Protein AF-A0A9W8CUY6-F1 (afdb_monomer_lite)

Radius of gyration: 30.73 Å; chains: 1; bounding box: 82×55×87 Å

Secondary structure (DSSP, 8-state):
-----GGGSSPPHHHHHHHHHHHHHHHHHHTT-HHHHHHHHHHHHHHHHHHHHHHHHHHHHHTT-GGGG-TT-SSPPHHHHHHHHHHHHHHHHHHHHHHHHTSSGGGGSS---GGGGGSGGGGGG-------------------PPPPPP-------SHHHHHHHHHHHHHHHHHHHHHHHHHHHHHHHHHHHHHHHHHHHHHHHHHHTTTSTTS-SS-TT--TTHHHHHHHHHHIIIIIITT--S--HHHHHHHHHHHHHHHHHHHHT-----HHHHHHHHHHHHHHHHHHHHHHHHSS-TTS------GGGGTHHHHHHHHHHHHHHS-HHHHHHHHHHHHT---------SSSSGGGGS-HHHHHHHHHHHHHHHHTHHHH-HHHHGGGSHHHHHT--HHHHHHHHHHTTT-----S-HHHHTTSHHHHHHHHTT--HHHHHHHHHHHHHHHHHHHHTTT--HHHHHHHHHHHHHHHHTT-

InterPro domains:
  IPR019465 Conserved oligomeric Golgi complex subunit 5 [PTHR13228] (8-336)

pLDDT: mean 78.07, std 17.09, range [31.61, 95.56]

Sequence (484 aa):
MERMTAVNIVPNRKLVSGVVRSVSTELEMAKSDSRLCGAVAVAAAKAVASFVDITRSKIASITVNPSVLDPLGWPAHPLTKSYVGLVNAVDALRRGIAEVGGGEDAAGDGQTPWATKRRMSVMARRRPRQSSARSSWAGSFAAVAPPASGSPGTPGFADDAGSRAASAQQAIGSCLLDLAAFVDEHVDVLLGTADRAITGAIVDGASTGATSRAASAEDEASTPGRADVEQAMQWLQTQVLELLETDCLLQVGTMVDGYMRLYVRAVCLTFPLTEAEKLRLTAEVTQFEFASSQLVGSAGSPARRREKLTLDGLGSSFQSLRLMRPLLFTRSAELANILDSSSAGSVAEAGGIDAGGNWRQIPLLDMLDHTVCRLATEACAPDEGFDRALQYLPNGILGCTRRQWMACVSACDGLDIAWESTVDICKNPAMRDVWRGGVDMRASCRAVLRESLSRLSGRIQRGADEGIGMLAKAAEHALAADSG

Structure (mmCIF, N/CA/C/O backbone):
data_AF-A0A9W8CUY6-F1
#
_entry.id   AF-A0A9W8CUY6-F1
#
loop_
_atom_site.group_PDB
_atom_site.id
_atom_site.type_symbol
_atom_site.label_atom_id
_atom_site.label_alt_id
_atom_site.label_comp_id
_atom_site.label_asym_id
_atom_site.label_entity_id
_atom_site.label_seq_id
_atom_site.pdbx_PDB_ins_code
_atom_site.Cartn_x
_atom_site.Cartn_y
_atom_site.Cartn_z
_atom_site.occupancy
_atom_site.B_iso_or_equiv
_atom_site.auth_seq_id
_atom_site.auth_comp_id
_atom_site.auth_asym_id
_atom_site.auth_atom_id
_atom_site.pdbx_PDB_model_num
ATOM 1 N N . MET A 1 1 ? -29.714 22.626 -3.615 1.00 44.69 1 MET A N 1
ATOM 2 C CA . MET A 1 1 ? -29.546 21.615 -2.552 1.00 44.69 1 MET A CA 1
ATOM 3 C C . MET A 1 1 ? -28.667 22.221 -1.486 1.00 44.69 1 MET A C 1
ATOM 5 O O . MET A 1 1 ? -27.484 22.440 -1.712 1.00 44.69 1 MET A O 1
ATOM 9 N N . GLU A 1 2 ? -29.307 22.648 -0.407 1.00 41.00 2 GLU A N 1
ATOM 10 C CA . GLU A 1 2 ? -28.697 23.375 0.699 1.00 41.00 2 GLU A CA 1
ATOM 11 C C . GLU A 1 2 ? -27.642 22.523 1.403 1.00 41.00 2 GLU A C 1
ATOM 13 O O . GLU A 1 2 ? -27.814 21.319 1.589 1.00 41.00 2 GLU A O 1
ATOM 18 N N . ARG A 1 3 ? -26.551 23.178 1.808 1.00 47.34 3 ARG A N 1
ATOM 19 C CA . ARG A 1 3 ? -25.532 22.633 2.703 1.00 47.34 3 ARG A CA 1
ATOM 20 C C . ARG A 1 3 ? -26.205 22.279 4.032 1.00 47.34 3 ARG A C 1
ATOM 22 O O . ARG A 1 3 ? -26.238 23.110 4.937 1.00 47.34 3 ARG A O 1
ATOM 29 N N . MET A 1 4 ? -26.752 21.069 4.158 1.00 44.28 4 MET A N 1
ATOM 30 C CA . MET A 1 4 ? -27.034 20.490 5.469 1.00 44.28 4 MET A CA 1
ATOM 31 C C . MET A 1 4 ? -25.736 20.592 6.264 1.00 44.28 4 MET A C 1
ATOM 33 O O . MET A 1 4 ? -24.703 20.051 5.869 1.00 44.28 4 MET A O 1
ATOM 37 N N . THR A 1 5 ? -25.759 21.385 7.330 1.00 53.09 5 THR A N 1
ATOM 38 C CA . THR A 1 5 ? -24.595 21.601 8.177 1.00 53.09 5 THR A CA 1
ATOM 39 C C . THR A 1 5 ? -24.147 20.238 8.693 1.00 53.09 5 THR A C 1
ATOM 41 O O . THR A 1 5 ? -24.888 19.547 9.389 1.00 53.09 5 THR A O 1
ATOM 44 N N . ALA A 1 6 ? -22.925 19.833 8.337 1.00 53.69 6 ALA A N 1
ATOM 45 C CA . ALA A 1 6 ? -22.329 18.524 8.630 1.00 53.69 6 ALA A CA 1
ATOM 46 C C . ALA A 1 6 ? -22.190 18.191 10.138 1.00 53.69 6 ALA A C 1
ATOM 48 O O . ALA A 1 6 ? -21.564 17.207 10.524 1.00 53.69 6 ALA A O 1
ATOM 49 N N . VAL A 1 7 ? -22.781 19.011 11.007 1.00 55.47 7 VAL A N 1
ATOM 50 C CA . VAL A 1 7 ? -22.664 19.005 12.466 1.00 55.47 7 VAL A CA 1
ATOM 51 C C . VAL A 1 7 ? -23.373 17.803 13.110 1.00 55.47 7 VAL A C 1
ATOM 53 O O . VAL A 1 7 ? -23.050 17.457 14.240 1.00 55.47 7 VAL A O 1
ATOM 56 N N . ASN A 1 8 ? -24.274 17.111 12.402 1.00 57.38 8 ASN A N 1
ATOM 57 C CA . ASN A 1 8 ? -25.023 15.965 12.947 1.00 57.38 8 ASN A CA 1
ATOM 58 C C . ASN A 1 8 ? -24.604 14.588 12.413 1.00 57.38 8 ASN A C 1
ATOM 60 O O . ASN A 1 8 ? -25.260 13.591 12.716 1.00 57.38 8 ASN A O 1
ATOM 64 N N . ILE A 1 9 ? -23.536 14.524 11.621 1.00 63.38 9 ILE A N 1
ATOM 65 C CA . ILE A 1 9 ? -23.225 13.337 10.824 1.00 63.38 9 ILE A CA 1
ATOM 66 C C . ILE A 1 9 ? -22.516 12.258 11.668 1.00 63.38 9 ILE A C 1
ATOM 68 O O . ILE A 1 9 ? -22.894 11.091 11.623 1.00 63.38 9 ILE A O 1
ATOM 72 N N . VAL A 1 10 ? -21.563 12.641 12.523 1.00 66.06 10 VAL A N 1
ATOM 73 C CA . VAL A 1 10 ? -20.863 11.716 13.437 1.00 66.06 10 VAL A CA 1
ATOM 74 C C . VAL A 1 10 ? -21.508 11.792 14.827 1.00 66.06 10 VAL A C 1
ATOM 76 O O . VAL A 1 10 ? -21.737 12.905 15.315 1.00 66.06 10 VAL A O 1
ATOM 79 N N . PRO A 1 11 ? -21.805 10.659 15.502 1.00 69.00 11 PRO A N 1
ATOM 80 C CA . PRO A 1 11 ? -22.282 10.676 16.880 1.00 69.00 11 PRO A CA 1
ATOM 81 C C . PRO A 1 11 ? -21.390 11.568 17.741 1.00 69.00 11 PRO A C 1
ATOM 83 O O . PRO A 1 11 ? -20.169 11.415 17.765 1.00 69.00 11 PRO A O 1
ATOM 86 N N . ASN A 1 12 ? -21.998 12.533 18.432 1.00 76.19 12 ASN A N 1
ATOM 87 C CA . ASN A 1 12 ? -21.247 13.487 19.234 1.00 76.19 12 ASN A CA 1
ATOM 88 C C . ASN A 1 12 ? -20.386 12.714 20.240 1.00 76.19 12 ASN A C 1
ATOM 90 O O . ASN A 1 12 ? -20.923 12.007 21.091 1.00 76.19 12 ASN A O 1
ATOM 94 N N . ARG A 1 13 ? -19.061 12.876 20.175 1.00 72.62 13 ARG A N 1
ATOM 95 C CA . ARG A 1 13 ? -18.102 12.246 21.097 1.00 72.62 13 ARG A CA 1
ATOM 96 C C . ARG A 1 13 ? -18.522 12.384 22.566 1.00 72.62 13 ARG A C 1
ATOM 98 O O . ARG A 1 13 ? -18.279 11.485 23.366 1.00 72.62 13 ARG A O 1
ATOM 105 N N . LYS A 1 14 ? -19.180 13.494 22.926 1.00 80.25 14 LYS A N 1
ATOM 106 C CA . LYS A 1 14 ? -19.722 13.725 24.274 1.00 80.25 14 LYS A CA 1
ATOM 107 C C . LYS A 1 14 ? -20.871 12.781 24.628 1.00 80.25 14 LYS A C 1
ATOM 109 O O . LYS A 1 14 ? -20.941 12.363 25.775 1.00 80.25 14 LYS A O 1
ATOM 114 N N . LEU A 1 15 ? -21.747 12.453 23.677 1.00 80.25 15 LEU A N 1
ATOM 115 C CA . LEU A 1 15 ? -22.826 11.482 23.880 1.00 80.25 15 LEU A CA 1
ATOM 116 C C . LEU A 1 15 ? -22.246 10.096 24.127 1.00 80.25 15 LEU A C 1
ATOM 118 O O . LEU A 1 15 ? -22.598 9.478 25.122 1.00 80.25 15 LEU A O 1
ATOM 122 N N . VAL A 1 16 ? -21.298 9.664 23.289 1.00 75.31 16 VAL A N 1
ATOM 123 C CA . VAL A 1 16 ? -20.616 8.372 23.456 1.00 75.31 16 VAL A CA 1
ATOM 124 C C . VAL A 1 16 ? -19.952 8.319 24.821 1.00 75.31 16 VAL A C 1
ATOM 126 O O . VAL A 1 16 ? -20.306 7.488 25.643 1.00 75.31 16 VAL A O 1
ATOM 129 N N . SER A 1 17 ? -19.087 9.289 25.129 1.00 74.50 17 SER A N 1
ATOM 130 C CA . SER A 1 17 ? -18.434 9.384 26.437 1.00 74.50 17 SER A CA 1
ATOM 131 C C . SER A 1 17 ? -19.428 9.448 27.606 1.00 74.50 17 SER A C 1
ATOM 133 O O . SER A 1 17 ? -19.113 8.949 28.686 1.00 74.50 17 SER A O 1
ATOM 135 N N . GLY A 1 18 ? -20.607 10.042 27.408 1.00 84.38 18 GLY A N 1
ATOM 136 C CA . GLY A 1 18 ? -21.693 10.079 28.384 1.00 84.38 18 GLY A CA 1
ATOM 137 C C . GLY A 1 18 ? -22.303 8.702 28.633 1.00 84.38 18 GLY A C 1
ATOM 138 O O . GLY A 1 18 ? -22.390 8.294 29.788 1.00 84.38 18 GLY A O 1
ATOM 139 N N . VAL A 1 19 ? -22.643 7.966 27.569 1.00 81.44 19 VAL A N 1
ATOM 140 C CA . VAL A 1 19 ? -23.129 6.577 27.646 1.00 81.44 19 VAL A CA 1
ATOM 141 C C . VAL A 1 19 ? -22.083 5.698 28.325 1.00 81.44 19 VAL A C 1
ATOM 143 O O . VAL A 1 19 ? -22.408 4.999 29.280 1.00 81.44 19 VAL A O 1
ATOM 146 N N . VAL A 1 20 ? -20.814 5.818 27.918 1.00 74.56 20 VAL A N 1
ATOM 147 C CA . VAL A 1 20 ? -19.694 5.077 28.515 1.00 74.56 20 VAL A CA 1
ATOM 148 C C . VAL A 1 20 ? -19.609 5.305 30.014 1.00 74.56 20 VAL A C 1
ATOM 150 O O . VAL A 1 20 ? -19.534 4.363 30.801 1.00 74.56 20 VAL A O 1
ATOM 153 N N . ARG A 1 21 ? -19.636 6.575 30.420 1.00 81.81 21 ARG A N 1
ATOM 154 C CA . ARG A 1 21 ? -19.542 6.949 31.825 1.00 81.81 21 ARG A CA 1
ATOM 155 C C . ARG A 1 21 ? -20.763 6.484 32.613 1.00 81.81 21 ARG A C 1
ATOM 157 O O . ARG A 1 21 ? -20.580 6.051 33.745 1.00 81.81 21 ARG A O 1
ATOM 164 N N . SER A 1 22 ? -21.966 6.563 32.042 1.00 87.75 22 SER A N 1
ATOM 165 C CA . SER A 1 22 ? -23.199 6.090 32.685 1.00 87.75 22 SER A CA 1
ATOM 166 C C . SER A 1 22 ? -23.133 4.587 32.932 1.00 87.75 22 SER A C 1
ATOM 168 O O . SER A 1 22 ? -23.212 4.167 34.081 1.00 87.75 22 SER A O 1
ATOM 170 N N . VAL A 1 23 ? -22.856 3.800 31.885 1.00 84.12 23 VAL A N 1
ATOM 171 C CA . VAL A 1 23 ? -22.745 2.335 31.961 1.00 84.12 23 VAL A CA 1
ATOM 172 C C . VAL A 1 23 ? -21.669 1.918 32.962 1.00 84.12 23 VAL A C 1
ATOM 174 O O . VAL A 1 23 ? -21.923 1.100 33.840 1.00 84.12 23 VAL A O 1
ATOM 177 N N . SER A 1 24 ? -20.481 2.523 32.888 1.00 81.75 24 SER A N 1
ATOM 178 C CA . SER A 1 24 ? -19.387 2.225 33.819 1.00 81.75 24 SER A CA 1
ATOM 179 C C . SER A 1 24 ? -19.738 2.580 35.270 1.00 81.75 24 SER A C 1
ATOM 181 O O . SER A 1 24 ? -19.426 1.811 36.176 1.00 81.75 24 SER A O 1
ATOM 183 N N . THR A 1 25 ? -20.414 3.711 35.504 1.00 87.44 25 THR A N 1
ATOM 184 C CA . THR A 1 25 ? -20.815 4.125 36.859 1.00 87.44 25 THR A CA 1
ATOM 185 C C . THR A 1 25 ? -21.883 3.193 37.423 1.00 87.44 25 THR A C 1
ATOM 187 O O . THR A 1 25 ? -21.786 2.797 38.579 1.00 87.44 25 THR A O 1
ATOM 190 N N . GLU A 1 26 ? -22.883 2.819 36.624 1.00 88.94 26 GLU A N 1
ATOM 191 C CA . GLU A 1 26 ? -23.938 1.892 37.047 1.00 88.94 26 GLU A CA 1
ATOM 192 C C . GLU A 1 26 ? -23.380 0.505 37.365 1.00 88.94 26 GLU A C 1
ATOM 194 O O . GLU A 1 26 ? -23.720 -0.056 38.404 1.00 88.94 26 GLU A O 1
ATOM 199 N N . LEU A 1 27 ? -22.471 -0.014 36.535 1.00 83.75 27 LEU A N 1
ATOM 200 C CA . LEU A 1 27 ? -21.811 -1.295 36.788 1.00 83.75 27 LEU A CA 1
ATOM 201 C C . LEU A 1 27 ? -20.954 -1.263 38.064 1.00 83.75 27 LEU A C 1
ATOM 203 O O . LEU A 1 27 ? -21.020 -2.192 38.867 1.00 83.75 27 LEU A O 1
ATOM 207 N N . GLU A 1 28 ? -20.196 -0.187 38.304 1.00 84.75 28 GLU A N 1
ATOM 208 C CA . GLU A 1 28 ? -19.393 -0.055 39.530 1.00 84.75 28 GLU A CA 1
ATOM 209 C C . GLU A 1 28 ? -20.280 0.077 40.780 1.00 84.75 28 GLU A C 1
ATOM 211 O O . GLU A 1 28 ? -19.968 -0.507 41.817 1.00 84.75 28 GLU A O 1
ATOM 216 N N . MET A 1 29 ? -21.410 0.792 40.694 1.00 88.12 29 MET A N 1
ATOM 217 C CA . MET A 1 29 ? -22.387 0.878 41.790 1.00 88.12 29 MET A CA 1
ATOM 218 C C . MET A 1 29 ? -23.081 -0.461 42.058 1.00 88.12 29 MET A C 1
ATOM 220 O O . MET A 1 29 ? -23.396 -0.770 43.205 1.00 88.12 29 MET A O 1
ATOM 224 N N . ALA A 1 30 ? -23.311 -1.260 41.017 1.00 86.88 30 ALA A N 1
ATOM 225 C CA . ALA A 1 30 ? -23.965 -2.556 41.123 1.00 86.88 30 ALA A CA 1
ATOM 226 C C . ALA A 1 30 ? -23.032 -3.674 41.610 1.00 86.88 30 ALA A C 1
ATOM 228 O O . ALA A 1 30 ? -23.504 -4.742 41.989 1.00 86.88 30 ALA A O 1
ATOM 229 N N . LYS A 1 31 ? -21.716 -3.432 41.657 1.00 84.31 31 LYS A N 1
ATOM 230 C CA . LYS A 1 31 ? -20.701 -4.441 41.987 1.00 84.31 31 LYS A CA 1
ATOM 231 C C . LYS A 1 31 ? -20.878 -5.095 43.363 1.00 84.31 31 LYS A C 1
ATOM 233 O O . LYS A 1 31 ? -20.420 -6.214 43.559 1.00 84.31 31 LYS A O 1
ATOM 238 N N . SER A 1 32 ? -21.523 -4.427 44.320 1.00 86.38 32 SER A N 1
ATOM 239 C CA . SER A 1 32 ? -21.768 -4.986 45.659 1.00 86.38 32 SER A CA 1
ATOM 240 C C . SER A 1 32 ? -23.015 -5.874 45.764 1.00 86.38 32 SER A C 1
ATOM 242 O O . SER A 1 32 ? -23.203 -6.503 46.802 1.00 86.38 32 SER A O 1
ATOM 244 N N . ASP A 1 33 ? -23.871 -5.923 44.740 1.00 88.00 33 ASP A N 1
ATOM 245 C CA . ASP A 1 33 ? -25.108 -6.714 44.735 1.00 88.00 33 ASP A CA 1
ATOM 246 C C . ASP A 1 33 ? -25.215 -7.509 43.428 1.00 88.00 33 ASP A C 1
ATOM 248 O O . ASP A 1 33 ? -25.427 -6.949 42.354 1.00 88.00 33 ASP A O 1
ATOM 252 N N . SER A 1 34 ? -25.107 -8.836 43.515 1.00 78.12 34 SER A N 1
ATOM 253 C CA . SER A 1 34 ? -25.119 -9.726 42.348 1.00 78.12 34 SER A CA 1
ATOM 254 C C . SER A 1 34 ? -26.418 -9.661 41.536 1.00 78.12 34 SER A C 1
ATOM 256 O O . SER A 1 34 ? -26.390 -9.824 40.314 1.00 78.12 34 SER A O 1
ATOM 258 N N . ARG A 1 35 ? -27.563 -9.374 42.173 1.00 82.50 35 ARG A N 1
ATOM 259 C CA . ARG A 1 35 ? -28.854 -9.244 41.478 1.00 82.50 35 ARG A CA 1
ATOM 260 C C . ARG A 1 35 ? -28.930 -7.928 40.720 1.00 82.50 35 ARG A C 1
ATOM 262 O O . ARG A 1 35 ? -29.360 -7.917 39.566 1.00 82.50 35 ARG A O 1
ATOM 269 N N . LEU A 1 36 ? -28.501 -6.839 41.357 1.00 85.94 36 LEU A N 1
ATOM 270 C CA . LEU A 1 36 ? -28.429 -5.532 40.711 1.00 85.94 36 LEU A CA 1
ATOM 271 C C . LEU A 1 36 ? -27.408 -5.554 39.570 1.00 85.94 36 LEU A C 1
ATOM 273 O O . LEU A 1 36 ? -27.706 -5.063 38.486 1.00 85.94 36 LEU A O 1
ATOM 277 N N . CYS A 1 37 ? -26.256 -6.194 39.780 1.00 82.00 37 CYS A N 1
ATOM 278 C CA . CYS A 1 37 ? -25.214 -6.365 38.773 1.00 82.00 37 CYS A CA 1
ATOM 279 C C . CYS A 1 37 ? -25.760 -7.061 37.525 1.00 82.00 37 CYS A C 1
ATOM 281 O O . CYS A 1 37 ? -25.589 -6.549 36.423 1.00 82.00 37 CYS A O 1
ATOM 283 N N . GLY A 1 38 ? -26.511 -8.157 37.687 1.00 80.50 38 GLY A N 1
ATOM 284 C CA . GLY A 1 38 ? -27.117 -8.846 36.550 1.00 80.50 38 GLY A CA 1
ATOM 285 C C . GLY A 1 38 ? -28.141 -8.006 35.786 1.00 80.50 38 GLY A C 1
ATOM 286 O O . GLY A 1 38 ? -28.113 -7.965 34.556 1.00 80.50 38 GLY A O 1
ATOM 287 N N . ALA A 1 39 ? -29.010 -7.279 36.491 1.00 85.81 39 ALA A N 1
ATOM 288 C CA . ALA A 1 39 ? -29.983 -6.398 35.848 1.00 85.81 39 ALA A CA 1
ATOM 289 C C . ALA A 1 39 ? -29.309 -5.232 35.101 1.00 85.81 39 ALA A C 1
ATOM 291 O O . ALA A 1 39 ? -29.669 -4.940 33.958 1.00 85.81 39 ALA A O 1
ATOM 292 N N . VAL A 1 40 ? -28.306 -4.601 35.722 1.00 86.69 40 VAL A N 1
ATOM 293 C CA . VAL A 1 40 ? -27.529 -3.504 35.129 1.00 86.69 40 VAL A CA 1
ATOM 294 C C . VAL A 1 40 ? -26.716 -3.997 33.936 1.00 86.69 40 VAL A C 1
ATOM 296 O O . VAL A 1 40 ? -26.706 -3.336 32.906 1.00 86.69 40 VAL A O 1
ATOM 299 N N . ALA A 1 41 ? -26.104 -5.179 34.018 1.00 82.75 41 ALA A N 1
ATOM 300 C CA . ALA A 1 41 ? -25.379 -5.799 32.913 1.00 82.75 41 ALA A CA 1
ATOM 301 C C . ALA A 1 41 ? -26.273 -6.023 31.684 1.00 82.75 41 ALA A C 1
ATOM 303 O O . ALA A 1 41 ? -25.900 -5.656 30.571 1.00 82.75 41 ALA A O 1
ATOM 304 N N . VAL A 1 42 ? -27.481 -6.562 31.878 1.00 85.38 42 VAL A N 1
ATOM 305 C CA . VAL A 1 42 ? -28.447 -6.774 30.787 1.00 85.38 42 VAL A CA 1
ATOM 306 C C . VAL A 1 42 ? -28.930 -5.445 30.199 1.00 85.38 42 VAL A C 1
ATOM 308 O O . VAL A 1 42 ? -29.057 -5.318 28.979 1.00 85.38 42 VAL A O 1
ATOM 311 N N . ALA A 1 43 ? -29.199 -4.442 31.039 1.00 87.50 43 ALA A N 1
ATOM 312 C CA . ALA A 1 43 ? -29.600 -3.113 30.581 1.00 87.50 43 ALA A CA 1
ATOM 313 C C . ALA A 1 43 ? -28.473 -2.413 29.803 1.00 87.50 43 ALA A C 1
ATOM 315 O O . ALA A 1 43 ? -28.716 -1.873 28.723 1.00 87.50 43 ALA A O 1
ATOM 316 N N . ALA A 1 44 ? -27.240 -2.489 30.308 1.00 84.12 44 ALA A N 1
ATOM 317 C CA . ALA A 1 44 ? -26.045 -1.970 29.659 1.00 84.12 44 ALA A CA 1
ATOM 318 C C . ALA A 1 44 ? -25.812 -2.639 28.302 1.00 84.12 44 ALA A C 1
ATOM 320 O O . ALA A 1 44 ? -25.626 -1.935 27.315 1.00 84.12 44 ALA A O 1
ATOM 321 N N . ALA A 1 45 ? -25.905 -3.969 28.224 1.00 84.50 45 ALA A N 1
ATOM 322 C CA . ALA A 1 45 ? -25.764 -4.704 26.970 1.00 84.50 45 ALA A CA 1
ATOM 323 C C . ALA A 1 45 ? -26.796 -4.246 25.924 1.00 84.50 45 ALA A C 1
ATOM 325 O O . ALA A 1 45 ? -26.434 -3.950 24.788 1.00 84.50 45 ALA A O 1
ATOM 326 N N . LYS A 1 46 ? -28.071 -4.085 26.312 1.00 88.00 46 LYS A N 1
ATOM 327 C CA . LYS A 1 46 ? -29.119 -3.558 25.416 1.00 88.00 46 LYS A CA 1
ATOM 328 C C . LYS A 1 46 ? -28.848 -2.121 24.969 1.00 88.00 46 LYS A C 1
ATOM 330 O O . LYS A 1 46 ? -29.056 -1.792 23.803 1.00 88.00 46 LYS A O 1
ATOM 335 N N . ALA A 1 47 ? -28.394 -1.264 25.883 1.00 86.44 47 ALA A N 1
ATOM 336 C CA . ALA A 1 47 ? -28.055 0.121 25.570 1.00 86.44 47 ALA A CA 1
ATOM 337 C C . ALA A 1 47 ? -26.865 0.207 24.603 1.00 86.44 47 ALA A C 1
ATOM 339 O O . ALA A 1 47 ? -26.893 1.002 23.664 1.00 86.44 47 ALA A O 1
ATOM 340 N N . VAL A 1 48 ? -25.848 -0.636 24.801 1.00 84.56 48 VAL A N 1
ATOM 341 C CA . VAL A 1 48 ? -24.683 -0.725 23.920 1.00 84.56 48 VAL A CA 1
ATOM 342 C C . VAL A 1 48 ? -25.064 -1.263 22.546 1.00 84.56 48 VAL A C 1
ATOM 344 O O . VAL A 1 48 ? -24.688 -0.644 21.557 1.00 84.56 48 VAL A O 1
ATOM 347 N N . ALA A 1 49 ? -25.854 -2.336 22.468 1.00 86.31 49 ALA A N 1
ATOM 348 C CA . ALA A 1 49 ? -26.335 -2.872 21.195 1.00 86.31 49 ALA A CA 1
ATOM 349 C C . ALA A 1 49 ? -27.100 -1.804 20.398 1.00 86.31 49 ALA A C 1
ATOM 351 O O . ALA A 1 49 ? -26.760 -1.508 19.256 1.00 86.31 49 ALA A O 1
ATOM 352 N N . SER A 1 50 ? -28.047 -1.111 21.044 1.00 87.69 50 SER A N 1
ATOM 353 C CA . SER A 1 50 ? -28.780 -0.011 20.410 1.00 87.69 50 SER A CA 1
ATOM 354 C C . SER A 1 50 ? -27.857 1.131 19.968 1.00 87.69 50 SER A C 1
ATOM 356 O O . SER A 1 50 ? -28.038 1.699 18.890 1.00 87.69 50 SER A O 1
ATOM 358 N N . PHE A 1 51 ? -26.846 1.466 20.772 1.00 85.94 51 PHE A N 1
ATOM 359 C CA . PHE A 1 51 ? -25.850 2.470 20.411 1.00 85.94 51 PHE A CA 1
ATOM 360 C C . PHE A 1 51 ? -25.021 2.057 19.184 1.00 85.94 51 PHE A C 1
ATOM 362 O O . PHE A 1 51 ? -24.821 2.886 18.291 1.00 85.94 51 PHE A O 1
ATOM 369 N N . VAL A 1 52 ? -24.559 0.804 19.128 1.00 86.00 52 VAL A N 1
ATOM 370 C CA . VAL A 1 52 ? -23.809 0.240 17.997 1.00 86.00 52 VAL A CA 1
ATOM 371 C C . VAL A 1 52 ? -24.666 0.268 16.735 1.00 86.00 52 VAL A C 1
ATOM 373 O O . VAL A 1 52 ? -24.211 0.796 15.723 1.00 86.00 52 VAL A O 1
ATOM 376 N N . ASP A 1 53 ? -25.923 -0.171 16.806 1.00 87.06 53 ASP A N 1
ATOM 377 C CA . ASP A 1 53 ? -26.849 -0.179 15.666 1.00 87.06 53 ASP A CA 1
ATOM 378 C C . ASP A 1 53 ? -27.109 1.230 15.117 1.00 87.06 53 ASP A C 1
ATOM 380 O O . ASP A 1 53 ? -26.996 1.479 13.913 1.00 87.06 53 ASP A O 1
ATOM 384 N N . ILE A 1 54 ? -27.400 2.192 16.001 1.00 85.62 54 ILE A N 1
ATOM 385 C CA . ILE A 1 54 ? -27.604 3.596 15.614 1.00 85.62 54 ILE A CA 1
ATOM 386 C C . ILE A 1 54 ? -26.330 4.165 14.986 1.00 85.62 54 ILE A C 1
ATOM 388 O O . ILE A 1 54 ? -26.393 4.920 14.012 1.00 85.62 54 ILE A O 1
ATOM 392 N N . THR A 1 55 ? -25.169 3.834 15.547 1.00 83.25 55 THR A N 1
ATOM 393 C CA . THR A 1 55 ? -23.885 4.347 15.073 1.00 83.25 55 THR A CA 1
ATOM 394 C C . THR A 1 55 ? -23.515 3.757 13.719 1.00 83.25 55 THR A C 1
ATOM 396 O O . THR A 1 55 ? -23.172 4.524 12.822 1.00 83.25 55 THR A O 1
ATOM 399 N N . ARG A 1 56 ? -23.675 2.443 13.528 1.00 85.25 56 ARG A N 1
ATOM 400 C CA . ARG A 1 56 ? -23.502 1.767 12.236 1.00 85.25 56 ARG A CA 1
ATOM 401 C C . ARG A 1 56 ? -24.421 2.353 11.175 1.00 85.25 56 ARG A C 1
ATOM 403 O O . ARG A 1 56 ? -23.946 2.740 10.115 1.00 85.25 56 ARG A O 1
ATOM 410 N N . SER A 1 57 ? -25.709 2.515 11.481 1.00 84.31 57 SER A N 1
ATOM 411 C CA . SER A 1 57 ? -26.678 3.120 10.558 1.00 84.31 57 SER A CA 1
ATOM 412 C C . SER A 1 57 ? -26.273 4.541 10.147 1.00 84.31 57 SER A C 1
ATOM 414 O O . SER A 1 57 ? -26.314 4.890 8.965 1.00 84.31 57 SER A O 1
ATOM 416 N N . LYS A 1 58 ? -25.802 5.356 11.101 1.00 80.69 58 LYS A N 1
ATOM 417 C CA . LYS A 1 58 ? -25.294 6.698 10.799 1.00 80.69 58 LYS A CA 1
ATOM 418 C C . LYS A 1 58 ? -24.031 6.646 9.956 1.00 80.69 58 LYS A C 1
ATOM 420 O O . LYS A 1 58 ? -23.999 7.321 8.937 1.00 80.69 58 LYS A O 1
ATOM 425 N N . ILE A 1 59 ? -23.030 5.845 10.318 1.00 77.19 59 ILE A N 1
ATOM 426 C CA . ILE A 1 59 ? -21.767 5.729 9.572 1.00 77.19 59 ILE A CA 1
ATOM 427 C C . ILE A 1 59 ? -22.002 5.212 8.150 1.00 77.19 59 ILE A C 1
ATOM 429 O O . ILE A 1 59 ? -21.431 5.758 7.206 1.00 77.19 59 ILE A O 1
ATOM 433 N N . ALA A 1 60 ? -22.899 4.243 7.971 1.00 77.50 60 ALA A N 1
ATOM 434 C CA . ALA A 1 60 ? -23.323 3.762 6.659 1.00 77.50 60 ALA A CA 1
ATOM 435 C C . ALA A 1 60 ? -23.888 4.895 5.781 1.00 77.50 60 ALA A C 1
ATOM 437 O O . ALA A 1 60 ? -23.689 4.894 4.575 1.00 77.50 60 ALA A O 1
ATOM 438 N N . SER A 1 61 ? -24.528 5.911 6.372 1.00 71.94 61 SER A N 1
ATOM 439 C CA . SER A 1 61 ? -24.965 7.102 5.627 1.00 71.94 61 SER A CA 1
ATOM 440 C C . SER A 1 61 ? -23.830 8.092 5.304 1.00 71.94 61 SER A C 1
ATOM 442 O O . SER A 1 61 ? -23.923 8.813 4.315 1.00 71.94 61 SER A O 1
ATOM 444 N N . ILE A 1 62 ? -22.745 8.119 6.097 1.00 65.62 62 ILE A N 1
ATOM 445 C CA . ILE A 1 62 ? -21.554 8.970 5.865 1.00 65.62 62 ILE A CA 1
ATOM 446 C C . ILE A 1 62 ? -20.666 8.382 4.778 1.00 65.62 62 ILE A C 1
ATOM 448 O O . ILE A 1 62 ? -20.158 9.117 3.939 1.00 65.62 62 ILE A O 1
ATOM 452 N N . THR A 1 63 ? -20.469 7.064 4.811 1.00 57.47 63 THR A N 1
ATOM 453 C CA . THR A 1 63 ? -19.609 6.322 3.874 1.00 57.47 63 THR A CA 1
ATOM 454 C C . THR A 1 63 ? -20.058 6.469 2.418 1.00 57.47 63 THR A C 1
ATOM 456 O O . THR A 1 63 ? -19.252 6.275 1.517 1.00 57.47 63 THR A O 1
ATOM 459 N N . VAL A 1 64 ? -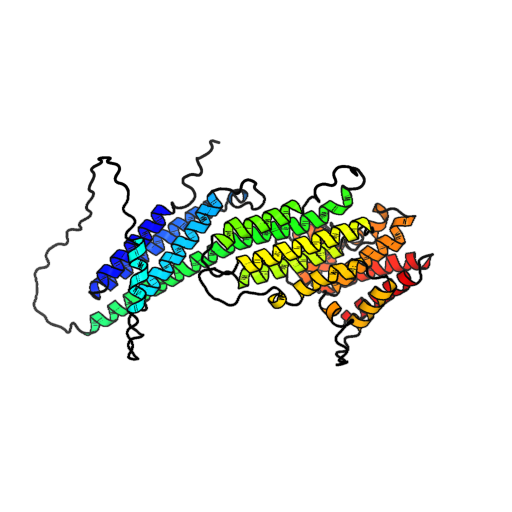21.292 6.930 2.179 1.00 53.38 64 VAL A N 1
ATOM 460 C CA . VAL A 1 64 ? -21.789 7.336 0.853 1.00 53.38 64 VAL A CA 1
ATOM 461 C C . VAL A 1 64 ? -21.043 8.558 0.292 1.00 53.38 64 VAL A C 1
ATOM 463 O O . VAL A 1 64 ? -21.058 8.768 -0.918 1.00 53.38 64 VAL A O 1
ATOM 466 N N . ASN A 1 65 ? -20.361 9.355 1.126 1.00 66.75 65 ASN A N 1
ATOM 467 C CA . ASN A 1 65 ? -19.533 10.465 0.665 1.00 66.75 65 ASN A CA 1
ATOM 468 C C . ASN A 1 65 ? -18.034 10.228 0.946 1.00 66.75 65 ASN A C 1
ATOM 470 O O . ASN A 1 65 ? -17.520 10.686 1.974 1.00 66.75 65 ASN A O 1
ATOM 474 N N . PRO A 1 66 ? -17.311 9.546 0.035 1.00 67.56 66 PRO A N 1
ATOM 475 C CA . PRO A 1 66 ? -15.878 9.273 0.181 1.00 67.56 66 PRO A CA 1
ATOM 476 C C . PRO A 1 66 ? -15.034 10.547 0.337 1.00 67.56 66 PRO A C 1
ATOM 478 O O . PRO A 1 66 ? -13.958 10.491 0.924 1.00 67.56 66 PRO A O 1
ATOM 481 N N . SER A 1 67 ? -15.550 11.715 -0.067 1.00 72.94 67 SER A N 1
ATOM 482 C CA . SER A 1 67 ? -14.859 12.999 0.095 1.00 72.94 67 SER A CA 1
ATOM 483 C C . SER A 1 67 ? -14.635 13.405 1.559 1.00 72.94 67 SER A C 1
ATOM 485 O O . SER A 1 67 ? -13.874 14.327 1.838 1.00 72.94 67 SER A O 1
ATOM 487 N N . VAL A 1 68 ? -15.349 12.795 2.514 1.00 76.38 68 VAL A N 1
ATOM 488 C CA . VAL A 1 68 ? -15.243 13.134 3.943 1.00 76.38 68 VAL A CA 1
ATOM 489 C C . VAL A 1 68 ? -13.986 12.541 4.579 1.00 76.38 68 VAL A C 1
ATOM 491 O O . VAL A 1 68 ? -13.439 13.135 5.507 1.00 76.38 68 VAL A O 1
ATOM 494 N N . LEU A 1 69 ? -13.542 11.382 4.097 1.00 81.19 69 LEU A N 1
ATOM 495 C CA . LEU A 1 69 ? -12.337 10.694 4.560 1.00 81.19 69 LEU A CA 1
ATOM 496 C C . LEU A 1 69 ? -11.256 10.713 3.479 1.00 81.19 69 LEU A C 1
ATOM 498 O O . LEU A 1 69 ? -10.474 9.779 3.395 1.00 81.19 69 LEU A O 1
ATOM 502 N N . ASP A 1 70 ? -11.229 11.759 2.658 1.00 85.75 70 ASP A N 1
ATOM 503 C CA . ASP A 1 70 ? -10.257 11.900 1.582 1.00 85.75 70 ASP A CA 1
ATOM 504 C C . ASP A 1 70 ? -8.867 12.253 2.149 1.00 85.75 70 ASP A C 1
ATOM 506 O O . ASP A 1 70 ? -8.700 13.349 2.703 1.00 85.75 70 ASP A O 1
ATOM 510 N N . PRO A 1 71 ? -7.860 11.363 2.033 1.00 86.00 71 PRO A N 1
ATOM 511 C CA . PRO A 1 71 ? -6.503 11.639 2.501 1.00 86.00 71 PRO A CA 1
ATOM 512 C C . PRO A 1 71 ? -5.794 12.716 1.671 1.00 86.00 71 PRO A C 1
ATOM 514 O O . PRO A 1 71 ? -4.862 13.354 2.163 1.00 86.00 71 PRO A O 1
ATOM 517 N N . LEU A 1 72 ? -6.257 12.953 0.440 1.00 88.44 72 LEU A N 1
ATOM 518 C CA . LEU A 1 72 ? -5.729 13.968 -0.474 1.00 88.44 72 LEU A CA 1
ATOM 519 C C . LEU A 1 72 ? -6.435 15.324 -0.306 1.00 88.44 72 LEU A C 1
ATOM 521 O O . LEU A 1 72 ? -5.959 16.354 -0.788 1.00 88.44 72 LEU A O 1
ATOM 525 N N . GLY A 1 73 ? -7.534 15.366 0.450 1.00 86.12 73 GLY A N 1
ATOM 526 C CA . GLY A 1 73 ? -8.236 16.600 0.777 1.00 86.12 73 GLY A CA 1
ATOM 527 C C . GLY A 1 73 ? -7.419 17.485 1.721 1.00 86.12 73 GLY A C 1
ATOM 528 O O . GLY A 1 73 ? -7.208 17.137 2.887 1.00 86.12 73 GLY A O 1
ATOM 529 N N . TRP A 1 74 ? -6.995 18.664 1.251 1.00 79.88 74 TRP A N 1
ATOM 530 C CA . TRP A 1 74 ? -6.366 19.682 2.096 1.00 79.88 74 TRP A CA 1
ATOM 531 C C . TRP A 1 74 ? -7.260 20.921 2.281 1.00 79.88 74 TRP A C 1
ATOM 533 O O . TRP A 1 74 ? -7.704 21.508 1.292 1.00 79.88 74 TRP A O 1
ATOM 543 N N . PRO A 1 75 ? -7.493 21.386 3.527 1.00 85.81 75 PRO A N 1
ATOM 544 C CA . PRO A 1 75 ? -7.083 20.770 4.793 1.00 85.81 75 PRO A CA 1
ATOM 545 C C . PRO A 1 75 ? -7.875 19.489 5.103 1.00 85.81 75 PRO A C 1
ATOM 547 O O . PRO A 1 75 ? -9.020 19.345 4.675 1.00 85.81 75 PRO A O 1
ATOM 550 N N . ALA A 1 76 ? -7.291 18.600 5.916 1.00 84.94 76 ALA A N 1
ATOM 551 C CA . ALA A 1 76 ? -7.956 17.371 6.347 1.00 84.94 76 ALA A CA 1
ATOM 552 C C . ALA A 1 76 ? -9.327 17.664 6.980 1.00 84.94 76 ALA A C 1
ATOM 554 O O . ALA A 1 76 ? -9.471 18.554 7.830 1.00 84.94 76 ALA A O 1
ATOM 555 N N . HIS A 1 77 ? -10.341 16.893 6.586 1.00 85.88 77 HIS A N 1
ATOM 556 C CA . HIS A 1 77 ? -11.709 17.137 7.020 1.00 85.88 77 HIS A CA 1
ATOM 557 C C . HIS A 1 77 ? -11.858 16.932 8.546 1.00 85.88 77 HIS A C 1
ATOM 559 O O . HIS A 1 77 ? -11.412 15.919 9.094 1.00 85.88 77 HIS A O 1
ATOM 565 N N . PRO A 1 78 ? -12.540 17.833 9.282 1.00 84.38 78 PRO A N 1
ATOM 566 C CA . PRO A 1 78 ? -12.674 17.730 10.743 1.00 84.38 78 PRO A CA 1
ATOM 567 C C . PRO A 1 78 ? -13.443 16.481 11.215 1.00 84.38 78 PRO A C 1
ATOM 569 O O . PRO A 1 78 ? -13.361 16.096 12.388 1.00 84.38 78 PRO A O 1
ATOM 572 N N . LEU A 1 79 ? -14.190 15.829 10.317 1.00 84.19 79 LEU A N 1
ATOM 573 C CA . LEU A 1 79 ? -14.898 14.587 10.632 1.00 84.19 79 LEU A CA 1
ATOM 574 C C . LEU A 1 79 ? -13.952 13.396 10.806 1.00 84.19 79 LEU A C 1
ATOM 576 O O . LEU A 1 79 ? -14.278 12.544 11.624 1.00 84.19 79 LEU A O 1
ATOM 580 N N . THR A 1 80 ? -12.772 13.370 10.175 1.00 85.50 80 THR A N 1
ATOM 581 C CA . THR A 1 80 ? -11.782 12.296 10.380 1.00 85.50 80 THR A CA 1
ATOM 582 C C . THR A 1 80 ? -11.388 12.200 11.853 1.00 85.50 80 THR A C 1
ATOM 584 O O . THR A 1 80 ? -11.549 11.156 12.480 1.00 85.50 80 THR A O 1
ATOM 587 N N . LYS A 1 81 ? -11.009 13.327 12.472 1.00 86.94 81 LYS A N 1
ATOM 588 C CA . LYS A 1 81 ? -10.690 13.382 13.913 1.00 86.94 81 LYS A CA 1
ATOM 589 C C . LYS A 1 81 ? -11.874 12.993 14.796 1.00 86.94 81 LYS A C 1
ATOM 591 O O . LYS A 1 81 ? -11.699 12.373 15.844 1.00 86.94 81 LYS A O 1
ATOM 596 N N . SER A 1 82 ? -13.083 13.387 14.395 1.00 85.69 82 SER A N 1
ATOM 597 C CA . SER A 1 82 ? -14.313 13.046 15.123 1.00 85.69 82 SER A CA 1
ATOM 598 C C . SER A 1 82 ? -14.585 11.542 15.078 1.00 85.69 82 SER A C 1
ATOM 600 O O . SER A 1 82 ? -14.979 10.966 16.089 1.00 85.69 82 SER A O 1
ATOM 602 N N . TYR A 1 83 ? -14.324 10.919 13.931 1.00 85.56 83 TYR A N 1
ATOM 603 C CA . TYR A 1 83 ? -14.488 9.494 13.690 1.00 85.56 83 TYR A CA 1
ATOM 604 C C . TYR A 1 83 ? -13.445 8.660 14.446 1.00 85.56 83 TYR A C 1
ATOM 606 O O . TYR A 1 83 ? -13.814 7.745 15.174 1.00 85.56 83 TYR A O 1
ATOM 614 N N . VAL A 1 84 ? -12.162 9.033 14.408 1.00 87.12 84 VAL A N 1
ATOM 615 C CA . VAL A 1 84 ? -11.133 8.366 15.233 1.00 87.12 84 VAL A CA 1
ATOM 616 C C . VAL A 1 84 ? -11.430 8.530 16.727 1.00 87.12 84 VAL A C 1
ATOM 618 O O . VAL A 1 84 ? -11.343 7.583 17.506 1.00 87.12 84 VAL A O 1
ATOM 621 N N . GLY A 1 85 ? -11.887 9.717 17.138 1.00 87.12 85 GLY A N 1
ATOM 622 C CA . GLY A 1 85 ? -12.318 9.962 18.513 1.00 87.12 85 GLY A CA 1
ATOM 623 C C . GLY A 1 85 ? -13.516 9.112 18.958 1.00 87.12 85 GLY A C 1
ATOM 624 O O . GLY A 1 85 ? -13.630 8.826 20.151 1.00 87.12 85 GLY A O 1
ATOM 625 N N . LEU A 1 86 ? -14.394 8.715 18.031 1.00 85.56 86 LEU A N 1
ATOM 626 C CA . LEU A 1 86 ? -15.482 7.766 18.273 1.00 85.56 86 LEU A CA 1
ATOM 627 C C . LEU A 1 86 ? -14.926 6.354 18.488 1.00 85.56 86 LEU A C 1
ATOM 629 O O . LEU A 1 86 ? -15.255 5.751 19.506 1.00 85.56 86 LEU A O 1
ATOM 633 N N . VAL A 1 87 ? -14.047 5.870 17.604 1.00 88.31 87 VAL A N 1
ATOM 634 C CA . VAL A 1 87 ? -13.409 4.544 17.729 1.00 88.31 87 VAL A CA 1
ATOM 635 C C . VAL A 1 87 ? -12.696 4.407 19.078 1.00 88.31 87 VAL A C 1
ATOM 637 O O . VAL A 1 87 ? -12.958 3.464 19.821 1.00 88.31 87 VAL A O 1
ATOM 640 N N . ASN A 1 88 ? -11.903 5.407 19.478 1.00 88.19 88 ASN A N 1
ATOM 641 C CA . ASN A 1 88 ? -11.237 5.405 20.786 1.00 88.19 88 ASN A CA 1
ATOM 642 C C . ASN A 1 88 ? -12.214 5.407 21.963 1.00 88.19 88 ASN A C 1
ATOM 644 O O . ASN A 1 88 ? -11.958 4.771 22.982 1.00 88.19 88 ASN A O 1
ATOM 648 N N . ALA A 1 89 ? -13.325 6.144 21.860 1.00 85.00 89 ALA A N 1
ATOM 649 C CA . ALA A 1 89 ? -14.324 6.179 22.923 1.00 85.00 89 ALA A CA 1
ATOM 650 C C . ALA A 1 89 ? -15.005 4.813 23.096 1.00 85.00 89 ALA A C 1
ATOM 652 O O . ALA A 1 89 ? -15.287 4.413 24.226 1.00 85.00 89 ALA A O 1
ATOM 653 N N . VAL A 1 90 ? -15.233 4.098 21.993 1.00 86.06 90 VAL A N 1
ATOM 654 C CA . VAL A 1 90 ? -15.806 2.750 22.000 1.00 86.06 90 VAL A CA 1
ATOM 655 C C . VAL A 1 90 ? -14.799 1.716 22.511 1.00 86.06 90 VAL A C 1
ATOM 657 O O . VAL A 1 90 ? -15.152 0.903 23.364 1.00 86.06 90 VAL A O 1
ATOM 660 N N . ASP A 1 91 ? -13.528 1.784 22.111 1.00 87.75 91 ASP A N 1
ATOM 661 C CA . ASP A 1 91 ? -12.503 0.897 22.678 1.00 87.75 91 ASP A CA 1
ATOM 662 C C . ASP A 1 91 ? -12.269 1.170 24.177 1.00 87.75 91 ASP A C 1
ATOM 664 O O . ASP A 1 91 ? -12.118 0.240 24.972 1.00 87.75 91 ASP A O 1
ATOM 668 N N . ALA A 1 92 ? -12.318 2.434 24.607 1.00 84.94 92 ALA A N 1
ATOM 669 C CA . ALA A 1 92 ? -12.254 2.787 26.024 1.00 84.94 92 ALA A CA 1
ATOM 670 C C . ALA A 1 92 ? -13.450 2.228 26.817 1.00 84.94 92 ALA A C 1
ATOM 672 O O . ALA A 1 92 ? -13.262 1.760 27.941 1.00 84.94 92 ALA A O 1
ATOM 673 N N . LEU A 1 93 ? -14.661 2.227 26.237 1.00 82.94 93 LEU A N 1
ATOM 674 C CA . LEU A 1 93 ? -15.831 1.562 26.825 1.00 82.94 93 LEU A CA 1
ATOM 675 C C . LEU A 1 93 ? -15.588 0.069 26.995 1.00 82.94 93 LEU A C 1
ATOM 677 O O . LEU A 1 93 ? -15.787 -0.466 28.082 1.00 82.94 93 LEU A O 1
ATOM 681 N N . ARG A 1 94 ? -15.146 -0.588 25.921 1.00 88.56 94 ARG A N 1
ATOM 682 C CA . ARG A 1 94 ? -14.871 -2.023 25.896 1.00 88.56 94 ARG A CA 1
ATOM 683 C C . ARG A 1 94 ? -13.866 -2.403 26.980 1.00 88.56 94 ARG A C 1
ATOM 685 O O . ARG A 1 94 ? -14.123 -3.317 27.757 1.00 88.56 94 ARG A O 1
ATOM 692 N N . ARG A 1 95 ? -12.759 -1.660 27.089 1.00 85.38 95 ARG A N 1
ATOM 693 C CA . ARG A 1 95 ? -11.762 -1.843 28.156 1.00 85.38 95 ARG A CA 1
ATOM 694 C C . ARG A 1 95 ? -12.367 -1.645 29.547 1.00 85.38 95 ARG A C 1
ATOM 696 O O . ARG A 1 95 ? -12.158 -2.486 30.413 1.00 85.38 95 ARG A O 1
ATOM 703 N N . GLY A 1 96 ? -13.160 -0.591 29.744 1.00 81.50 96 GLY A N 1
ATOM 704 C CA . GLY A 1 96 ? -13.824 -0.323 31.022 1.00 81.50 96 GLY A CA 1
ATOM 705 C C . GLY A 1 96 ? -14.806 -1.422 31.444 1.00 81.50 96 GLY A C 1
ATOM 706 O O . GLY A 1 96 ? -14.799 -1.832 32.599 1.00 81.50 96 GLY A O 1
ATOM 707 N N . ILE A 1 97 ? -15.618 -1.944 30.517 1.00 82.31 97 ILE A N 1
ATOM 708 C CA . ILE A 1 97 ? -16.540 -3.060 30.790 1.00 82.31 97 ILE A CA 1
ATOM 709 C C . ILE A 1 97 ? -15.755 -4.341 31.108 1.00 82.31 97 ILE A C 1
ATOM 711 O O . ILE A 1 97 ? -16.097 -5.045 32.057 1.00 82.31 97 ILE A O 1
ATOM 715 N N . ALA A 1 98 ? -14.683 -4.627 30.362 1.00 85.75 98 ALA A N 1
ATOM 716 C CA . ALA A 1 98 ? -13.847 -5.805 30.588 1.00 85.75 98 ALA A CA 1
ATOM 717 C C . ALA A 1 98 ? -13.170 -5.784 31.971 1.00 85.75 98 ALA A C 1
ATOM 719 O O . ALA A 1 98 ? -13.131 -6.808 32.649 1.00 85.75 98 ALA A O 1
ATOM 720 N N . GLU A 1 99 ? -12.695 -4.619 32.424 1.00 83.88 99 GLU A N 1
ATOM 721 C CA . GLU A 1 99 ? -12.124 -4.442 33.768 1.00 83.88 99 GLU A CA 1
ATOM 722 C C . GLU A 1 99 ? -13.145 -4.707 34.886 1.00 83.88 99 GLU A C 1
ATOM 724 O O . GLU A 1 99 ? -12.782 -5.228 35.943 1.00 83.88 99 GLU A O 1
ATOM 729 N N . VAL A 1 100 ? -14.422 -4.374 34.668 1.00 78.56 100 VAL A N 1
ATOM 730 C CA . VAL A 1 100 ? -15.485 -4.664 35.640 1.00 78.56 100 VAL A CA 1
ATOM 731 C C . VAL A 1 100 ? -15.874 -6.146 35.617 1.00 78.56 100 VAL A C 1
ATOM 733 O O . VAL A 1 100 ? -16.091 -6.721 36.682 1.00 78.56 100 VAL A O 1
ATOM 736 N N . GLY A 1 101 ? -15.918 -6.765 34.432 1.00 76.50 101 GLY A N 1
ATOM 737 C CA . GLY A 1 101 ? -16.314 -8.165 34.249 1.00 76.50 101 GLY A CA 1
ATOM 738 C C . GLY A 1 101 ? -15.264 -9.203 34.668 1.00 76.50 101 GLY A C 1
ATOM 739 O O . GLY A 1 101 ? -15.634 -10.267 35.146 1.00 76.50 101 GLY A O 1
ATOM 740 N N . GLY A 1 102 ? -13.964 -8.910 34.540 1.00 74.38 102 GLY A N 1
ATOM 741 C CA . GLY A 1 102 ? -12.873 -9.867 34.806 1.00 74.38 102 GLY A CA 1
ATOM 742 C C . GLY A 1 102 ? -12.437 -10.007 36.273 1.00 74.38 102 GLY A C 1
ATOM 743 O O . GLY A 1 102 ? -11.355 -10.521 36.543 1.00 74.38 102 GLY A O 1
ATOM 744 N N . GLY A 1 103 ? -13.218 -9.494 37.226 1.00 63.28 103 GLY A N 1
ATOM 745 C CA . GLY A 1 103 ? -12.782 -9.299 38.612 1.00 63.28 103 GLY A CA 1
ATOM 746 C C . GLY A 1 103 ? -12.810 -10.516 39.546 1.00 63.28 103 GLY A C 1
ATOM 747 O O . GLY A 1 103 ? -12.280 -10.387 40.648 1.00 63.28 103 GLY A O 1
ATOM 748 N N . GLU A 1 104 ? -13.408 -11.651 39.171 1.00 54.41 104 GLU A N 1
ATOM 749 C CA . GLU A 1 104 ? -13.677 -12.745 40.131 1.00 54.41 104 GLU A CA 1
ATOM 750 C C . GLU A 1 104 ? -12.816 -14.010 39.959 1.00 54.41 104 GLU A C 1
ATOM 752 O O . GLU A 1 104 ? -12.492 -14.639 40.965 1.00 54.41 104 GLU A O 1
ATOM 757 N N . ASP A 1 105 ? -12.315 -14.331 38.763 1.00 52.75 105 ASP A N 1
ATOM 758 C CA . ASP A 1 105 ? -11.623 -15.620 38.543 1.00 52.75 105 ASP A CA 1
ATOM 759 C C . ASP A 1 105 ? -10.121 -15.617 38.897 1.00 52.75 105 ASP A C 1
ATOM 761 O O . ASP A 1 105 ? -9.479 -16.664 38.939 1.00 52.75 105 ASP A O 1
ATOM 765 N N . ALA A 1 106 ? -9.540 -14.456 39.219 1.00 49.72 106 ALA A N 1
ATOM 766 C CA . ALA A 1 106 ? -8.138 -14.352 39.648 1.00 49.72 106 ALA A CA 1
ATOM 767 C C . ALA A 1 106 ? -7.930 -14.571 41.165 1.00 49.72 106 ALA A C 1
ATOM 769 O O . ALA A 1 106 ? -6.810 -14.446 41.659 1.00 49.72 106 ALA A O 1
ATOM 770 N N . ALA A 1 107 ? -8.981 -14.901 41.926 1.00 46.19 107 ALA A N 1
ATOM 771 C CA . ALA A 1 107 ? -8.901 -15.120 43.376 1.00 46.19 107 ALA A CA 1
ATOM 772 C C . ALA A 1 107 ? -8.306 -16.489 43.788 1.00 46.19 107 ALA A C 1
ATOM 774 O O . ALA A 1 107 ? -8.278 -16.808 44.976 1.00 46.19 107 ALA A O 1
ATOM 775 N N . GLY A 1 108 ? -7.809 -17.283 42.832 1.00 46.88 108 GLY A N 1
ATOM 776 C CA . GLY A 1 108 ? -7.187 -18.588 43.077 1.00 46.88 108 GLY A CA 1
ATOM 777 C C . GLY A 1 108 ? -5.758 -18.557 43.634 1.00 46.88 108 GLY A C 1
ATOM 778 O O . GLY A 1 108 ? -5.295 -19.593 44.094 1.00 46.88 108 GLY A O 1
ATOM 779 N N . ASP A 1 109 ? -5.070 -17.408 43.646 1.00 44.19 109 ASP A N 1
ATOM 780 C CA . ASP A 1 109 ? -3.690 -17.326 44.148 1.00 44.19 109 ASP A CA 1
ATOM 781 C C . ASP A 1 109 ? -3.409 -15.977 44.844 1.00 44.19 109 ASP A C 1
ATOM 783 O O . ASP A 1 109 ? -2.975 -14.999 44.246 1.00 44.19 109 ASP A O 1
ATOM 787 N N . GLY A 1 110 ? -3.733 -15.906 46.139 1.00 45.00 110 GLY A N 1
ATOM 788 C CA . GLY A 1 110 ? -2.966 -15.228 47.199 1.00 45.00 110 GLY A CA 1
ATOM 789 C C . GLY A 1 110 ? -2.496 -13.760 47.113 1.00 45.00 110 GLY A C 1
ATOM 790 O O . GLY A 1 110 ? -1.911 -13.304 48.095 1.00 45.00 110 GLY A O 1
ATOM 791 N N . GLN A 1 111 ? -2.716 -12.983 46.048 1.00 38.81 111 GLN A N 1
ATOM 792 C CA . GLN A 1 111 ? -2.281 -11.578 45.965 1.00 38.81 111 GLN A CA 1
ATOM 793 C C . GLN A 1 111 ? -3.329 -10.685 45.291 1.00 38.81 111 GLN A C 1
ATOM 795 O O . GLN A 1 111 ? -3.567 -10.729 44.089 1.00 38.81 111 GLN A O 1
ATOM 800 N N . THR A 1 112 ? -3.960 -9.822 46.088 1.00 39.56 112 THR A N 1
ATOM 801 C CA . THR A 1 112 ? -5.010 -8.899 45.646 1.00 39.56 112 THR A CA 1
ATOM 802 C C . THR A 1 112 ? -4.448 -7.766 44.762 1.00 39.56 112 THR A C 1
ATOM 804 O O . THR A 1 112 ? -3.625 -6.970 45.223 1.00 39.56 112 THR A O 1
ATOM 807 N N . PRO A 1 113 ? -4.929 -7.578 43.515 1.00 44.97 113 PRO A N 1
ATOM 808 C CA . PRO A 1 113 ? -4.427 -6.559 42.587 1.00 44.97 113 PRO A CA 1
ATOM 809 C C . PRO A 1 113 ? -5.111 -5.192 42.793 1.00 44.97 113 PRO A C 1
ATOM 811 O O . PRO A 1 113 ? -5.487 -4.501 41.849 1.00 44.97 113 PRO A O 1
ATOM 814 N N . TRP A 1 114 ? -5.290 -4.756 44.045 1.00 45.56 114 TRP A N 1
ATOM 815 C CA . TRP A 1 114 ? -5.953 -3.477 44.360 1.00 45.56 114 TRP A CA 1
ATOM 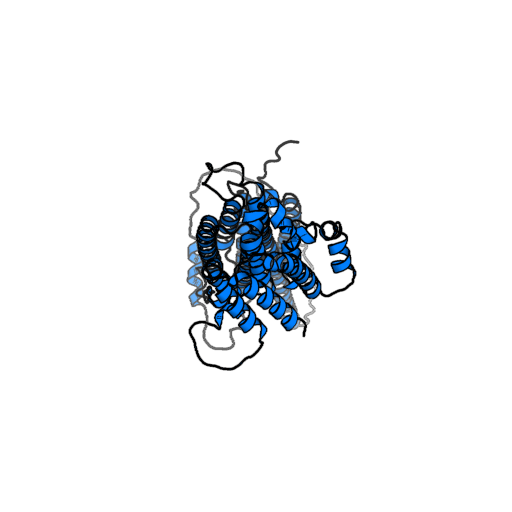816 C C . TRP A 1 114 ? -5.048 -2.241 44.178 1.00 45.56 114 TRP A C 1
ATOM 818 O O . TRP A 1 114 ? -5.520 -1.104 44.268 1.00 45.56 114 TRP A O 1
ATOM 828 N N . ALA A 1 115 ? -3.763 -2.426 43.855 1.00 42.31 115 ALA A N 1
ATOM 829 C CA . ALA A 1 115 ? -2.804 -1.332 43.667 1.00 42.31 115 ALA A CA 1
ATOM 830 C C . ALA A 1 115 ? -3.061 -0.476 42.404 1.00 42.31 115 ALA A C 1
ATOM 832 O O . ALA A 1 115 ? -2.639 0.681 42.346 1.00 42.31 115 ALA A O 1
ATOM 833 N N . THR A 1 116 ? -3.822 -0.970 41.422 1.00 46.72 116 THR A N 1
ATOM 834 C CA . THR A 1 116 ? -4.107 -0.241 40.166 1.00 46.72 116 THR A CA 1
ATOM 835 C C . THR A 1 116 ? -5.223 0.811 40.317 1.00 46.72 116 THR A C 1
ATOM 837 O O . THR A 1 116 ? -5.372 1.705 39.480 1.00 46.72 116 THR A O 1
ATOM 840 N N . LYS A 1 117 ? -5.961 0.807 41.441 1.00 47.72 117 LYS A N 1
ATOM 841 C CA . LYS A 1 117 ? -7.146 1.659 41.680 1.00 47.72 117 LYS A CA 1
ATOM 842 C C . LYS A 1 117 ? -6.850 3.165 41.843 1.00 47.72 117 LYS A C 1
ATOM 844 O O . LYS A 1 117 ? -7.773 3.977 41.867 1.00 47.72 117 LYS A O 1
ATOM 849 N N . ARG A 1 118 ? -5.579 3.595 41.905 1.00 44.12 118 ARG A N 1
ATOM 850 C CA . ARG A 1 118 ? -5.214 5.027 42.031 1.00 44.12 118 ARG A CA 1
ATOM 851 C C . ARG A 1 118 ? -5.168 5.821 40.720 1.00 44.12 118 ARG A C 1
ATOM 853 O O . ARG A 1 118 ? -5.104 7.046 40.795 1.00 44.12 118 ARG A O 1
ATOM 860 N N . ARG A 1 119 ? -5.243 5.200 39.534 1.00 45.03 119 ARG A N 1
ATOM 861 C CA . ARG A 1 119 ? -5.141 5.953 38.262 1.00 45.03 119 ARG A CA 1
ATOM 862 C C . ARG A 1 119 ? -6.459 6.542 37.743 1.00 45.03 119 ARG A C 1
ATOM 864 O O . ARG A 1 119 ? -6.428 7.636 37.186 1.00 45.03 119 ARG A O 1
ATOM 871 N N . MET A 1 120 ? -7.618 5.928 37.996 1.00 40.25 120 MET A N 1
ATOM 872 C CA . MET A 1 120 ? -8.899 6.470 37.498 1.00 40.25 120 MET A CA 1
ATOM 873 C C . MET A 1 120 ? -9.491 7.601 38.358 1.00 40.25 120 MET A C 1
ATOM 875 O O . MET A 1 120 ? -10.239 8.439 37.856 1.00 40.25 120 MET A O 1
ATOM 879 N N . SER A 1 121 ? -9.075 7.733 39.624 1.00 42.41 121 SER A N 1
ATOM 880 C CA . SER A 1 121 ? -9.529 8.831 40.498 1.00 42.41 121 SER A CA 1
ATOM 881 C C . SER A 1 121 ? -8.993 10.215 40.074 1.00 42.41 121 SER A C 1
ATOM 883 O O . SER A 1 121 ? -9.533 11.249 40.471 1.00 42.41 121 SER A O 1
ATOM 885 N N . VAL A 1 122 ? -7.965 10.260 39.216 1.00 41.50 122 VAL A N 1
ATOM 886 C CA . VAL A 1 122 ? -7.380 11.512 38.705 1.00 41.50 122 VAL A CA 1
ATOM 887 C C . VAL A 1 122 ? -8.209 12.109 37.557 1.00 41.50 122 VAL A C 1
ATOM 889 O O . VAL A 1 122 ? -8.299 13.333 37.452 1.00 41.50 122 VAL A O 1
ATOM 892 N N . MET A 1 123 ? -8.912 11.297 36.756 1.00 41.66 123 MET A N 1
ATOM 893 C CA . MET A 1 123 ? -9.798 11.823 35.701 1.00 41.66 123 MET A CA 1
ATOM 894 C C . MET A 1 123 ? -11.117 12.396 36.245 1.00 41.66 123 MET A C 1
ATOM 896 O O . MET A 1 123 ? -11.715 13.273 35.623 1.00 41.66 123 MET A O 1
ATOM 900 N N . ALA A 1 124 ? -11.548 11.980 37.439 1.00 40.62 124 ALA A N 1
ATOM 901 C CA . ALA A 1 124 ? -12.785 12.461 38.056 1.00 40.62 124 ALA A CA 1
ATOM 902 C C . ALA A 1 124 ? -12.660 13.842 38.743 1.00 40.62 124 ALA A C 1
ATOM 904 O O . ALA A 1 124 ? -13.676 14.414 39.134 1.00 40.62 124 ALA A O 1
ATOM 905 N N . ARG A 1 125 ? -11.449 14.413 38.880 1.00 39.75 125 ARG A N 1
ATOM 906 C CA . ARG A 1 125 ? -11.207 15.677 39.614 1.00 39.75 125 ARG A CA 1
ATOM 907 C C . ARG A 1 125 ? -10.919 16.912 38.752 1.00 39.75 125 ARG A C 1
ATOM 909 O O . ARG A 1 125 ? -10.436 17.914 39.277 1.00 39.75 125 ARG A O 1
ATOM 916 N N . ARG A 1 126 ? -11.265 16.927 37.461 1.00 38.59 126 ARG A N 1
ATOM 917 C CA . ARG A 1 126 ? -11.369 18.206 36.730 1.00 38.59 126 ARG A CA 1
ATOM 918 C C . ARG A 1 126 ? -12.745 18.824 36.981 1.00 38.59 126 ARG A C 1
ATOM 920 O O . ARG A 1 126 ? -13.724 18.472 36.332 1.00 38.59 126 ARG A O 1
ATOM 927 N N . ARG A 1 127 ? -12.809 19.733 37.962 1.00 37.34 127 ARG A N 1
ATOM 928 C CA . ARG A 1 127 ? -13.988 20.568 38.240 1.00 37.34 127 ARG A CA 1
ATOM 929 C C . ARG A 1 127 ? -14.389 21.336 36.970 1.00 37.34 127 ARG A C 1
ATOM 931 O O . ARG A 1 127 ? -13.538 22.037 36.420 1.00 37.34 127 ARG A O 1
ATOM 938 N N . PRO A 1 128 ? -15.652 21.277 36.519 1.00 38.22 128 PRO A N 1
ATOM 939 C CA . PRO A 1 128 ? -16.138 22.221 35.529 1.00 38.22 128 PRO A CA 1
ATOM 940 C C . PRO A 1 128 ? -16.239 23.604 36.182 1.00 38.22 128 PRO A C 1
ATOM 942 O O . PRO A 1 128 ? -16.788 23.762 37.274 1.00 38.22 128 PRO A O 1
ATOM 945 N N . ARG A 1 129 ? -15.674 24.611 35.513 1.00 40.47 129 ARG A N 1
ATOM 946 C CA . ARG A 1 129 ? -15.851 26.026 35.846 1.00 40.47 129 ARG A CA 1
ATOM 947 C C . ARG A 1 129 ? -17.340 26.333 35.644 1.00 40.47 129 ARG A C 1
ATOM 949 O O . ARG A 1 129 ? -17.819 26.327 34.513 1.00 40.47 129 ARG A O 1
ATOM 956 N N . GLN A 1 130 ? -18.073 26.481 36.747 1.00 35.03 130 GLN A N 1
ATOM 957 C CA . GLN A 1 130 ? -19.502 26.789 36.756 1.00 35.03 130 GLN A CA 1
ATOM 958 C C . GLN A 1 130 ? -19.748 28.084 35.974 1.00 35.03 130 GLN A C 1
ATOM 960 O O . GLN A 1 130 ? -19.299 29.152 36.379 1.00 35.03 130 GLN A O 1
ATOM 965 N N . SER A 1 131 ? -20.460 27.978 34.857 1.00 37.09 131 SER A N 1
ATOM 966 C CA . SER A 1 131 ? -21.222 29.084 34.284 1.00 37.09 131 SER A CA 1
ATOM 967 C C . SER A 1 131 ? -22.687 28.799 34.591 1.00 37.09 131 SER A C 1
ATOM 969 O O . SER A 1 131 ? -23.190 27.700 34.354 1.00 37.09 131 SER A O 1
ATOM 971 N N . SER A 1 132 ? -23.336 29.759 35.238 1.00 42.47 132 SER A N 1
ATOM 972 C CA . SER A 1 132 ? -24.735 29.691 35.626 1.00 42.47 132 SER A CA 1
ATOM 973 C C . SER A 1 132 ? -25.623 29.870 34.398 1.00 42.47 132 SER A C 1
ATOM 975 O O . SER A 1 132 ? -25.659 30.934 33.788 1.00 42.47 132 SER A O 1
ATOM 977 N N . ALA A 1 133 ? -26.401 28.844 34.069 1.00 35.44 133 ALA A N 1
ATOM 978 C CA . ALA A 1 133 ? -27.596 28.999 33.254 1.00 35.44 133 ALA A CA 1
ATOM 979 C C . ALA A 1 133 ? -28.681 28.068 33.800 1.00 35.44 133 ALA A C 1
ATOM 981 O O . ALA A 1 133 ? -28.551 26.845 33.798 1.00 35.44 133 ALA A O 1
ATOM 982 N N . ARG A 1 134 ? -29.740 28.690 34.323 1.00 44.88 134 ARG A N 1
ATOM 983 C CA . ARG A 1 134 ? -31.006 28.056 34.687 1.00 44.88 134 ARG A CA 1
ATOM 984 C C . ARG A 1 134 ? -31.610 27.393 33.448 1.00 44.88 134 ARG A C 1
ATOM 986 O O . ARG A 1 134 ? -31.883 28.082 32.474 1.00 44.88 134 ARG A O 1
ATOM 993 N N . SER A 1 135 ? -31.934 26.111 33.532 1.00 36.72 135 SER A N 1
ATOM 994 C CA . SER A 1 135 ? -33.179 25.603 32.953 1.00 36.72 135 SER A CA 1
ATOM 995 C C . SER A 1 135 ? -33.604 24.340 33.693 1.00 36.72 135 SER A C 1
ATOM 997 O O . SER A 1 135 ? -32.876 23.359 33.809 1.00 36.72 135 SER A O 1
ATOM 999 N N . SER A 1 136 ? -34.785 24.443 34.285 1.00 42.50 136 SER A N 1
ATOM 1000 C CA . SER A 1 136 ? -35.599 23.349 34.781 1.00 42.50 136 SER A CA 1
ATOM 1001 C C . SER A 1 136 ? -36.104 22.519 33.604 1.00 42.50 136 SER A C 1
ATOM 1003 O O . SER A 1 136 ? -36.606 23.115 32.655 1.00 42.50 136 SER A O 1
ATOM 1005 N N . TRP A 1 137 ? -36.053 21.193 33.713 1.00 38.91 137 TRP A N 1
ATOM 1006 C CA . TRP A 1 137 ? -37.165 20.276 33.426 1.00 38.91 137 TRP A CA 1
ATOM 1007 C C . TRP A 1 137 ? -36.735 18.862 33.830 1.00 38.91 137 TRP A C 1
ATOM 1009 O O . TRP A 1 137 ? -35.792 18.295 33.285 1.00 38.91 137 TRP A O 1
ATOM 1019 N N . ALA A 1 138 ? -37.402 18.333 34.854 1.00 34.91 138 ALA A N 1
ATOM 1020 C CA . ALA A 1 138 ? -37.227 16.984 35.362 1.00 34.91 138 ALA A CA 1
ATOM 1021 C C . ALA A 1 138 ? -38.289 16.084 34.720 1.00 34.91 138 ALA A C 1
ATOM 1023 O O . ALA A 1 138 ? -39.480 16.288 34.939 1.00 34.91 138 ALA A O 1
ATOM 1024 N N . GLY A 1 139 ? -37.854 15.098 33.938 1.00 31.61 139 GLY A N 1
ATOM 1025 C CA . GLY A 1 139 ? -38.666 13.956 33.524 1.00 31.61 139 GLY A CA 1
ATOM 1026 C C . GLY A 1 139 ? -38.150 12.716 34.241 1.00 31.61 139 GLY A C 1
ATOM 1027 O O . GLY A 1 139 ? -37.194 12.096 33.787 1.00 31.61 139 GLY A O 1
ATOM 1028 N N . SER A 1 140 ? -38.737 12.404 35.396 1.00 35.97 140 SER A N 1
ATOM 1029 C CA . SER A 1 140 ? -38.459 11.185 36.156 1.00 35.97 140 SER A CA 1
ATOM 1030 C C . SER A 1 140 ? -39.348 10.064 35.620 1.00 35.97 140 SER A C 1
ATOM 1032 O O . SER A 1 140 ? -40.564 10.107 35.800 1.00 35.97 140 SER A O 1
ATOM 1034 N N . PHE A 1 141 ? -38.764 9.074 34.945 1.00 35.66 141 PHE A N 1
ATOM 1035 C CA . PHE A 1 141 ? -39.453 7.822 34.634 1.00 35.66 141 PHE A CA 1
ATOM 1036 C C . PHE A 1 141 ? -39.267 6.863 35.811 1.00 35.66 141 PHE A C 1
ATOM 1038 O O . PHE A 1 141 ? -38.305 6.102 35.863 1.00 35.66 141 PHE A O 1
ATOM 1045 N N . ALA A 1 142 ? -40.188 6.919 36.772 1.00 32.69 142 ALA A N 1
ATOM 1046 C CA . ALA A 1 142 ? -40.347 5.884 37.785 1.00 32.69 142 ALA A CA 1
ATOM 1047 C C . ALA A 1 142 ? -41.531 4.996 37.382 1.00 32.69 142 ALA A C 1
ATOM 1049 O O . ALA A 1 142 ? -42.675 5.447 37.342 1.00 32.69 142 ALA A O 1
ATOM 1050 N N . ALA A 1 143 ? -41.247 3.738 37.048 1.00 35.66 143 ALA A N 1
ATOM 1051 C CA . ALA A 1 143 ? -42.266 2.729 36.798 1.00 35.66 143 ALA A CA 1
ATOM 1052 C C . ALA A 1 143 ? -42.906 2.304 38.131 1.00 35.66 143 ALA A C 1
ATOM 1054 O O . ALA A 1 143 ? -42.224 1.822 39.035 1.00 35.66 143 ALA A O 1
ATOM 1055 N N . VAL A 1 144 ? -44.220 2.495 38.246 1.00 35.00 144 VAL A N 1
ATOM 1056 C CA . VAL A 1 144 ? -45.046 2.011 39.358 1.00 35.00 144 VAL A CA 1
ATOM 1057 C C . VAL A 1 144 ? -45.358 0.535 39.111 1.00 35.00 144 VAL A C 1
ATOM 1059 O O . VAL A 1 144 ? -46.057 0.203 38.156 1.00 35.00 144 VAL A O 1
ATOM 1062 N N . ALA A 1 145 ? -44.839 -0.351 39.960 1.00 36.53 145 ALA A N 1
ATOM 1063 C CA . ALA A 1 145 ? -45.235 -1.757 40.004 1.00 36.53 145 ALA A CA 1
ATOM 1064 C C . ALA A 1 145 ? -46.383 -1.952 41.021 1.00 36.53 145 ALA A C 1
ATOM 1066 O O . ALA A 1 145 ? -46.361 -1.316 42.079 1.00 36.53 145 ALA A O 1
ATOM 1067 N N . PRO A 1 146 ? -47.385 -2.805 40.734 1.00 45.03 146 PRO A N 1
ATOM 1068 C CA . PRO A 1 146 ? -48.508 -3.043 41.638 1.00 45.03 146 PRO A CA 1
ATOM 1069 C C . PRO A 1 146 ? -48.122 -3.979 42.801 1.00 45.03 146 PRO A C 1
ATOM 1071 O O . PRO A 1 146 ? -47.193 -4.781 42.665 1.00 45.03 146 PRO A O 1
ATOM 1074 N N . PRO A 1 147 ? -48.834 -3.919 43.944 1.00 49.03 147 PRO A N 1
ATOM 1075 C CA . PRO A 1 147 ? -48.559 -4.779 45.088 1.00 49.03 147 PRO A CA 1
ATOM 1076 C C . PRO A 1 147 ? -49.119 -6.189 44.853 1.00 49.03 147 PRO A C 1
ATOM 1078 O O . PRO A 1 147 ? -50.308 -6.363 44.592 1.00 49.03 147 PRO A O 1
ATOM 1081 N N . ALA A 1 148 ? -48.264 -7.205 44.978 1.00 43.91 148 ALA A N 1
ATOM 1082 C CA . ALA A 1 148 ? -48.673 -8.605 44.982 1.00 43.91 148 ALA A CA 1
ATOM 1083 C C . ALA A 1 148 ? -48.992 -9.057 46.418 1.00 43.91 148 ALA A C 1
ATOM 1085 O O . ALA A 1 148 ? -48.132 -9.038 47.299 1.00 43.91 148 ALA A O 1
ATOM 1086 N N . SER A 1 149 ? -50.242 -9.462 46.641 1.00 53.94 149 SER A N 1
ATOM 1087 C CA . SER A 1 149 ? -50.714 -10.165 47.837 1.00 53.94 149 SER A CA 1
ATOM 1088 C C . SER A 1 149 ? -50.199 -11.608 47.849 1.00 53.94 149 SER A C 1
ATOM 1090 O O . SER A 1 149 ? -50.278 -12.303 46.837 1.00 53.94 149 SER A O 1
ATOM 1092 N N . GLY A 1 150 ? -49.657 -12.039 48.989 1.00 54.62 150 GLY A N 1
ATOM 1093 C CA . GLY A 1 150 ? -48.858 -13.256 49.118 1.00 54.62 150 GLY A CA 1
ATOM 1094 C C . GLY A 1 150 ? -49.606 -14.588 49.231 1.00 54.62 150 GLY A C 1
ATOM 1095 O O . GLY A 1 150 ? -50.802 -14.657 49.503 1.00 54.62 150 GLY A O 1
ATOM 1096 N N . SER A 1 151 ? -48.812 -15.652 49.100 1.00 49.62 151 SER A N 1
ATOM 1097 C CA . SER A 1 151 ? -49.053 -16.986 49.656 1.00 49.62 151 SER A CA 1
ATOM 1098 C C . SER A 1 151 ? -47.706 -17.556 50.144 1.00 49.62 151 SER A C 1
ATOM 1100 O O . SER A 1 151 ? -46.712 -17.414 49.424 1.00 49.62 151 SER A O 1
ATOM 1102 N N . PRO A 1 152 ? -47.616 -18.151 51.350 1.00 58.78 152 PRO A N 1
ATOM 1103 C CA . PRO A 1 152 ? -46.372 -18.673 51.899 1.00 58.78 152 PRO A CA 1
ATOM 1104 C C . PRO A 1 152 ? -46.179 -20.129 51.462 1.00 58.78 152 PRO A C 1
ATOM 1106 O O . PRO A 1 152 ? -46.633 -21.065 52.115 1.00 58.78 152 PRO A O 1
ATOM 1109 N N . GLY A 1 153 ? -45.491 -20.317 50.343 1.00 51.28 153 GLY A N 1
ATOM 1110 C CA . GLY A 1 153 ? -44.880 -21.588 49.975 1.00 51.28 153 GLY A CA 1
ATOM 1111 C C . GLY A 1 153 ? -43.400 -21.335 49.751 1.00 51.28 153 GLY A C 1
ATOM 1112 O O . GLY A 1 153 ? -43.043 -20.609 48.830 1.00 51.28 153 GLY A O 1
ATOM 1113 N N . THR A 1 154 ? -42.548 -21.871 50.616 1.00 63.91 154 THR A N 1
ATOM 1114 C CA . THR A 1 154 ? -41.088 -21.796 50.515 1.00 63.91 154 THR A CA 1
ATOM 1115 C C . THR A 1 154 ? -40.577 -22.976 49.682 1.00 63.91 154 THR A C 1
ATOM 1117 O O . THR A 1 154 ? -40.529 -24.091 50.201 1.00 63.91 154 THR A O 1
ATOM 1120 N N . PRO A 1 155 ? -40.160 -22.773 48.419 1.00 52.78 155 PRO A N 1
ATOM 1121 C CA . PRO A 1 155 ? -39.192 -23.650 47.775 1.00 52.78 155 PRO A CA 1
ATOM 1122 C C . PRO A 1 155 ? -37.830 -22.947 47.640 1.00 52.78 155 PRO A C 1
ATOM 1124 O O . PRO A 1 155 ? -37.728 -21.721 47.671 1.00 52.78 155 PRO A O 1
ATOM 1127 N N . GLY A 1 156 ? -36.771 -23.753 47.560 1.00 55.84 156 GLY A N 1
ATOM 1128 C CA . GLY A 1 156 ? -35.367 -23.349 47.656 1.00 55.84 156 GLY A CA 1
ATOM 1129 C C . GLY A 1 156 ? -34.944 -22.209 46.722 1.00 55.84 156 GLY A C 1
ATOM 1130 O O . GLY A 1 156 ? -35.049 -22.307 45.507 1.00 55.84 156 GLY A O 1
ATOM 1131 N N . PHE A 1 157 ? -34.387 -21.149 47.313 1.00 56.53 157 PHE A N 1
ATOM 1132 C CA . PHE A 1 157 ? -33.868 -19.953 46.631 1.00 56.53 157 PHE A CA 1
ATOM 1133 C C . PHE A 1 157 ? -32.394 -20.064 46.186 1.00 56.53 157 PHE A C 1
ATOM 1135 O O . PHE A 1 157 ? -31.829 -19.079 45.710 1.00 56.53 157 PHE A O 1
ATOM 1142 N N . ALA A 1 158 ? -31.751 -21.221 46.369 1.00 60.16 158 ALA A N 1
ATOM 1143 C CA . ALA A 1 158 ? -30.307 -21.358 46.168 1.00 60.16 158 ALA A CA 1
ATOM 1144 C C . ALA A 1 158 ? -29.895 -21.546 44.692 1.00 60.16 158 ALA A C 1
ATOM 1146 O O . ALA A 1 158 ? -28.891 -20.966 44.285 1.00 60.16 158 ALA A O 1
ATOM 1147 N N . ASP A 1 159 ? -30.681 -22.253 43.869 1.00 65.88 159 ASP A N 1
ATOM 1148 C CA . ASP A 1 159 ? -30.295 -22.554 42.472 1.00 65.88 159 ASP A CA 1
ATOM 1149 C C . ASP A 1 159 ? -30.475 -21.373 41.498 1.00 65.88 159 ASP A C 1
ATOM 1151 O O . ASP A 1 159 ? -29.843 -21.308 40.444 1.00 65.88 159 ASP A O 1
ATOM 1155 N N . ASP A 1 160 ? -31.282 -20.378 41.864 1.00 70.06 160 ASP A N 1
ATOM 1156 C CA . ASP A 1 160 ? -31.670 -19.287 40.961 1.00 70.06 160 ASP A CA 1
ATOM 1157 C C . ASP A 1 160 ? -30.611 -18.165 40.870 1.00 70.06 160 ASP A C 1
ATOM 1159 O O . ASP A 1 160 ? -30.591 -17.371 39.927 1.00 70.06 160 ASP A O 1
ATOM 1163 N N . ALA A 1 161 ? -29.703 -18.084 41.851 1.00 70.00 161 ALA A N 1
ATOM 1164 C CA . ALA A 1 161 ? -28.647 -17.069 41.889 1.00 70.00 161 ALA A CA 1
ATOM 1165 C C . ALA A 1 161 ? -27.513 -17.366 40.891 1.00 70.00 161 ALA A C 1
ATOM 1167 O O . ALA A 1 161 ? -27.028 -16.446 40.229 1.00 70.00 161 ALA A O 1
ATOM 1168 N N . GLY A 1 162 ? -27.139 -18.642 40.737 1.00 76.69 162 GLY A N 1
ATOM 1169 C CA . GLY A 1 162 ? -26.091 -19.068 39.804 1.00 76.69 162 GLY A CA 1
ATOM 1170 C C . GLY A 1 162 ? -26.482 -18.844 38.341 1.00 76.69 162 GLY A C 1
ATOM 1171 O O . GLY A 1 162 ? -25.698 -18.306 37.562 1.00 76.69 162 GLY A O 1
ATOM 1172 N N . SER A 1 163 ? -27.733 -19.155 37.985 1.00 80.62 163 SER A N 1
ATOM 1173 C CA . SER A 1 163 ? -28.256 -18.945 36.626 1.00 80.62 163 SER A CA 1
ATOM 1174 C C . SER A 1 163 ? -28.233 -17.466 36.203 1.00 80.62 163 SER A C 1
ATOM 1176 O O . SER A 1 163 ? -27.881 -17.137 35.068 1.00 80.62 163 SER A O 1
ATOM 1178 N N . ARG A 1 164 ? -28.533 -16.541 37.125 1.00 76.69 164 ARG A N 1
ATOM 1179 C CA . ARG A 1 164 ? -28.558 -15.096 36.837 1.00 76.69 164 ARG A CA 1
ATOM 1180 C C . ARG A 1 164 ? -27.165 -14.490 36.698 1.00 76.69 164 ARG A C 1
ATOM 1182 O O . ARG A 1 164 ? -26.967 -13.655 35.820 1.00 76.69 164 ARG A O 1
ATOM 1189 N N . ALA A 1 165 ? -26.211 -14.913 37.528 1.00 77.56 165 ALA A N 1
ATOM 1190 C CA . ALA A 1 165 ? -24.817 -14.491 37.399 1.00 77.56 165 ALA A CA 1
ATOM 1191 C C . ALA A 1 165 ? -24.223 -14.947 36.054 1.00 77.56 165 ALA A C 1
ATOM 1193 O O . ALA A 1 165 ? -23.618 -14.143 35.346 1.00 77.56 165 ALA A O 1
ATOM 1194 N N . ALA A 1 166 ? -24.505 -16.190 35.645 1.00 83.31 166 ALA A N 1
ATOM 1195 C CA . ALA A 1 166 ? -24.113 -16.707 34.335 1.00 83.31 166 ALA A CA 1
ATOM 1196 C C . ALA A 1 166 ? -24.746 -15.908 33.180 1.00 83.31 166 ALA A C 1
ATOM 1198 O O . ALA A 1 166 ? -24.062 -15.541 32.226 1.00 83.31 166 ALA A O 1
ATOM 1199 N N . SER A 1 167 ? -26.034 -15.558 33.285 1.00 83.75 167 SER A N 1
ATOM 1200 C CA . SER A 1 167 ? -26.714 -14.718 32.289 1.00 83.75 167 SER A CA 1
ATOM 1201 C C . SER A 1 167 ? -26.116 -13.305 32.195 1.00 83.75 167 SER A C 1
ATOM 1203 O O . SER A 1 167 ? -25.986 -12.765 31.095 1.00 83.75 167 SER A O 1
ATOM 1205 N N . ALA A 1 168 ? -25.701 -12.716 33.320 1.00 80.50 168 ALA A N 1
ATOM 1206 C CA . ALA A 1 168 ? -25.048 -11.409 33.359 1.00 80.50 168 ALA A CA 1
ATOM 1207 C C . ALA A 1 168 ? -23.672 -11.427 32.681 1.00 80.50 168 ALA A C 1
ATOM 1209 O O . ALA A 1 168 ? -23.378 -10.568 31.850 1.00 80.50 168 ALA A O 1
ATOM 1210 N N . GLN A 1 169 ? -22.851 -12.431 32.998 1.00 85.62 169 GLN A N 1
ATOM 1211 C CA . GLN A 1 169 ? -21.548 -12.637 32.364 1.00 85.62 169 GLN A CA 1
ATOM 1212 C C . GLN A 1 169 ? -21.694 -12.890 30.862 1.00 85.62 169 GLN A C 1
ATOM 1214 O O . GLN A 1 169 ? -20.953 -12.308 30.074 1.00 85.62 169 GLN A O 1
ATOM 1219 N N . GLN A 1 170 ? -22.690 -13.680 30.448 1.00 88.81 170 GLN A N 1
ATOM 1220 C CA . GLN A 1 170 ? -22.996 -13.900 29.035 1.00 88.81 170 GLN A CA 1
ATOM 1221 C C . GLN A 1 170 ? -23.393 -12.595 28.327 1.00 88.81 170 GLN A C 1
ATOM 1223 O O . GLN A 1 170 ? -22.910 -12.324 27.227 1.00 88.81 170 GLN A O 1
ATOM 1228 N N . ALA A 1 171 ? -24.229 -11.760 28.955 1.00 85.19 171 ALA A N 1
ATOM 1229 C CA . ALA A 1 171 ? -24.636 -10.470 28.397 1.00 85.19 171 ALA A CA 1
ATOM 1230 C C . ALA A 1 171 ? -23.450 -9.497 28.259 1.00 85.19 171 ALA A C 1
ATOM 1232 O O . ALA A 1 171 ? -23.305 -8.846 27.224 1.00 85.19 171 ALA A O 1
ATOM 1233 N N . ILE A 1 172 ? -22.573 -9.435 29.268 1.00 85.19 172 ILE A N 1
ATOM 1234 C CA . ILE A 1 172 ? -21.335 -8.642 29.222 1.00 85.19 172 ILE A CA 1
ATOM 1235 C C . ILE A 1 172 ? -20.395 -9.177 28.137 1.00 85.19 172 ILE A C 1
ATOM 1237 O O . ILE A 1 172 ? -19.863 -8.392 27.357 1.00 85.19 172 ILE A O 1
ATOM 1241 N N . GLY A 1 173 ? -20.222 -10.497 28.051 1.00 89.00 173 GLY A N 1
ATOM 1242 C CA . GLY A 1 173 ? -19.398 -11.147 27.035 1.00 89.00 173 GLY A CA 1
ATOM 1243 C C . GLY A 1 173 ? -19.863 -10.818 25.616 1.00 89.00 173 GLY A C 1
ATOM 1244 O O . GLY A 1 173 ? -19.060 -10.365 24.806 1.00 89.00 173 GLY A O 1
ATOM 1245 N N . SER A 1 174 ? -21.166 -10.948 25.340 1.00 88.12 174 SER A N 1
ATOM 1246 C CA . SER A 1 174 ? -21.757 -10.555 24.051 1.00 88.12 174 SER A CA 1
ATOM 1247 C C . SER A 1 174 ? -21.508 -9.077 23.747 1.00 88.12 174 SER A C 1
ATOM 1249 O O . SER A 1 174 ? -21.040 -8.738 22.667 1.00 88.12 174 SER A O 1
ATOM 1251 N N . CYS A 1 175 ? -21.731 -8.197 24.728 1.00 86.81 175 CYS A N 1
ATOM 1252 C CA . CYS A 1 175 ? -21.498 -6.762 24.582 1.00 86.81 175 CYS A CA 1
ATOM 1253 C C . CYS A 1 175 ? -20.029 -6.429 24.264 1.00 86.81 175 CYS A C 1
ATOM 1255 O O . CYS A 1 175 ? -19.755 -5.528 23.473 1.00 86.81 175 CYS A O 1
ATOM 1257 N N . LEU A 1 176 ? -19.073 -7.127 24.885 1.00 89.12 176 LEU A N 1
ATOM 1258 C CA . LEU A 1 176 ? -17.645 -6.936 24.625 1.00 89.12 176 LEU A CA 1
ATOM 1259 C C . LEU A 1 176 ? -17.251 -7.391 23.219 1.00 89.12 176 LEU A C 1
ATOM 1261 O O . LEU A 1 176 ? -16.429 -6.722 22.592 1.00 89.12 176 LEU A O 1
ATOM 1265 N N . LEU A 1 177 ? -17.839 -8.488 22.734 1.00 90.31 177 LEU A N 1
ATOM 1266 C CA . LEU A 1 177 ? -17.641 -8.973 21.368 1.00 90.31 177 LEU A CA 1
ATOM 1267 C C . LEU A 1 177 ? -18.207 -7.986 20.342 1.00 90.31 177 LEU A C 1
ATOM 1269 O O . LEU A 1 177 ? -17.502 -7.641 19.399 1.00 90.31 177 LEU A O 1
ATOM 1273 N N . ASP A 1 178 ? -19.413 -7.460 20.564 1.00 87.62 178 ASP A N 1
ATOM 1274 C CA . ASP A 1 178 ? -20.031 -6.478 19.663 1.00 87.62 178 ASP A CA 1
ATOM 1275 C C . ASP A 1 178 ? -19.221 -5.175 19.590 1.00 87.62 178 ASP A C 1
ATOM 1277 O O . ASP A 1 178 ? -19.020 -4.614 18.511 1.00 87.62 178 ASP A O 1
ATOM 1281 N N . LEU A 1 179 ? -18.704 -4.702 20.731 1.00 87.62 179 LEU A N 1
ATOM 1282 C CA . LEU A 1 179 ? -17.838 -3.522 20.785 1.00 87.62 179 LEU A CA 1
ATOM 1283 C C . LEU A 1 179 ? -16.476 -3.767 20.127 1.00 87.62 179 LEU A C 1
ATOM 1285 O O . LEU A 1 179 ? -15.954 -2.857 19.489 1.00 87.62 179 LEU A O 1
ATOM 1289 N N . ALA A 1 180 ? -15.892 -4.958 20.293 1.00 90.00 180 ALA A N 1
ATOM 1290 C CA . ALA A 1 180 ? -14.648 -5.331 19.621 1.00 90.00 180 ALA A CA 1
ATOM 1291 C C . ALA A 1 180 ? -14.845 -5.352 18.102 1.00 90.00 180 ALA A C 1
ATOM 1293 O O . ALA A 1 180 ? -14.145 -4.636 17.397 1.00 90.00 180 ALA A O 1
ATOM 1294 N N . ALA A 1 181 ? -15.874 -6.062 17.629 1.00 90.38 181 ALA A N 1
ATOM 1295 C CA . ALA A 1 181 ? -16.214 -6.140 16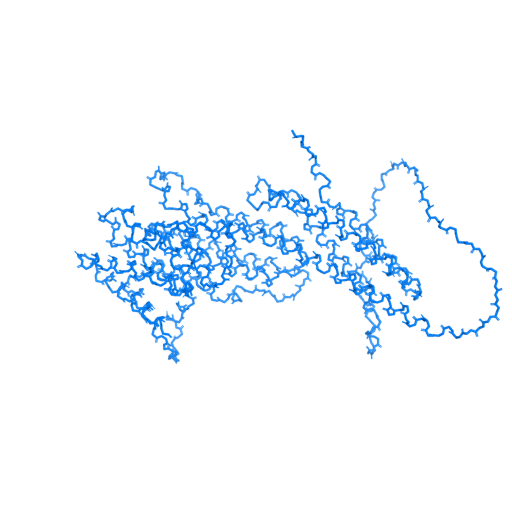.213 1.00 90.38 181 ALA A CA 1
ATOM 1296 C C . ALA A 1 181 ? -16.469 -4.753 15.606 1.00 90.38 181 ALA A C 1
ATOM 1298 O O . ALA A 1 181 ? -16.018 -4.478 14.502 1.00 90.38 181 ALA A O 1
ATOM 1299 N N . PHE A 1 182 ? -17.144 -3.857 16.334 1.00 89.31 182 PHE A N 1
ATOM 1300 C CA . PHE A 1 182 ? -17.336 -2.470 15.907 1.00 89.31 182 PHE A CA 1
ATOM 1301 C C . PHE A 1 182 ? -16.009 -1.706 15.772 1.00 89.31 182 PHE A C 1
ATOM 1303 O O . PHE A 1 182 ? -15.814 -0.971 14.805 1.00 89.31 182 PHE A O 1
ATOM 1310 N N . VAL A 1 183 ? -15.107 -1.830 16.752 1.00 90.12 183 VAL A N 1
ATOM 1311 C CA . VAL A 1 183 ? -13.799 -1.158 16.707 1.00 90.12 183 VAL A CA 1
ATOM 1312 C C . VAL A 1 183 ? -12.986 -1.677 15.528 1.00 90.12 183 VAL A C 1
ATOM 1314 O O . VAL A 1 183 ? -12.493 -0.856 14.760 1.00 90.12 183 VAL A O 1
ATOM 1317 N N . ASP A 1 184 ? -12.904 -2.996 15.359 1.00 90.94 184 ASP A N 1
ATOM 1318 C CA . ASP A 1 184 ? -12.144 -3.636 14.283 1.00 90.94 184 ASP A CA 1
ATOM 1319 C C . ASP A 1 184 ? -12.696 -3.225 12.906 1.00 90.94 184 ASP A C 1
ATOM 1321 O O . ASP A 1 184 ? -11.956 -2.689 12.086 1.00 90.94 184 ASP A O 1
ATOM 1325 N N . GLU A 1 185 ? -14.017 -3.318 12.703 1.00 90.88 185 GLU A N 1
ATOM 1326 C CA . GLU A 1 185 ? -14.707 -2.891 11.474 1.00 90.88 185 GLU A CA 1
ATOM 1327 C C . GLU A 1 185 ? -14.369 -1.438 11.097 1.00 90.88 185 GLU A C 1
ATOM 1329 O O . GLU A 1 185 ? -14.074 -1.122 9.943 1.00 90.88 185 GLU A O 1
ATOM 1334 N N . HIS A 1 186 ? -14.391 -0.520 12.065 1.00 88.75 186 HIS A N 1
ATOM 1335 C CA . HIS A 1 186 ? -14.152 0.893 11.783 1.00 88.75 186 HIS A CA 1
ATOM 1336 C C . HIS A 1 186 ? -12.670 1.269 11.684 1.00 88.75 186 HIS A C 1
ATOM 1338 O O . HIS A 1 186 ? -12.356 2.242 10.988 1.00 88.75 186 HIS A O 1
ATOM 1344 N N . VAL A 1 187 ? -11.769 0.523 12.331 1.00 91.12 187 VAL A N 1
ATOM 1345 C CA . VAL A 1 187 ? -10.322 0.614 12.087 1.00 91.12 187 VAL A CA 1
ATOM 1346 C C . VAL A 1 187 ? -10.016 0.159 10.664 1.00 91.12 187 VAL A C 1
ATOM 1348 O O . VAL A 1 187 ? -9.351 0.898 9.939 1.00 91.12 187 VAL A O 1
ATOM 1351 N N . ASP A 1 188 ? -10.588 -0.960 10.222 1.00 90.94 188 ASP A N 1
ATOM 1352 C CA . ASP A 1 188 ? -10.419 -1.474 8.861 1.00 90.94 188 ASP A CA 1
ATOM 1353 C C . ASP A 1 188 ? -10.928 -0.477 7.810 1.00 90.94 188 ASP A C 1
ATOM 1355 O O . ASP A 1 188 ? -10.274 -0.258 6.793 1.00 90.94 188 ASP A O 1
ATOM 1359 N N . VAL A 1 189 ? -12.044 0.218 8.064 1.00 89.38 189 VAL A N 1
ATOM 1360 C CA . VAL A 1 189 ? -12.527 1.293 7.174 1.00 89.38 189 VAL A CA 1
ATOM 1361 C C . VAL A 1 189 ? -11.527 2.453 7.077 1.00 89.38 189 VAL A C 1
ATOM 1363 O O . VAL A 1 189 ? -11.295 2.971 5.980 1.00 89.38 189 VAL A O 1
ATOM 1366 N N . LEU A 1 190 ? -10.938 2.887 8.196 1.00 90.56 190 LEU A N 1
ATOM 1367 C CA . LEU A 1 190 ? -9.957 3.981 8.208 1.00 90.56 190 LEU A CA 1
ATOM 1368 C C . LEU A 1 190 ? -8.670 3.585 7.489 1.00 90.56 190 LEU A C 1
ATOM 1370 O O . LEU A 1 190 ? -8.205 4.319 6.615 1.00 90.56 190 LEU A O 1
ATOM 1374 N N . LEU A 1 191 ? -8.124 2.423 7.844 1.00 93.25 191 LEU A N 1
ATOM 1375 C CA . LEU A 1 191 ? -6.902 1.896 7.256 1.00 93.25 191 LEU A CA 1
ATOM 1376 C C . LEU A 1 191 ? -7.101 1.579 5.776 1.00 93.25 191 LEU A C 1
ATOM 1378 O O . LEU A 1 191 ? -6.295 2.018 4.971 1.00 93.25 191 LEU A O 1
ATOM 1382 N N . GLY A 1 192 ? -8.210 0.949 5.390 1.00 91.31 192 GLY A N 1
ATOM 1383 C CA . GLY A 1 192 ? -8.539 0.675 3.990 1.00 91.31 192 GLY A CA 1
ATOM 1384 C C . GLY A 1 192 ? -8.785 1.939 3.157 1.00 91.31 192 GLY A C 1
ATOM 1385 O O . GLY A 1 192 ? -8.564 1.953 1.947 1.00 91.31 192 GLY A O 1
ATOM 1386 N N . THR A 1 193 ? -9.221 3.039 3.776 1.00 90.38 193 THR A N 1
ATOM 1387 C CA . THR A 1 193 ? -9.308 4.337 3.086 1.00 90.38 193 THR A CA 1
ATOM 1388 C C . THR A 1 193 ? -7.923 4.937 2.856 1.00 90.38 193 THR A C 1
ATOM 1390 O O . THR A 1 193 ? -7.643 5.397 1.750 1.00 90.38 193 THR A O 1
ATOM 1393 N N . ALA A 1 194 ? -7.043 4.872 3.859 1.00 92.19 194 ALA A N 1
ATOM 1394 C CA . ALA A 1 194 ? -5.644 5.263 3.709 1.00 92.19 194 ALA A CA 1
ATOM 1395 C C . ALA A 1 194 ? -4.933 4.422 2.641 1.00 92.19 194 ALA A C 1
ATOM 1397 O O . ALA A 1 194 ? -4.257 4.968 1.776 1.00 92.19 194 ALA A O 1
ATOM 1398 N N . ASP A 1 195 ? -5.137 3.106 2.697 1.00 93.56 195 ASP A N 1
ATOM 1399 C CA . ASP A 1 195 ? -4.554 2.112 1.803 1.00 93.56 195 ASP A CA 1
ATOM 1400 C C . ASP A 1 195 ? -4.878 2.407 0.349 1.00 93.56 195 ASP A C 1
ATOM 1402 O O . ASP A 1 195 ? -3.975 2.588 -0.466 1.00 93.56 195 ASP A O 1
ATOM 1406 N N . ARG A 1 196 ? -6.165 2.586 0.035 1.00 90.88 196 ARG A N 1
ATOM 1407 C CA . ARG A 1 196 ? -6.601 2.937 -1.319 1.00 90.88 196 ARG A CA 1
ATOM 1408 C C . ARG A 1 196 ? -6.022 4.262 -1.801 1.00 90.88 196 ARG A C 1
ATOM 1410 O O . ARG A 1 196 ? -5.661 4.357 -2.970 1.00 90.88 196 ARG A O 1
ATOM 1417 N N . ALA A 1 197 ? -5.917 5.267 -0.932 1.00 91.50 197 ALA A N 1
ATOM 1418 C CA . ALA A 1 197 ? -5.357 6.561 -1.311 1.00 91.50 197 ALA A CA 1
ATOM 1419 C C . ALA A 1 197 ? -3.847 6.488 -1.575 1.00 91.50 197 ALA A C 1
ATOM 1421 O O . ALA A 1 197 ? -3.389 6.997 -2.594 1.00 91.50 197 ALA A O 1
ATOM 1422 N N . ILE A 1 198 ? -3.081 5.823 -0.703 1.00 94.25 198 ILE A N 1
ATOM 1423 C CA . ILE A 1 198 ? -1.627 5.661 -0.859 1.00 94.25 198 ILE A CA 1
ATOM 1424 C C . ILE A 1 198 ? -1.328 4.791 -2.083 1.00 94.25 198 ILE A C 1
ATOM 1426 O O . ILE A 1 198 ? -0.560 5.194 -2.954 1.00 94.25 198 ILE A O 1
ATOM 1430 N N . THR A 1 199 ? -1.981 3.633 -2.197 1.00 92.88 199 THR A N 1
ATOM 1431 C CA . THR A 1 199 ? -1.868 2.731 -3.351 1.00 92.88 199 THR A CA 1
ATOM 1432 C C . THR A 1 199 ? -2.245 3.444 -4.648 1.00 92.88 199 THR A C 1
ATOM 1434 O O . THR A 1 199 ? -1.500 3.375 -5.626 1.00 92.88 199 THR A O 1
ATOM 1437 N N . GLY A 1 200 ? -3.359 4.183 -4.655 1.00 91.00 200 GLY A N 1
ATOM 1438 C CA . GLY A 1 200 ? -3.788 4.995 -5.793 1.00 91.00 200 GLY A CA 1
ATOM 1439 C C . GLY A 1 200 ? -2.743 6.036 -6.190 1.00 91.00 200 GLY A C 1
ATOM 1440 O O . GLY A 1 200 ? -2.346 6.083 -7.352 1.00 91.00 200 GLY A O 1
ATOM 1441 N N . ALA A 1 201 ? -2.218 6.792 -5.224 1.00 92.44 201 ALA A N 1
ATOM 1442 C CA . ALA A 1 201 ? -1.203 7.814 -5.463 1.00 92.44 201 ALA A CA 1
ATOM 1443 C C . ALA A 1 201 ? 0.115 7.233 -6.013 1.00 92.44 201 ALA A C 1
ATOM 1445 O O . ALA A 1 201 ? 0.698 7.806 -6.935 1.00 92.44 201 ALA A O 1
ATOM 1446 N N . ILE A 1 202 ? 0.564 6.065 -5.527 1.00 93.06 202 ILE A N 1
ATOM 1447 C CA . ILE A 1 202 ? 1.752 5.376 -6.069 1.00 93.06 202 ILE A CA 1
ATOM 1448 C C . ILE A 1 202 ? 1.520 4.992 -7.539 1.00 93.06 202 ILE A C 1
ATOM 1450 O O . ILE A 1 202 ? 2.374 5.219 -8.401 1.00 93.06 202 ILE A O 1
ATOM 1454 N N . VAL A 1 203 ? 0.350 4.427 -7.841 1.00 90.31 203 VAL A N 1
ATOM 1455 C CA . VAL A 1 203 ? -0.025 3.971 -9.187 1.00 90.31 203 VAL A CA 1
ATOM 1456 C C . VAL A 1 203 ? -0.183 5.141 -10.169 1.00 90.31 203 VAL A C 1
ATOM 1458 O O . VAL A 1 203 ? 0.260 5.063 -11.323 1.00 90.31 203 VAL A O 1
ATOM 1461 N N . ASP A 1 204 ? -0.788 6.238 -9.725 1.00 88.75 204 ASP A N 1
ATOM 1462 C CA . ASP A 1 204 ? -1.021 7.425 -10.548 1.00 88.75 204 ASP A CA 1
ATOM 1463 C C . ASP A 1 204 ? 0.266 8.231 -10.762 1.00 88.75 204 ASP A C 1
ATOM 1465 O O . ASP A 1 204 ? 0.549 8.664 -11.888 1.00 88.75 204 ASP A O 1
ATOM 1469 N N . GLY A 1 205 ? 1.127 8.323 -9.744 1.00 88.62 205 GLY A N 1
ATOM 1470 C CA . GLY A 1 205 ? 2.469 8.896 -9.870 1.00 88.62 205 GLY A CA 1
ATOM 1471 C C . GLY A 1 205 ? 3.334 8.151 -10.890 1.00 88.62 205 GLY A C 1
ATOM 1472 O O . GLY A 1 205 ? 4.005 8.773 -11.719 1.00 88.62 205 GLY A O 1
ATOM 1473 N N . ALA A 1 206 ? 3.245 6.817 -10.926 1.00 84.81 206 ALA A N 1
ATOM 1474 C CA . ALA A 1 206 ? 3.926 6.009 -11.936 1.00 84.81 206 ALA A CA 1
ATOM 1475 C C . ALA A 1 206 ? 3.425 6.304 -13.364 1.00 84.81 206 ALA A C 1
ATOM 1477 O O . ALA A 1 206 ? 4.196 6.275 -14.324 1.00 84.81 206 ALA A O 1
ATOM 1478 N N . SER A 1 207 ? 2.139 6.612 -13.528 1.00 80.88 207 SER A N 1
ATOM 1479 C CA . SER A 1 207 ? 1.526 6.812 -14.848 1.00 80.88 207 SER A CA 1
ATOM 1480 C C . SER A 1 207 ? 1.819 8.191 -15.449 1.00 80.88 207 SER A C 1
ATOM 1482 O O . SER A 1 207 ? 1.967 8.314 -16.664 1.00 80.88 207 SER A O 1
ATOM 1484 N N . THR A 1 208 ? 1.948 9.219 -14.610 1.00 75.94 208 THR A N 1
ATOM 1485 C CA . THR A 1 208 ? 2.038 10.625 -15.051 1.00 75.94 208 THR A CA 1
ATOM 1486 C C . THR A 1 208 ? 3.448 11.024 -15.514 1.00 75.94 208 THR A C 1
ATOM 1488 O O . THR A 1 208 ? 3.623 11.953 -16.303 1.00 75.94 208 THR A O 1
ATOM 1491 N N . GLY A 1 209 ? 4.481 10.298 -15.071 1.00 64.88 209 GLY A N 1
ATOM 1492 C CA . GLY A 1 209 ? 5.880 10.660 -15.314 1.00 64.88 209 GLY A CA 1
ATOM 1493 C C . GLY A 1 209 ? 6.368 10.572 -16.769 1.00 64.88 209 GLY A C 1
ATOM 1494 O O . GLY A 1 209 ? 7.375 11.208 -17.077 1.00 64.88 209 GLY A O 1
ATOM 1495 N N . ALA A 1 210 ? 5.693 9.818 -17.645 1.00 59.09 210 ALA A N 1
ATOM 1496 C CA . ALA A 1 210 ? 6.186 9.515 -18.996 1.00 59.09 210 ALA A CA 1
ATOM 1497 C C . ALA A 1 210 ? 5.706 10.498 -20.082 1.00 59.09 210 ALA A C 1
ATOM 1499 O O . ALA A 1 210 ? 6.446 10.788 -21.015 1.00 59.09 210 ALA A O 1
ATOM 1500 N N . THR A 1 211 ? 4.487 11.033 -19.975 1.00 59.03 211 THR A N 1
ATOM 1501 C CA . THR A 1 211 ? 3.845 11.803 -21.061 1.00 59.03 211 THR A CA 1
ATOM 1502 C C . THR A 1 211 ? 3.944 13.320 -20.905 1.00 59.03 211 THR A C 1
ATOM 1504 O O . THR A 1 211 ? 3.907 14.035 -21.900 1.00 59.03 211 THR A O 1
ATOM 1507 N N . SER A 1 212 ? 4.093 13.840 -19.683 1.00 55.72 212 SER A N 1
ATOM 1508 C CA . SER A 1 212 ? 4.007 15.290 -19.428 1.00 55.72 212 SER A CA 1
ATOM 1509 C C . SER A 1 212 ? 5.337 16.053 -19.548 1.00 55.72 212 SER A C 1
ATOM 1511 O O . SER A 1 212 ? 5.335 17.281 -19.512 1.00 55.72 212 SER A O 1
ATOM 1513 N N . ARG A 1 213 ? 6.489 15.377 -19.651 1.00 54.78 213 ARG A N 1
ATOM 1514 C CA . ARG A 1 213 ? 7.797 16.006 -19.364 1.00 54.78 213 ARG A CA 1
ATOM 1515 C C . ARG A 1 213 ? 8.555 16.594 -20.549 1.00 54.78 213 ARG A C 1
ATOM 1517 O O . ARG A 1 213 ? 9.509 17.330 -20.331 1.00 54.78 213 ARG A O 1
ATOM 1524 N N . ALA A 1 214 ? 8.121 16.344 -21.781 1.00 54.91 214 ALA A N 1
ATOM 1525 C CA . ALA A 1 214 ? 8.750 16.948 -22.958 1.00 54.91 214 ALA A CA 1
ATOM 1526 C C . ALA A 1 214 ? 8.443 18.455 -23.114 1.00 54.91 214 ALA A C 1
ATOM 1528 O O . ALA A 1 214 ? 9.059 19.111 -23.949 1.00 54.91 214 ALA A O 1
ATOM 1529 N N . ALA A 1 215 ? 7.506 19.013 -22.331 1.00 56.81 215 ALA A N 1
ATOM 1530 C CA . ALA A 1 215 ? 6.972 20.359 -22.556 1.00 56.81 215 ALA A CA 1
ATOM 1531 C C . ALA A 1 215 ? 7.300 21.412 -21.475 1.00 56.81 215 ALA A C 1
ATOM 1533 O O . ALA A 1 215 ? 7.073 22.592 -21.728 1.00 56.81 215 ALA A O 1
ATOM 1534 N N . SER A 1 216 ? 7.837 21.056 -20.300 1.00 56.25 216 SER A N 1
ATOM 1535 C CA . SER A 1 216 ? 8.069 22.036 -19.220 1.00 56.25 216 SER A CA 1
ATOM 1536 C C . SER A 1 216 ? 9.333 21.739 -18.405 1.00 56.25 216 SER A C 1
ATOM 1538 O O . SER A 1 216 ? 9.282 21.089 -17.364 1.00 56.25 216 SER A O 1
ATOM 1540 N N . ALA A 1 217 ? 10.481 22.228 -18.877 1.00 59.69 217 ALA A N 1
ATOM 1541 C CA . ALA A 1 217 ? 11.760 22.121 -18.167 1.00 59.69 217 ALA A CA 1
ATOM 1542 C C . ALA A 1 217 ? 11.890 23.083 -16.964 1.00 59.69 217 ALA A C 1
ATOM 1544 O O . ALA A 1 217 ? 12.846 22.966 -16.210 1.00 59.69 217 ALA A O 1
ATOM 1545 N N . GLU A 1 218 ? 10.955 24.024 -16.774 1.00 67.44 218 GLU A N 1
ATOM 1546 C CA . GLU A 1 218 ? 11.087 25.086 -15.760 1.00 67.44 218 GLU A CA 1
ATOM 1547 C C . GLU A 1 218 ? 10.265 24.872 -14.478 1.00 67.44 218 GLU A C 1
ATOM 1549 O O . GLU A 1 218 ? 10.485 25.589 -13.506 1.00 67.44 218 GLU A O 1
ATOM 1554 N N . ASP A 1 219 ? 9.368 23.880 -14.420 1.00 62.06 219 ASP A N 1
ATOM 1555 C CA . ASP A 1 219 ? 8.563 23.608 -13.215 1.00 62.06 219 ASP A CA 1
ATOM 1556 C C . ASP A 1 219 ? 9.103 22.378 -12.462 1.00 62.06 219 ASP A C 1
ATOM 1558 O O . ASP A 1 219 ? 8.512 21.299 -12.415 1.00 62.06 219 ASP A O 1
ATOM 1562 N N . GLU A 1 220 ? 10.318 22.531 -11.932 1.00 59.97 220 GLU A N 1
ATOM 1563 C CA . GLU A 1 220 ? 11.111 21.488 -11.260 1.00 59.97 220 GLU A CA 1
ATOM 1564 C C . GLU A 1 220 ? 10.570 21.070 -9.875 1.00 59.97 220 GLU A C 1
ATOM 1566 O O . GLU A 1 220 ? 11.116 20.166 -9.241 1.00 59.97 220 GLU A O 1
ATOM 1571 N N . ALA A 1 221 ? 9.518 21.716 -9.363 1.00 56.75 221 ALA A N 1
ATOM 1572 C CA . ALA A 1 221 ? 9.253 21.701 -7.925 1.00 56.75 221 ALA A CA 1
ATOM 1573 C C . ALA A 1 221 ? 8.476 20.481 -7.399 1.00 56.75 221 ALA A C 1
ATOM 1575 O O . ALA A 1 221 ? 8.571 20.190 -6.207 1.00 56.75 221 ALA A O 1
ATOM 1576 N N . SER A 1 222 ? 7.732 19.730 -8.221 1.00 59.19 222 SER A N 1
ATOM 1577 C CA . SER A 1 222 ? 7.077 18.514 -7.714 1.00 59.19 222 SER A CA 1
ATOM 1578 C C . SER A 1 222 ? 6.704 17.518 -8.802 1.00 59.19 222 SER A C 1
ATOM 1580 O O . SER A 1 222 ? 6.039 17.841 -9.783 1.00 59.19 222 SER A O 1
ATOM 1582 N N . THR A 1 223 ? 7.118 16.269 -8.611 1.00 64.75 223 THR A N 1
ATOM 1583 C CA . THR A 1 223 ? 6.664 15.134 -9.406 1.00 64.75 223 THR A CA 1
ATOM 1584 C C . THR A 1 223 ? 5.165 14.926 -9.144 1.00 64.75 223 THR A C 1
ATOM 1586 O O . THR A 1 223 ? 4.808 14.624 -8.000 1.00 64.75 223 THR A O 1
ATOM 1589 N N . PRO A 1 224 ? 4.272 15.077 -10.142 1.00 62.28 224 PRO A N 1
ATOM 1590 C CA . PRO A 1 224 ? 2.845 14.834 -9.939 1.00 62.28 224 PRO A CA 1
ATOM 1591 C C . PRO A 1 224 ? 2.635 13.392 -9.451 1.00 62.28 224 PRO A C 1
ATOM 1593 O O . PRO A 1 224 ? 3.238 12.461 -9.989 1.00 62.28 224 PRO A O 1
ATOM 1596 N N . GLY A 1 225 ? 1.856 13.224 -8.381 1.00 79.44 225 GLY A N 1
ATOM 1597 C CA . GLY A 1 225 ? 1.648 11.956 -7.670 1.00 79.44 225 GLY A CA 1
ATOM 1598 C C . GLY A 1 225 ? 2.540 11.747 -6.443 1.00 79.44 225 GLY A C 1
ATOM 1599 O O . GLY A 1 225 ? 2.124 11.102 -5.488 1.00 79.44 225 GLY A O 1
ATOM 1600 N N . ARG A 1 226 ? 3.742 12.336 -6.390 1.00 83.50 226 ARG A N 1
ATOM 1601 C CA . ARG A 1 226 ? 4.609 12.199 -5.206 1.00 83.50 226 ARG A CA 1
ATOM 1602 C C . ARG A 1 226 ? 4.060 12.961 -4.006 1.00 83.50 226 ARG A C 1
ATOM 1604 O O . ARG A 1 226 ? 4.010 12.414 -2.906 1.00 83.50 226 ARG A O 1
ATOM 1611 N N . ALA A 1 227 ? 3.660 14.210 -4.234 1.00 89.25 227 ALA A N 1
ATOM 1612 C CA . ALA A 1 227 ? 3.025 15.025 -3.207 1.00 89.25 227 ALA A CA 1
ATOM 1613 C C . ALA A 1 227 ? 1.787 14.312 -2.642 1.00 89.25 227 ALA A C 1
ATOM 1615 O O . ALA A 1 227 ? 1.583 14.323 -1.434 1.00 89.25 227 ALA A O 1
ATOM 1616 N N . ASP A 1 228 ? 1.043 13.607 -3.497 1.00 92.00 228 ASP A N 1
ATOM 1617 C CA . ASP A 1 228 ? -0.145 12.848 -3.108 1.00 92.00 228 ASP A CA 1
ATOM 1618 C C . ASP A 1 228 ? 0.208 11.639 -2.226 1.00 92.00 228 ASP A C 1
ATOM 1620 O O . ASP A 1 228 ? -0.448 11.416 -1.209 1.00 92.00 228 ASP A O 1
ATOM 1624 N N . VAL A 1 229 ? 1.275 10.891 -2.549 1.00 93.56 229 VAL A N 1
ATOM 1625 C CA . VAL A 1 229 ? 1.764 9.783 -1.702 1.00 93.56 229 VAL A CA 1
ATOM 1626 C C . VAL A 1 229 ? 2.198 10.305 -0.334 1.00 93.56 229 VAL A C 1
ATOM 1628 O O . VAL A 1 229 ? 1.746 9.795 0.691 1.00 93.56 229 VAL A O 1
ATOM 1631 N N . GLU A 1 230 ? 3.046 11.336 -0.300 1.00 92.19 230 GLU A N 1
ATOM 1632 C CA . GLU A 1 230 ? 3.527 11.935 0.951 1.00 92.19 230 GLU A CA 1
ATOM 1633 C C . GLU A 1 230 ? 2.366 12.487 1.783 1.00 92.19 230 GLU A C 1
ATOM 1635 O O . GLU A 1 230 ? 2.289 12.235 2.986 1.00 92.19 230 GLU A O 1
ATOM 1640 N N . GLN A 1 231 ? 1.422 13.178 1.145 1.00 92.50 231 GLN A N 1
ATOM 1641 C CA . GLN A 1 231 ? 0.237 13.720 1.796 1.00 92.50 231 GLN A CA 1
ATOM 1642 C C . GLN A 1 231 ? -0.656 12.613 2.368 1.00 92.50 231 GLN A C 1
ATOM 1644 O O . GLN A 1 231 ? -1.083 12.716 3.520 1.00 92.50 231 GLN A O 1
ATOM 1649 N N . ALA A 1 232 ? -0.911 11.541 1.614 1.00 92.88 232 ALA A N 1
ATOM 1650 C CA . ALA A 1 232 ? -1.723 10.420 2.076 1.00 92.88 232 ALA A CA 1
ATOM 1651 C C . ALA A 1 232 ? -1.049 9.659 3.235 1.00 92.88 232 ALA A C 1
ATOM 1653 O O . ALA A 1 232 ? -1.711 9.320 4.221 1.00 92.88 232 ALA A O 1
ATOM 1654 N N . MET A 1 233 ? 0.272 9.453 3.178 1.00 94.62 233 MET A N 1
ATOM 1655 C CA . MET A 1 233 ? 1.047 8.868 4.281 1.00 94.62 233 MET A CA 1
ATOM 1656 C C . MET A 1 233 ? 1.032 9.777 5.519 1.00 94.62 233 MET A C 1
ATOM 1658 O O . MET A 1 233 ? 0.775 9.307 6.628 1.00 94.62 233 MET A O 1
ATOM 1662 N N . GLN A 1 234 ? 1.219 11.088 5.347 1.00 93.56 234 GLN A N 1
ATOM 1663 C CA . GLN A 1 234 ? 1.152 12.063 6.439 1.00 93.56 234 GLN A CA 1
ATOM 1664 C C . GLN A 1 234 ? -0.245 12.116 7.071 1.00 93.56 234 GLN A C 1
ATOM 1666 O O . GLN A 1 234 ? -0.388 12.280 8.289 1.00 93.56 234 GLN A O 1
ATOM 1671 N N . TRP A 1 235 ? -1.293 11.977 6.258 1.00 93.50 235 TRP A N 1
ATOM 1672 C CA . TRP A 1 235 ? -2.669 11.879 6.728 1.00 93.50 235 TRP A CA 1
ATOM 1673 C C . TRP A 1 235 ? -2.876 10.618 7.570 1.00 93.50 235 TRP A C 1
ATOM 1675 O O . TRP A 1 235 ? -3.368 10.726 8.693 1.00 93.50 235 TRP A O 1
ATOM 1685 N N . LEU A 1 236 ? -2.435 9.449 7.089 1.00 93.00 236 LEU A N 1
ATOM 1686 C CA . LEU A 1 236 ? -2.497 8.193 7.845 1.00 93.00 236 LEU A CA 1
ATOM 1687 C C . LEU A 1 236 ? -1.769 8.340 9.185 1.00 93.00 236 LEU A C 1
ATOM 1689 O O . LEU A 1 236 ? -2.330 8.025 10.232 1.00 93.00 236 LEU A O 1
ATOM 1693 N N . GLN A 1 237 ? -0.561 8.902 9.170 1.00 93.19 237 GLN A N 1
ATOM 1694 C CA . GLN A 1 237 ? 0.226 9.133 10.374 1.00 93.19 237 GLN A CA 1
ATOM 1695 C C . GLN A 1 237 ? -0.505 10.037 11.377 1.00 93.19 237 GLN A C 1
ATOM 1697 O O . GLN A 1 237 ? -0.765 9.630 12.506 1.00 93.19 237 GLN A O 1
ATOM 1702 N N . THR A 1 238 ? -0.857 11.259 10.972 1.00 91.75 238 THR A N 1
ATOM 1703 C CA . THR A 1 238 ? -1.297 12.315 11.905 1.00 91.75 238 THR A CA 1
ATOM 1704 C C . THR A 1 238 ? -2.788 12.308 12.207 1.00 91.75 238 THR A C 1
ATOM 1706 O O . THR A 1 238 ? -3.213 12.758 13.271 1.00 91.75 238 THR A O 1
ATOM 1709 N N . GLN A 1 239 ? -3.615 11.858 11.261 1.00 90.31 239 GLN A N 1
ATOM 1710 C CA . GLN A 1 239 ? -5.069 11.863 11.415 1.00 90.31 239 GLN A CA 1
ATOM 1711 C C . GLN A 1 239 ? -5.605 10.525 11.906 1.00 90.31 239 GLN A C 1
ATOM 1713 O O . GLN A 1 239 ? -6.690 10.517 12.484 1.00 90.31 239 GLN A O 1
ATOM 1718 N N . VAL A 1 240 ? -4.872 9.426 11.705 1.00 88.94 240 VAL A N 1
ATOM 1719 C CA . VAL A 1 240 ? -5.303 8.088 12.120 1.00 88.94 240 VAL A CA 1
ATOM 1720 C C . VAL A 1 240 ? -4.377 7.538 13.197 1.00 88.94 240 VAL A C 1
ATOM 1722 O O . VAL A 1 240 ? -4.810 7.453 14.339 1.00 88.94 240 VAL A O 1
ATOM 1725 N N . LEU A 1 241 ? -3.116 7.225 12.892 1.00 90.00 241 LEU A N 1
ATOM 1726 C CA . LEU A 1 241 ? -2.240 6.460 13.793 1.00 90.00 241 LEU A CA 1
ATOM 1727 C C . LEU A 1 241 ? -1.891 7.198 15.091 1.00 90.00 241 LEU A C 1
ATOM 1729 O O . LEU A 1 241 ? -1.985 6.618 16.166 1.00 90.00 241 LEU A O 1
ATOM 1733 N N . GLU A 1 242 ? -1.562 8.490 15.024 1.00 89.12 242 GLU A N 1
ATOM 1734 C CA . GLU A 1 242 ? -1.281 9.298 16.222 1.00 89.12 242 GLU A CA 1
ATOM 1735 C C . GLU A 1 242 ? -2.503 9.468 17.132 1.00 89.12 242 GLU A C 1
ATOM 1737 O O . GLU A 1 242 ? -2.369 9.712 18.334 1.00 89.12 242 GLU A O 1
ATOM 1742 N N . LEU A 1 243 ? -3.702 9.383 16.553 1.00 86.12 243 LEU A N 1
ATOM 1743 C CA . LEU A 1 243 ? -4.948 9.565 17.279 1.00 86.12 243 LEU A CA 1
ATOM 1744 C C . LEU A 1 243 ? -5.527 8.238 17.759 1.00 86.12 243 LEU A C 1
ATOM 1746 O O . LEU A 1 243 ? -6.185 8.245 18.792 1.00 86.12 243 LEU A O 1
ATOM 1750 N N .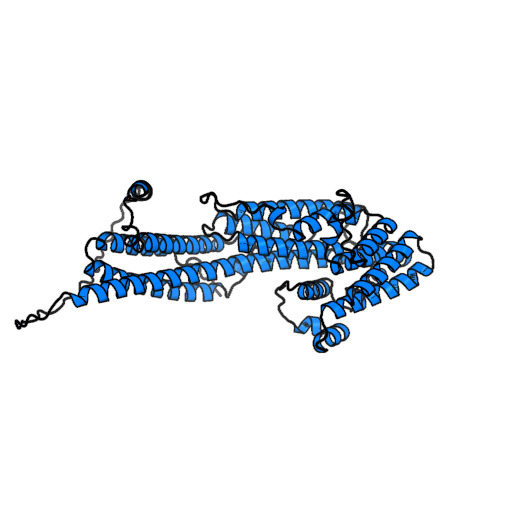 LEU A 1 244 ? -5.315 7.134 17.049 1.00 86.62 244 LEU A N 1
ATOM 1751 C CA . LEU A 1 244 ? -5.901 5.832 17.339 1.00 86.62 244 LEU A CA 1
ATOM 1752 C C . LEU A 1 244 ? -5.195 5.172 18.534 1.00 86.62 244 LEU A C 1
ATOM 1754 O O . LEU A 1 244 ? -3.981 5.009 18.561 1.00 86.62 244 LEU A O 1
ATOM 1758 N N . GLU A 1 245 ? -5.962 4.773 19.548 1.00 85.44 245 GLU A N 1
ATOM 1759 C CA . GLU A 1 245 ? -5.413 4.086 20.731 1.00 85.44 245 GLU A CA 1
ATOM 1760 C C . GLU A 1 245 ? -5.291 2.563 20.542 1.00 85.44 245 GLU A C 1
ATOM 1762 O O . GLU A 1 245 ? -4.644 1.882 21.348 1.00 85.44 245 GLU A O 1
ATOM 1767 N N . THR A 1 246 ? -5.933 2.034 19.499 1.00 81.88 246 THR A N 1
ATOM 1768 C CA . THR A 1 246 ? -5.947 0.614 19.146 1.00 81.88 246 THR A CA 1
ATOM 1769 C C . THR A 1 246 ? -4.622 0.199 18.510 1.00 81.88 246 THR A C 1
ATOM 1771 O O . THR A 1 246 ? -4.017 0.933 17.733 1.00 81.88 246 THR A O 1
ATOM 1774 N N . ASP A 1 247 ? -4.173 -1.004 18.855 1.00 85.12 247 ASP A N 1
ATOM 1775 C CA . ASP A 1 247 ? -2.949 -1.598 18.323 1.00 85.12 247 ASP A CA 1
ATOM 1776 C C . ASP A 1 247 ? -3.215 -2.114 16.902 1.00 85.12 247 ASP A C 1
ATOM 1778 O O . ASP A 1 247 ? -3.826 -3.164 16.729 1.00 85.12 247 ASP A O 1
ATOM 1782 N N . CYS A 1 248 ? -2.804 -1.343 15.898 1.00 89.62 248 CYS A N 1
ATOM 1783 C CA . CYS A 1 248 ? -2.933 -1.677 14.475 1.00 89.62 248 CYS A CA 1
ATOM 1784 C C . CYS A 1 248 ? -1.570 -1.964 13.826 1.00 89.62 248 CYS A C 1
ATOM 1786 O O . CYS A 1 248 ? -1.447 -1.984 12.603 1.00 89.62 248 CYS A O 1
ATOM 1788 N N . LEU A 1 249 ? -0.533 -2.200 14.638 1.00 89.56 249 LEU A N 1
ATOM 1789 C CA . LEU A 1 249 ? 0.856 -2.320 14.194 1.00 89.56 249 LEU A CA 1
ATOM 1790 C C . LEU A 1 249 ? 1.051 -3.384 13.108 1.00 89.56 249 LEU A C 1
ATOM 1792 O O . LEU A 1 249 ? 1.750 -3.135 12.131 1.00 89.56 249 LEU A O 1
ATOM 1796 N N . LEU A 1 250 ? 0.415 -4.551 13.264 1.00 90.69 250 LEU A N 1
ATOM 1797 C CA . LEU A 1 250 ? 0.508 -5.636 12.286 1.00 90.69 250 LEU A CA 1
ATOM 1798 C C . LEU A 1 250 ? -0.152 -5.250 10.956 1.00 90.69 250 LEU A C 1
ATOM 1800 O O . LEU A 1 250 ? 0.462 -5.433 9.911 1.00 90.69 250 LEU A O 1
ATOM 1804 N N . GLN A 1 251 ? -1.357 -4.670 11.000 1.00 92.56 251 GLN A N 1
ATOM 1805 C CA . GLN A 1 251 ? -2.086 -4.225 9.807 1.00 92.56 251 GLN A CA 1
ATOM 1806 C C . GLN A 1 251 ? -1.305 -3.134 9.062 1.00 92.56 251 GLN A C 1
ATOM 1808 O O . GLN A 1 251 ? -1.076 -3.241 7.859 1.00 92.56 251 GLN A O 1
ATOM 1813 N N . VAL A 1 252 ? -0.806 -2.125 9.783 1.00 93.31 252 VAL A N 1
ATOM 1814 C CA . VAL A 1 252 ? 0.025 -1.066 9.195 1.00 93.31 252 VAL A CA 1
ATOM 1815 C C . VAL A 1 252 ? 1.329 -1.637 8.641 1.00 93.31 252 VAL A C 1
ATOM 1817 O O . VAL A 1 252 ? 1.743 -1.242 7.557 1.00 93.31 252 VAL A O 1
ATOM 1820 N N . GLY A 1 253 ? 1.956 -2.592 9.333 1.00 93.50 253 GLY A N 1
ATOM 1821 C CA . GLY A 1 253 ? 3.135 -3.301 8.835 1.00 93.50 253 GLY A CA 1
ATOM 1822 C C . GLY A 1 253 ? 2.866 -4.001 7.502 1.00 93.50 253 GLY A C 1
ATOM 1823 O O . GLY A 1 253 ? 3.624 -3.811 6.557 1.00 93.50 253 GLY A O 1
ATOM 1824 N N . THR A 1 254 ? 1.751 -4.731 7.390 1.00 93.00 254 THR A N 1
ATOM 1825 C CA . THR A 1 254 ? 1.347 -5.382 6.132 1.00 93.00 254 THR A CA 1
ATOM 1826 C C . THR A 1 254 ? 1.016 -4.385 5.021 1.00 93.00 254 THR A C 1
ATOM 1828 O O . THR A 1 254 ? 1.379 -4.618 3.871 1.00 93.00 254 THR A O 1
ATOM 1831 N N . MET A 1 255 ? 0.393 -3.249 5.352 1.00 94.69 255 MET A N 1
ATOM 1832 C CA . MET A 1 255 ? 0.112 -2.177 4.390 1.00 94.69 255 MET A CA 1
ATOM 1833 C C . MET A 1 255 ? 1.410 -1.559 3.866 1.00 94.69 255 MET A C 1
ATOM 1835 O O . MET A 1 255 ? 1.611 -1.465 2.662 1.00 94.69 255 MET A O 1
ATOM 1839 N N . VAL A 1 256 ? 2.330 -1.191 4.764 1.00 95.25 256 VAL A N 1
ATOM 1840 C CA . VAL A 1 256 ? 3.625 -0.600 4.399 1.00 95.25 256 VAL A CA 1
ATOM 1841 C C . VAL A 1 256 ? 4.470 -1.572 3.578 1.00 95.25 256 VAL A C 1
ATOM 1843 O O . VAL A 1 256 ? 5.078 -1.152 2.596 1.00 95.25 256 VAL A O 1
ATOM 1846 N N . ASP A 1 257 ? 4.473 -2.861 3.923 1.00 94.50 257 ASP A N 1
ATOM 1847 C CA . ASP A 1 257 ? 5.101 -3.908 3.110 1.00 94.50 257 ASP A CA 1
ATOM 1848 C C . ASP A 1 257 ? 4.537 -3.923 1.677 1.00 94.50 257 ASP A C 1
ATOM 1850 O O . ASP A 1 257 ? 5.296 -3.871 0.704 1.00 94.50 257 ASP A O 1
ATOM 1854 N N . GLY A 1 258 ? 3.206 -3.889 1.542 1.00 93.81 258 GLY A N 1
ATOM 1855 C CA . GLY A 1 258 ? 2.516 -3.775 0.257 1.00 93.81 258 GLY A CA 1
ATOM 1856 C C . GLY A 1 258 ? 2.885 -2.504 -0.513 1.00 93.81 258 GLY A C 1
ATOM 1857 O O . GLY A 1 258 ? 3.212 -2.580 -1.701 1.00 93.81 258 GLY A O 1
ATOM 1858 N N . TYR A 1 259 ? 2.921 -1.347 0.158 1.00 95.31 259 TYR A N 1
ATOM 1859 C CA . TYR A 1 259 ? 3.320 -0.078 -0.456 1.00 95.31 259 TYR A CA 1
ATOM 1860 C C . TYR A 1 259 ? 4.756 -0.124 -0.967 1.00 95.31 259 TYR A C 1
ATOM 1862 O O . TYR A 1 259 ? 5.021 0.366 -2.059 1.00 95.31 259 TYR A O 1
ATOM 1870 N N . MET A 1 260 ? 5.685 -0.723 -0.213 1.00 95.56 260 MET A N 1
ATOM 1871 C CA . MET A 1 260 ? 7.080 -0.860 -0.632 1.00 95.56 260 MET A CA 1
ATOM 1872 C C . MET A 1 260 ? 7.211 -1.705 -1.894 1.00 95.56 260 MET A C 1
ATOM 1874 O O . MET A 1 260 ? 7.889 -1.277 -2.826 1.00 95.56 260 MET A O 1
ATOM 1878 N N . ARG A 1 261 ? 6.534 -2.857 -1.967 1.00 93.88 261 ARG A N 1
ATOM 1879 C CA . ARG A 1 261 ? 6.537 -3.693 -3.181 1.00 93.88 261 ARG A CA 1
ATOM 1880 C C . ARG A 1 261 ? 5.960 -2.942 -4.374 1.00 93.88 261 ARG A C 1
ATOM 1882 O O . ARG A 1 261 ? 6.563 -2.910 -5.445 1.00 93.88 261 ARG A O 1
ATOM 1889 N N . LEU A 1 262 ? 4.821 -2.285 -4.173 1.00 94.19 262 LEU A N 1
ATOM 1890 C CA . LEU A 1 262 ? 4.163 -1.516 -5.221 1.00 94.19 262 LEU A CA 1
ATOM 1891 C C . LEU A 1 262 ? 5.018 -0.337 -5.701 1.00 94.19 262 LEU A C 1
ATOM 1893 O O . LEU A 1 262 ? 5.094 -0.074 -6.900 1.00 94.19 262 LEU A O 1
ATOM 1897 N N . TYR A 1 263 ? 5.682 0.353 -4.777 1.00 95.25 263 TYR A N 1
ATOM 1898 C CA . TYR A 1 263 ? 6.567 1.466 -5.082 1.00 95.25 263 TYR A CA 1
ATOM 1899 C C . TYR A 1 263 ? 7.831 1.000 -5.812 1.00 95.25 263 TYR A C 1
ATOM 1901 O O . TYR A 1 263 ? 8.214 1.607 -6.808 1.00 95.25 263 TYR A O 1
ATOM 1909 N N . VAL A 1 264 ? 8.448 -0.109 -5.388 1.00 94.56 264 VAL A N 1
ATOM 1910 C CA . VAL A 1 264 ? 9.577 -0.737 -6.101 1.00 94.56 264 VAL A CA 1
ATOM 1911 C C . VAL A 1 264 ? 9.187 -1.058 -7.540 1.00 94.56 264 VAL A C 1
ATOM 1913 O O . VAL A 1 264 ? 9.876 -0.636 -8.466 1.00 94.56 264 VAL A O 1
ATOM 1916 N N . ARG A 1 265 ? 8.035 -1.702 -7.743 1.00 93.62 265 ARG A N 1
ATOM 1917 C CA . ARG A 1 265 ? 7.489 -1.989 -9.074 1.00 93.62 265 ARG A CA 1
ATOM 1918 C C . ARG A 1 265 ? 7.261 -0.730 -9.901 1.00 93.62 265 ARG A C 1
ATOM 1920 O O . ARG A 1 265 ? 7.630 -0.678 -11.075 1.00 93.62 265 ARG A O 1
ATOM 1927 N N . ALA A 1 266 ? 6.685 0.305 -9.289 1.00 92.81 266 ALA A N 1
ATOM 1928 C CA . ALA A 1 266 ? 6.542 1.602 -9.929 1.00 92.81 266 ALA A CA 1
ATOM 1929 C C . ALA A 1 266 ? 7.913 2.131 -10.371 1.00 92.81 266 ALA A C 1
ATOM 1931 O O . ALA A 1 266 ? 8.061 2.482 -11.534 1.00 92.81 266 ALA A O 1
ATOM 1932 N N . VAL A 1 267 ? 8.941 2.110 -9.522 1.00 93.00 267 VAL A N 1
ATOM 1933 C CA . VAL A 1 267 ? 10.295 2.554 -9.891 1.00 93.00 267 VAL A CA 1
ATOM 1934 C C . VAL A 1 267 ? 10.879 1.713 -11.033 1.00 93.00 267 VAL A C 1
ATOM 1936 O O . VAL A 1 267 ? 11.378 2.305 -11.992 1.00 93.00 267 VAL A O 1
ATOM 1939 N N . CYS A 1 268 ? 10.762 0.380 -10.992 1.00 92.00 268 CYS A N 1
ATOM 1940 C CA . CYS A 1 268 ? 11.270 -0.530 -12.029 1.00 92.00 268 CYS A CA 1
ATOM 1941 C C . CYS A 1 268 ? 10.709 -0.224 -13.421 1.00 92.00 268 CYS A C 1
ATOM 1943 O O . CYS A 1 268 ? 11.436 -0.297 -14.405 1.00 92.00 268 CYS A O 1
ATOM 1945 N N . LEU A 1 269 ? 9.446 0.191 -13.497 1.00 91.00 269 LEU A N 1
ATOM 1946 C CA . LEU A 1 269 ? 8.778 0.531 -14.754 1.00 91.00 269 LEU A CA 1
ATOM 1947 C C . LEU A 1 269 ? 9.075 1.949 -15.258 1.00 91.00 269 LEU A C 1
ATOM 1949 O O . LEU A 1 269 ? 8.428 2.422 -16.197 1.00 91.00 269 LEU A O 1
ATOM 1953 N N . THR A 1 270 ? 9.970 2.688 -14.599 1.00 89.12 270 THR A N 1
ATOM 1954 C CA . THR A 1 270 ? 10.245 4.073 -14.984 1.00 89.12 270 THR A CA 1
ATOM 1955 C C . THR A 1 270 ? 11.045 4.111 -16.272 1.00 89.12 270 THR A C 1
ATOM 1957 O O . THR A 1 270 ? 12.060 3.438 -16.412 1.00 89.12 270 THR A O 1
ATOM 1960 N N . PHE A 1 271 ? 10.550 4.904 -17.216 1.00 83.94 271 PHE A N 1
ATOM 1961 C CA . PHE A 1 271 ? 11.132 5.099 -18.528 1.00 83.94 271 PHE A CA 1
ATOM 1962 C C . PHE A 1 271 ? 10.860 6.544 -18.990 1.00 83.94 271 PHE A C 1
ATOM 1964 O O . PHE A 1 271 ? 9.720 7.002 -18.840 1.00 83.94 271 PHE A O 1
ATOM 1971 N N . PRO A 1 272 ? 11.844 7.239 -19.586 1.00 86.00 272 PRO A N 1
ATOM 1972 C CA . PRO A 1 272 ? 13.247 6.828 -19.701 1.00 86.00 272 PRO A CA 1
ATOM 1973 C C . PRO A 1 272 ? 13.989 6.833 -18.350 1.00 86.00 272 PRO A C 1
ATOM 1975 O O . PRO A 1 272 ? 13.461 7.271 -17.331 1.00 86.00 272 PRO A O 1
ATOM 1978 N N . LEU A 1 273 ? 15.201 6.269 -18.338 1.00 85.62 273 LEU A N 1
ATOM 1979 C CA . LEU A 1 273 ? 16.111 6.248 -17.183 1.00 85.62 273 LEU A CA 1
ATOM 1980 C C . LEU A 1 273 ? 17.387 7.047 -17.478 1.00 85.62 273 LEU A C 1
ATOM 1982 O O . LEU A 1 273 ? 18.484 6.491 -17.565 1.00 85.62 273 LEU A O 1
ATOM 1986 N N . THR A 1 274 ? 17.253 8.361 -17.649 1.00 88.88 274 THR A N 1
ATOM 1987 C CA . THR A 1 274 ? 18.417 9.258 -17.761 1.00 88.88 274 THR A CA 1
ATOM 1988 C C . THR A 1 274 ? 19.180 9.365 -16.431 1.00 88.88 274 THR A C 1
ATOM 1990 O O . THR A 1 274 ? 18.635 9.072 -15.370 1.00 88.88 274 THR A O 1
ATOM 1993 N N . GLU A 1 275 ? 20.439 9.821 -16.443 1.00 90.31 275 GLU A N 1
ATOM 1994 C CA . GLU A 1 275 ? 21.223 10.010 -15.202 1.00 90.31 275 GLU A CA 1
ATOM 1995 C C . GLU A 1 275 ? 20.543 10.963 -14.204 1.00 90.31 275 GLU A C 1
ATOM 1997 O O . GLU A 1 275 ? 20.479 10.677 -13.008 1.00 90.31 275 GLU A O 1
ATOM 2002 N N . ALA A 1 276 ? 19.955 12.060 -14.692 1.00 89.31 276 ALA A N 1
ATOM 2003 C CA . ALA A 1 276 ? 19.191 12.984 -13.856 1.00 89.31 276 ALA A CA 1
ATOM 2004 C C . ALA A 1 276 ? 17.964 12.303 -13.222 1.00 89.31 276 ALA A C 1
ATOM 2006 O O . ALA A 1 276 ? 17.679 12.496 -12.039 1.00 89.31 276 ALA A O 1
ATOM 2007 N N . GLU A 1 277 ? 17.259 11.456 -13.978 1.00 87.38 277 GLU A N 1
ATOM 2008 C CA . GLU A 1 277 ? 16.110 10.706 -13.468 1.00 87.38 277 GLU A CA 1
ATOM 2009 C C . GLU A 1 277 ? 16.514 9.626 -12.471 1.00 87.38 277 GLU A C 1
ATOM 2011 O O . GLU A 1 277 ? 15.824 9.468 -11.468 1.00 87.38 277 GLU A O 1
ATOM 2016 N N . LYS A 1 278 ? 17.639 8.931 -12.676 1.00 92.06 278 LYS A N 1
ATOM 2017 C CA . LYS A 1 278 ? 18.182 7.971 -11.701 1.00 92.06 278 LYS A CA 1
ATOM 2018 C C . LYS A 1 278 ? 18.499 8.653 -10.369 1.00 92.06 278 LYS A C 1
ATOM 2020 O O . LYS A 1 278 ? 18.131 8.140 -9.310 1.00 92.06 278 LYS A O 1
ATOM 2025 N N . LEU A 1 279 ? 19.137 9.826 -10.408 1.00 93.00 279 LEU A N 1
ATOM 2026 C CA . LEU A 1 279 ? 19.427 10.624 -9.211 1.00 93.00 279 LEU A CA 1
ATOM 2027 C C . LEU A 1 279 ? 18.140 11.093 -8.524 1.00 93.00 279 LEU A C 1
ATOM 2029 O O . LEU A 1 279 ? 18.011 10.951 -7.306 1.00 93.00 279 LEU A O 1
ATOM 2033 N N . ARG A 1 280 ? 17.157 11.580 -9.294 1.00 89.88 280 ARG A N 1
ATOM 2034 C CA . ARG A 1 280 ? 15.851 11.969 -8.748 1.00 89.88 280 ARG A CA 1
ATOM 2035 C C . ARG A 1 280 ? 15.134 10.781 -8.105 1.00 89.88 280 ARG A C 1
ATOM 2037 O O . ARG A 1 280 ? 14.725 10.888 -6.956 1.00 89.88 280 ARG A O 1
ATOM 2044 N N . LEU A 1 281 ? 15.034 9.645 -8.796 1.00 91.38 281 LEU A N 1
ATOM 2045 C CA . LEU A 1 281 ? 14.418 8.420 -8.276 1.00 91.38 281 LEU A CA 1
ATOM 2046 C C . LEU A 1 281 ? 15.121 7.932 -7.008 1.00 91.38 281 LEU A C 1
ATOM 2048 O O . LEU A 1 281 ? 14.466 7.475 -6.081 1.00 91.38 281 LEU A O 1
ATOM 2052 N N . THR A 1 282 ? 16.443 8.072 -6.922 1.00 94.12 282 THR A N 1
ATOM 2053 C CA . THR A 1 282 ? 17.207 7.727 -5.713 1.00 94.12 282 THR A CA 1
ATOM 2054 C C . THR A 1 282 ? 16.821 8.608 -4.531 1.00 94.12 282 THR A C 1
ATOM 2056 O O . THR A 1 282 ? 16.642 8.104 -3.415 1.00 94.12 282 THR A O 1
ATOM 2059 N N . ALA A 1 283 ? 16.665 9.913 -4.766 1.00 93.06 283 ALA A N 1
ATOM 2060 C CA . ALA A 1 283 ? 16.149 10.823 -3.756 1.00 93.06 283 ALA A CA 1
ATOM 2061 C C . ALA A 1 283 ? 14.731 10.402 -3.344 1.00 93.06 283 ALA A C 1
ATOM 2063 O O . ALA A 1 283 ? 14.500 10.197 -2.158 1.00 93.06 283 ALA A O 1
ATOM 2064 N N . GLU A 1 284 ? 13.825 10.187 -4.303 1.00 92.38 284 GLU A N 1
ATOM 2065 C CA . GLU A 1 284 ? 12.430 9.788 -4.063 1.00 92.38 284 GLU A CA 1
ATOM 2066 C C . GLU A 1 284 ? 12.318 8.465 -3.285 1.00 92.38 284 GLU A C 1
ATOM 2068 O O . GLU A 1 284 ? 11.612 8.411 -2.283 1.00 92.38 284 GLU A O 1
ATOM 2073 N N . VAL A 1 285 ? 13.071 7.426 -3.664 1.00 94.38 285 VAL A N 1
ATOM 2074 C CA . VAL A 1 285 ? 13.166 6.152 -2.923 1.00 94.38 285 VAL A CA 1
ATOM 2075 C C . VAL A 1 285 ? 13.605 6.386 -1.478 1.00 94.38 285 VAL A C 1
ATOM 2077 O O . VAL A 1 285 ? 13.021 5.813 -0.563 1.00 94.38 285 VAL A O 1
ATOM 2080 N N . THR A 1 286 ? 14.592 7.258 -1.251 1.00 94.50 286 THR A N 1
ATOM 2081 C CA . THR A 1 286 ? 15.070 7.576 0.104 1.00 94.50 286 THR A CA 1
ATOM 2082 C C . THR A 1 286 ? 14.002 8.303 0.924 1.00 94.50 286 THR A C 1
ATOM 2084 O O . THR A 1 286 ? 13.859 8.050 2.120 1.00 94.50 286 THR A O 1
ATOM 2087 N N . GLN A 1 287 ? 13.227 9.194 0.300 1.00 93.19 287 GLN A N 1
ATOM 2088 C CA . GLN A 1 287 ? 12.151 9.903 0.999 1.00 93.19 287 GLN A CA 1
ATOM 2089 C C . GLN A 1 287 ? 11.002 8.952 1.340 1.00 93.19 287 GLN A C 1
ATOM 2091 O O . GLN A 1 287 ? 10.511 8.966 2.466 1.00 93.19 287 GLN A O 1
ATOM 2096 N N . PHE A 1 288 ? 10.631 8.075 0.405 1.00 94.75 288 PHE A N 1
ATOM 2097 C CA . PHE A 1 288 ? 9.615 7.052 0.618 1.00 94.75 288 PHE A CA 1
ATOM 2098 C C . PHE A 1 288 ? 10.025 6.045 1.707 1.00 94.75 288 PHE A C 1
ATOM 2100 O O . PHE A 1 288 ? 9.211 5.681 2.558 1.00 94.75 288 PHE A O 1
ATOM 2107 N N . GLU A 1 289 ? 11.303 5.652 1.741 1.00 94.69 289 GLU A N 1
ATOM 2108 C CA . GLU A 1 289 ? 11.895 4.844 2.815 1.00 94.69 289 GLU A CA 1
ATOM 2109 C C . GLU A 1 289 ? 11.708 5.524 4.180 1.00 94.69 289 GLU A C 1
ATOM 2111 O O . GLU A 1 289 ? 11.221 4.907 5.131 1.00 94.69 289 GLU A O 1
ATOM 2116 N N . PHE A 1 290 ? 12.026 6.817 4.275 1.00 93.81 290 PHE A N 1
ATOM 2117 C CA . PHE A 1 290 ? 11.875 7.586 5.508 1.00 93.81 290 PHE A CA 1
ATOM 2118 C C . PHE A 1 290 ? 10.407 7.742 5.931 1.00 93.81 290 PHE A C 1
ATOM 2120 O O . PHE A 1 290 ? 10.082 7.496 7.093 1.00 93.81 290 PHE A O 1
ATOM 2127 N N . ALA A 1 291 ? 9.507 8.074 5.004 1.00 93.19 291 ALA A N 1
ATOM 2128 C CA . ALA A 1 291 ? 8.072 8.180 5.275 1.00 93.19 291 ALA A CA 1
ATOM 2129 C C . ALA A 1 291 ? 7.486 6.845 5.771 1.00 93.19 291 ALA A C 1
ATOM 2131 O O . ALA A 1 291 ? 6.743 6.805 6.752 1.00 93.19 291 ALA A O 1
ATOM 2132 N N . SER A 1 292 ? 7.892 5.730 5.162 1.00 94.25 292 SER A N 1
ATOM 2133 C CA . SER A 1 292 ? 7.481 4.386 5.584 1.00 94.25 292 SER A CA 1
ATOM 2134 C C . SER A 1 292 ? 7.997 4.043 6.985 1.00 94.25 292 SER A C 1
ATOM 2136 O O . SER A 1 292 ? 7.271 3.486 7.807 1.00 94.25 292 SER A O 1
ATOM 2138 N N . SER A 1 293 ? 9.233 4.447 7.289 1.00 91.81 293 SER A N 1
ATOM 2139 C CA . SER A 1 293 ? 9.843 4.301 8.617 1.00 91.81 293 SER A CA 1
ATOM 2140 C C . SER A 1 293 ? 9.069 5.051 9.692 1.00 91.81 293 SER A C 1
ATOM 2142 O O . SER A 1 293 ? 8.865 4.535 10.792 1.00 91.81 293 SER A O 1
ATOM 2144 N N . GLN A 1 294 ? 8.620 6.264 9.372 1.00 91.56 294 GLN A N 1
ATOM 2145 C CA . GLN A 1 294 ? 7.798 7.057 10.274 1.00 91.56 294 GLN A CA 1
ATOM 2146 C C . GLN A 1 294 ? 6.428 6.422 10.502 1.00 91.56 294 GLN A C 1
ATOM 2148 O O . GLN A 1 294 ? 6.007 6.338 11.651 1.00 91.56 294 GLN A O 1
ATOM 2153 N N . LEU A 1 295 ? 5.765 5.921 9.454 1.00 91.69 295 LEU A N 1
ATOM 2154 C CA . LEU A 1 295 ? 4.479 5.229 9.590 1.00 91.69 295 LEU A CA 1
ATOM 2155 C C . LEU A 1 295 ? 4.568 4.021 10.522 1.00 91.69 295 LEU A C 1
ATOM 2157 O O . LEU A 1 295 ? 3.778 3.905 11.459 1.00 91.69 295 LEU A O 1
ATOM 2161 N N . VAL A 1 296 ? 5.561 3.157 10.307 1.00 90.75 296 VAL A N 1
ATOM 2162 C CA . VAL A 1 296 ? 5.795 1.984 11.158 1.00 90.75 296 VAL A CA 1
ATOM 2163 C C . VAL A 1 296 ? 6.122 2.402 12.594 1.00 90.75 296 VAL A C 1
ATOM 2165 O O . VAL A 1 296 ? 5.593 1.828 13.546 1.00 90.75 296 VAL A O 1
ATOM 2168 N N . GLY A 1 297 ? 6.941 3.444 12.765 1.00 87.38 297 GLY A N 1
ATOM 2169 C CA . GLY A 1 297 ? 7.274 3.994 14.079 1.00 87.38 297 GLY A CA 1
ATOM 2170 C C . GLY A 1 297 ? 6.079 4.616 14.813 1.00 87.38 297 GLY A C 1
ATOM 2171 O O . GLY A 1 297 ? 6.013 4.531 16.041 1.00 87.38 297 GLY A O 1
ATOM 2172 N N . SER A 1 298 ? 5.135 5.209 14.078 1.00 87.56 298 SER A N 1
ATOM 2173 C CA . SER A 1 298 ? 3.927 5.859 14.603 1.00 87.56 298 SER A CA 1
ATOM 2174 C C . SER A 1 298 ? 2.780 4.889 14.890 1.00 87.56 298 SER A C 1
ATOM 2176 O O . SER A 1 298 ? 1.933 5.202 15.720 1.00 87.56 298 SER A O 1
ATOM 2178 N N . ALA A 1 299 ? 2.744 3.713 14.257 1.00 84.38 299 ALA A N 1
ATOM 2179 C CA . ALA A 1 299 ? 1.708 2.704 14.499 1.00 84.38 299 ALA A CA 1
ATOM 2180 C C . ALA A 1 299 ? 1.775 2.085 15.913 1.00 84.38 299 ALA A C 1
ATOM 2182 O O . ALA A 1 299 ? 0.815 1.472 16.382 1.00 84.38 299 ALA A O 1
ATOM 2183 N N . GLY A 1 300 ? 2.903 2.246 16.614 1.00 75.56 300 GLY A N 1
ATOM 2184 C CA . GLY A 1 300 ? 3.062 1.807 17.996 1.00 75.56 300 GLY A CA 1
ATOM 2185 C C . GLY A 1 300 ? 2.425 2.775 18.997 1.00 75.56 300 GLY A C 1
ATOM 2186 O O . GLY A 1 300 ? 2.826 3.933 19.102 1.00 75.56 300 GLY A O 1
ATOM 2187 N N . SER A 1 301 ? 1.486 2.287 19.816 1.00 69.88 301 SER A N 1
ATOM 2188 C CA . SER A 1 301 ? 0.909 3.089 20.904 1.00 69.88 301 SER A CA 1
ATOM 2189 C C . SER A 1 301 ? 1.991 3.493 21.924 1.00 69.88 301 SER A C 1
ATOM 2191 O O . SER A 1 301 ? 2.589 2.611 22.547 1.00 69.88 301 SER A O 1
ATOM 2193 N N . PRO A 1 302 ? 2.201 4.794 22.216 1.00 65.88 302 PRO A N 1
ATOM 2194 C CA . PRO A 1 302 ? 3.219 5.236 23.177 1.00 65.88 302 PRO A CA 1
ATOM 2195 C C . PRO A 1 302 ? 2.938 4.747 24.607 1.00 65.88 302 PRO A C 1
ATOM 2197 O O . PRO A 1 302 ? 3.840 4.684 25.443 1.00 65.88 302 PRO A O 1
ATOM 2200 N N . ALA A 1 303 ? 1.681 4.396 24.905 1.00 64.38 303 ALA A N 1
ATOM 2201 C CA . ALA A 1 303 ? 1.257 3.898 26.209 1.00 64.38 303 ALA A CA 1
ATOM 2202 C C . ALA A 1 303 ? 1.582 2.411 26.425 1.00 64.38 303 ALA A C 1
ATOM 2204 O O . ALA A 1 303 ? 1.629 1.954 27.570 1.00 64.38 303 ALA A O 1
ATOM 2205 N N . ARG A 1 304 ? 1.814 1.649 25.351 1.00 60.31 304 ARG A N 1
ATOM 2206 C CA . ARG A 1 304 ? 2.159 0.230 25.427 1.00 60.31 304 ARG A CA 1
ATOM 2207 C C . ARG A 1 304 ? 3.648 0.104 25.117 1.00 60.31 304 ARG A C 1
ATOM 2209 O O . ARG A 1 304 ? 4.064 0.333 23.993 1.00 60.31 304 ARG A O 1
ATOM 2216 N N . ARG A 1 305 ? 4.462 -0.294 26.106 1.00 57.22 305 ARG A N 1
ATOM 2217 C CA . ARG A 1 305 ? 5.877 -0.708 25.930 1.00 57.22 305 ARG A CA 1
ATOM 2218 C C . ARG 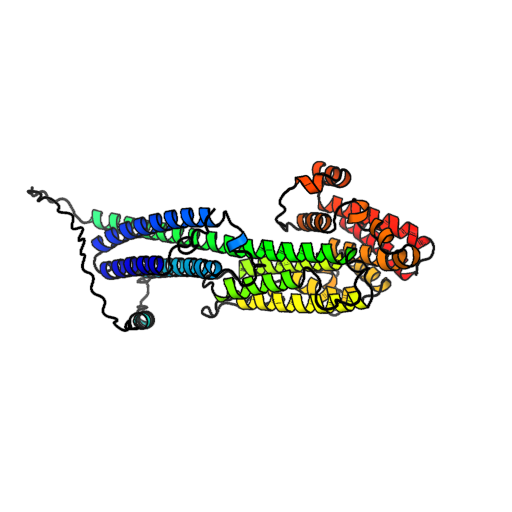A 1 305 ? 5.999 -2.003 25.098 1.00 57.22 305 ARG A C 1
ATOM 2220 O O . ARG A 1 305 ? 6.736 -2.909 25.473 1.00 57.22 305 ARG A O 1
ATOM 2227 N N . ARG A 1 306 ? 5.201 -2.153 24.045 1.00 57.31 306 ARG A N 1
ATOM 2228 C CA . ARG A 1 306 ? 5.256 -3.309 23.161 1.00 57.31 306 ARG A CA 1
ATOM 2229 C C . ARG A 1 306 ? 6.383 -3.130 22.159 1.00 57.31 306 ARG A C 1
ATOM 2231 O O . ARG A 1 306 ? 6.828 -2.016 21.884 1.00 57.31 306 ARG A O 1
ATOM 2238 N N . GLU A 1 307 ? 6.861 -4.280 21.719 1.00 70.12 307 GLU A N 1
ATOM 2239 C CA . GLU A 1 307 ? 7.883 -4.496 20.710 1.00 70.12 307 GLU A CA 1
ATOM 2240 C C . GLU A 1 307 ? 7.661 -3.537 19.537 1.00 70.12 307 GLU A C 1
ATOM 2242 O O . GLU A 1 307 ? 6.612 -3.549 18.894 1.00 70.12 307 GLU A O 1
ATOM 2247 N N . LYS A 1 308 ? 8.605 -2.616 19.332 1.00 75.44 308 LYS A N 1
ATOM 2248 C CA . LYS A 1 308 ? 8.539 -1.700 18.196 1.00 75.44 308 LYS A CA 1
ATOM 2249 C C . LYS A 1 308 ? 8.758 -2.546 16.953 1.00 75.44 308 LYS A C 1
ATOM 2251 O O . LYS A 1 308 ? 9.819 -3.158 16.849 1.00 75.44 308 LYS A O 1
ATOM 2256 N N . LEU A 1 309 ? 7.792 -2.569 16.034 1.00 77.50 309 LEU A N 1
ATOM 2257 C CA . LEU A 1 309 ? 8.032 -3.127 14.708 1.00 77.50 309 LEU A CA 1
ATOM 2258 C C . LEU A 1 309 ? 9.203 -2.340 14.116 1.00 77.50 309 LEU A C 1
ATOM 2260 O O . LEU A 1 309 ? 9.129 -1.122 13.950 1.00 77.50 309 LEU A O 1
ATOM 2264 N N . THR A 1 310 ? 10.325 -3.013 13.911 1.00 82.50 310 THR A N 1
ATOM 2265 C CA . THR A 1 310 ? 11.462 -2.432 13.208 1.00 82.50 310 THR A CA 1
ATOM 2266 C C . THR A 1 310 ? 11.235 -2.606 11.714 1.00 82.50 310 THR A C 1
ATOM 2268 O O . THR A 1 310 ? 10.548 -3.530 11.283 1.00 82.50 310 THR A O 1
ATOM 2271 N N . LEU A 1 311 ? 11.827 -1.728 10.905 1.00 78.06 311 LEU A N 1
ATOM 2272 C CA . LEU A 1 311 ? 11.821 -1.875 9.444 1.00 78.06 311 LEU A CA 1
ATOM 2273 C C . LEU A 1 311 ? 12.418 -3.207 8.997 1.00 78.06 311 LEU A C 1
ATOM 2275 O O . LEU A 1 311 ? 11.977 -3.774 8.005 1.00 78.06 311 LEU A O 1
ATOM 2279 N N . ASP A 1 312 ? 13.372 -3.731 9.763 1.00 81.31 312 ASP A N 1
ATOM 2280 C CA . ASP A 1 312 ? 13.951 -5.051 9.522 1.00 81.31 312 ASP A CA 1
ATOM 2281 C C . ASP A 1 312 ? 12.885 -6.160 9.603 1.00 81.31 312 ASP A C 1
ATOM 2283 O O . ASP A 1 312 ? 12.988 -7.170 8.912 1.00 81.31 312 ASP A O 1
ATOM 2287 N N . GLY A 1 313 ? 11.819 -5.943 10.383 1.00 82.81 313 GLY A N 1
ATOM 2288 C CA . GLY A 1 313 ? 10.653 -6.822 10.459 1.00 82.81 313 GLY A CA 1
ATOM 2289 C C . GLY A 1 313 ? 9.773 -6.824 9.203 1.00 82.81 313 GLY A C 1
ATOM 2290 O O . GLY A 1 313 ? 9.005 -7.763 9.025 1.00 82.81 313 GLY A O 1
ATOM 2291 N N . LEU A 1 314 ? 9.903 -5.832 8.310 1.00 84.56 314 LEU A N 1
ATOM 2292 C CA . LEU A 1 314 ? 9.265 -5.847 6.983 1.00 84.56 314 LEU A CA 1
ATOM 2293 C C . LEU A 1 314 ? 10.022 -6.741 5.982 1.00 84.56 314 LEU A C 1
ATOM 2295 O O . LEU A 1 314 ? 9.550 -6.978 4.873 1.00 84.56 314 LEU A O 1
ATOM 2299 N N . GLY A 1 315 ? 11.199 -7.254 6.357 1.00 88.38 315 GLY A N 1
ATOM 2300 C CA . GLY A 1 315 ? 11.911 -8.283 5.605 1.00 88.38 315 GLY A CA 1
ATOM 2301 C C . GLY A 1 315 ? 12.298 -7.862 4.184 1.00 88.38 315 GLY A C 1
ATOM 2302 O O . GLY A 1 315 ? 12.977 -6.855 3.972 1.00 88.38 315 GLY A O 1
ATOM 2303 N N . SER A 1 316 ? 11.893 -8.671 3.202 1.00 91.12 316 SER A N 1
ATOM 2304 C CA . SER A 1 316 ? 12.371 -8.603 1.816 1.00 91.12 316 SER A CA 1
ATOM 2305 C C . SER A 1 316 ? 11.942 -7.346 1.063 1.00 91.12 316 SER A C 1
ATOM 2307 O O . SER A 1 316 ? 12.694 -6.873 0.212 1.00 91.12 316 SER A O 1
ATOM 2309 N N . SER A 1 317 ? 10.771 -6.771 1.350 1.00 92.88 317 SER A N 1
ATOM 2310 C CA . SER A 1 317 ? 10.274 -5.598 0.610 1.00 92.88 317 SER A CA 1
ATOM 2311 C C . SER A 1 317 ? 11.066 -4.341 0.954 1.00 92.88 317 SER A C 1
ATOM 2313 O O . SER A 1 317 ? 11.439 -3.573 0.066 1.00 92.88 317 SER A O 1
ATOM 2315 N N . PHE A 1 318 ? 11.401 -4.166 2.235 1.00 94.56 318 PHE A N 1
ATOM 2316 C CA . PHE A 1 318 ? 12.268 -3.078 2.682 1.00 94.56 318 PHE A CA 1
ATOM 2317 C C . PHE A 1 318 ? 13.671 -3.206 2.088 1.00 94.56 318 PHE A C 1
ATOM 2319 O O . PHE A 1 318 ? 14.244 -2.229 1.603 1.00 94.56 318 PHE A O 1
ATOM 2326 N N . GLN A 1 319 ? 14.219 -4.420 2.072 1.00 93.44 319 GLN A N 1
ATOM 2327 C CA . GLN A 1 319 ? 15.528 -4.640 1.473 1.00 93.44 319 GLN A CA 1
ATOM 2328 C C . GLN A 1 319 ? 15.504 -4.418 -0.047 1.00 93.44 319 GLN A C 1
ATOM 2330 O O . GLN A 1 319 ? 16.397 -3.753 -0.569 1.00 93.44 319 GLN A O 1
ATOM 2335 N N . SER A 1 320 ? 14.448 -4.858 -0.740 1.00 93.38 320 SER A N 1
ATOM 2336 C CA . SER A 1 320 ? 14.234 -4.582 -2.168 1.00 93.38 320 SER A CA 1
ATOM 2337 C C . SER A 1 320 ? 14.232 -3.086 -2.457 1.00 93.38 320 SER A C 1
ATOM 2339 O O . SER A 1 320 ? 14.959 -2.626 -3.335 1.00 93.38 320 SER A O 1
ATOM 2341 N N . LEU A 1 321 ? 13.492 -2.305 -1.663 1.00 94.88 321 LEU A N 1
ATOM 2342 C CA . LEU A 1 321 ? 13.468 -0.847 -1.769 1.00 94.88 321 LEU A CA 1
ATOM 2343 C C . LEU A 1 321 ? 14.873 -0.245 -1.630 1.00 94.88 321 LEU A C 1
ATOM 2345 O O . LEU A 1 321 ? 15.259 0.628 -2.408 1.00 94.88 321 LEU A O 1
ATOM 2349 N N . ARG A 1 322 ? 15.675 -0.732 -0.677 1.00 93.94 322 ARG A N 1
ATOM 2350 C CA . ARG A 1 322 ? 17.054 -0.258 -0.493 1.00 93.94 322 ARG A CA 1
ATOM 2351 C C . ARG A 1 322 ? 17.967 -0.638 -1.655 1.00 93.94 322 ARG A C 1
ATOM 2353 O O . ARG A 1 322 ? 18.809 0.180 -2.030 1.00 93.94 322 ARG A O 1
ATOM 2360 N N . LEU A 1 323 ? 17.788 -1.828 -2.226 1.00 94.44 323 LEU A N 1
ATOM 2361 C CA . LEU A 1 323 ? 18.546 -2.324 -3.377 1.00 94.44 323 LEU A CA 1
ATOM 2362 C C . LEU A 1 323 ? 18.202 -1.598 -4.679 1.00 94.44 323 LEU A C 1
ATOM 2364 O O . LEU A 1 323 ? 19.043 -1.557 -5.575 1.00 94.44 323 LEU A O 1
ATOM 2368 N N . MET A 1 324 ? 17.041 -0.945 -4.775 1.00 93.75 324 MET A N 1
ATOM 2369 C CA . MET A 1 324 ? 16.711 -0.135 -5.952 1.00 93.75 324 MET A CA 1
ATOM 2370 C C . MET A 1 324 ? 17.732 0.969 -6.213 1.00 93.75 324 MET A C 1
ATOM 2372 O O . MET A 1 324 ? 18.048 1.250 -7.364 1.00 93.75 324 MET A O 1
ATOM 2376 N N . ARG A 1 325 ? 18.296 1.573 -5.162 1.00 94.12 325 ARG A N 1
ATOM 2377 C CA . ARG A 1 325 ? 19.285 2.651 -5.303 1.00 94.12 325 ARG A CA 1
ATOM 2378 C C . ARG A 1 325 ? 20.536 2.190 -6.066 1.00 94.12 325 ARG A C 1
ATOM 2380 O O . ARG A 1 325 ? 20.815 2.778 -7.107 1.00 94.12 325 ARG A O 1
ATOM 2387 N N . PRO A 1 326 ? 21.276 1.151 -5.631 1.00 94.69 326 PRO A N 1
ATOM 2388 C CA . PRO A 1 326 ? 22.388 0.633 -6.423 1.00 94.69 326 PRO A CA 1
ATOM 2389 C C . PRO A 1 326 ? 21.936 0.018 -7.756 1.00 94.69 326 PRO A C 1
ATOM 2391 O O . PRO A 1 326 ? 22.667 0.144 -8.737 1.00 94.69 326 PRO A O 1
ATOM 2394 N N . LEU A 1 327 ? 20.739 -0.583 -7.840 1.00 93.69 327 LEU A N 1
ATOM 2395 C CA . LEU A 1 327 ? 20.226 -1.169 -9.088 1.00 93.69 327 LEU A CA 1
ATOM 2396 C C . LEU A 1 327 ? 20.154 -0.140 -10.226 1.00 93.69 327 LEU A C 1
ATOM 2398 O O . LEU A 1 327 ? 20.624 -0.411 -11.330 1.00 93.69 327 LEU A O 1
ATOM 2402 N N . LEU A 1 328 ? 19.654 1.067 -9.934 1.00 93.25 328 LEU A N 1
ATOM 2403 C CA . LEU A 1 328 ? 19.525 2.161 -10.907 1.00 93.25 328 LEU A CA 1
ATOM 2404 C C . LEU A 1 328 ? 20.864 2.561 -11.556 1.00 93.25 328 LEU A C 1
ATOM 2406 O O . LEU A 1 328 ? 20.874 3.007 -12.705 1.00 93.25 328 LEU A O 1
ATOM 2410 N N . PHE A 1 329 ? 21.985 2.391 -10.845 1.00 94.62 329 PHE A N 1
ATOM 2411 C CA . PHE A 1 329 ? 23.332 2.759 -11.308 1.00 94.62 329 PHE A CA 1
ATOM 2412 C C . PHE A 1 329 ? 24.222 1.568 -11.674 1.00 94.62 329 PHE A C 1
ATOM 2414 O O . PHE A 1 329 ? 25.338 1.768 -12.153 1.00 94.62 329 PHE A O 1
ATOM 2421 N N . THR A 1 330 ? 23.751 0.338 -11.464 1.00 94.56 330 THR A N 1
ATOM 2422 C CA . THR A 1 330 ? 24.481 -0.883 -11.838 1.00 94.56 330 THR A CA 1
ATOM 2423 C C . THR A 1 330 ? 24.766 -0.847 -13.337 1.00 94.56 330 THR A C 1
ATOM 2425 O O . THR A 1 330 ? 23.960 -0.300 -14.080 1.00 94.56 330 THR A O 1
ATOM 2428 N N . ARG A 1 331 ? 25.881 -1.375 -13.841 1.00 93.69 331 ARG A N 1
ATOM 2429 C CA . ARG A 1 331 ? 26.130 -1.409 -15.301 1.00 93.69 331 ARG A CA 1
ATOM 2430 C C . ARG A 1 331 ? 25.385 -2.562 -15.969 1.00 93.69 331 ARG A C 1
ATOM 2432 O O . ARG A 1 331 ? 25.111 -3.564 -15.324 1.00 93.69 331 ARG A O 1
ATOM 2439 N N . SER A 1 332 ? 25.115 -2.476 -17.270 1.00 94.19 332 SER A N 1
ATOM 2440 C CA . SER A 1 332 ? 24.349 -3.509 -17.991 1.00 94.19 332 SER A CA 1
ATOM 2441 C C . SER A 1 332 ? 25.017 -4.895 -17.919 1.00 94.19 332 SER A C 1
ATOM 2443 O O . SER A 1 332 ? 24.339 -5.888 -17.678 1.00 94.19 332 SER A O 1
ATOM 2445 N N . ALA A 1 333 ? 26.354 -4.959 -17.976 1.00 94.00 333 ALA A N 1
ATOM 2446 C CA . ALA A 1 333 ? 27.113 -6.199 -17.770 1.00 94.00 333 ALA A CA 1
ATOM 2447 C C . ALA A 1 333 ? 27.025 -6.748 -16.329 1.00 94.00 333 ALA A C 1
ATOM 2449 O O . ALA A 1 333 ? 26.945 -7.955 -16.121 1.00 94.00 333 ALA A O 1
ATOM 2450 N N . GLU A 1 334 ? 27.022 -5.875 -15.320 1.00 93.31 334 GLU A N 1
ATOM 2451 C CA . GLU A 1 334 ? 26.880 -6.279 -13.913 1.00 93.31 334 GLU A CA 1
ATOM 2452 C C . GLU A 1 334 ? 25.456 -6.765 -13.624 1.00 93.31 334 GLU A C 1
ATOM 2454 O O . GLU A 1 334 ? 25.274 -7.775 -12.950 1.00 93.31 334 GLU A O 1
ATOM 2459 N N . LEU A 1 335 ? 24.451 -6.092 -14.190 1.00 93.62 335 LEU A N 1
ATOM 2460 C CA . LEU A 1 335 ? 23.050 -6.484 -14.080 1.00 93.62 335 LEU A CA 1
ATOM 2461 C C . LEU A 1 335 ? 22.793 -7.846 -14.742 1.00 93.62 335 LEU A C 1
ATOM 2463 O O . LEU A 1 335 ? 22.047 -8.652 -14.193 1.00 93.62 335 LEU A O 1
ATOM 2467 N N . ALA A 1 336 ? 23.463 -8.138 -15.863 1.00 94.56 336 ALA A N 1
ATOM 2468 C CA . ALA A 1 336 ? 23.433 -9.460 -16.488 1.00 94.56 336 ALA A CA 1
ATOM 2469 C C . ALA A 1 336 ? 23.918 -10.552 -15.515 1.00 94.56 336 ALA A C 1
ATOM 2471 O O . ALA A 1 336 ? 23.224 -11.542 -15.295 1.00 94.56 336 ALA A O 1
ATOM 2472 N N . ASN A 1 337 ? 25.047 -10.320 -14.836 1.00 92.44 337 ASN A N 1
ATOM 2473 C CA . ASN A 1 337 ? 25.579 -11.255 -13.838 1.00 92.44 337 ASN A CA 1
ATOM 2474 C C . ASN A 1 337 ? 24.628 -11.441 -12.637 1.00 92.44 337 ASN A C 1
ATOM 2476 O O . ASN A 1 337 ? 24.495 -12.547 -12.102 1.00 92.44 337 ASN A O 1
ATOM 2480 N N . ILE A 1 338 ? 23.952 -10.372 -12.199 1.00 92.62 338 ILE A N 1
ATOM 2481 C CA . ILE A 1 338 ? 22.943 -10.437 -11.127 1.00 92.62 338 ILE A CA 1
ATOM 2482 C C . ILE A 1 338 ? 21.748 -11.302 -11.559 1.00 92.62 338 ILE A C 1
ATOM 2484 O O . ILE A 1 338 ? 21.291 -12.148 -10.786 1.00 92.62 338 ILE A O 1
ATOM 2488 N N . LEU A 1 339 ? 21.264 -11.142 -12.793 1.00 92.00 339 LEU A N 1
ATOM 2489 C CA . LEU A 1 339 ? 20.169 -11.950 -13.341 1.00 92.00 339 LEU A CA 1
ATOM 2490 C C . LEU A 1 339 ? 20.548 -13.430 -13.456 1.00 92.00 339 LEU A C 1
ATOM 2492 O O . LEU A 1 339 ? 19.805 -14.290 -12.977 1.00 92.00 339 LEU A O 1
ATOM 2496 N N . ASP A 1 340 ? 21.724 -13.729 -14.009 1.00 91.38 340 ASP A N 1
ATOM 2497 C CA . ASP A 1 340 ? 22.198 -15.106 -14.165 1.00 91.38 340 ASP A CA 1
ATOM 2498 C C . ASP A 1 340 ? 22.348 -15.803 -12.805 1.00 91.38 340 ASP A C 1
ATOM 2500 O O . ASP A 1 340 ? 21.854 -16.917 -12.610 1.00 91.38 340 ASP A O 1
ATOM 2504 N N . SER A 1 341 ? 22.937 -15.122 -11.819 1.00 88.81 341 SER A N 1
ATOM 2505 C CA . SER A 1 341 ? 23.092 -15.661 -10.459 1.00 88.81 341 SER A CA 1
ATOM 2506 C C . SER A 1 341 ? 21.768 -15.826 -9.699 1.00 88.81 341 SER A C 1
ATOM 2508 O O . SER A 1 341 ? 21.650 -16.725 -8.857 1.00 88.81 341 SER A O 1
ATOM 2510 N N . SER A 1 342 ? 20.761 -15.004 -10.007 1.00 85.81 342 SER A N 1
ATOM 2511 C CA . SER A 1 342 ? 19.408 -15.129 -9.452 1.00 85.81 342 SER A CA 1
ATOM 2512 C C . SER A 1 342 ? 18.650 -16.308 -10.068 1.00 85.81 342 SER A C 1
ATOM 2514 O O . SER A 1 342 ? 17.949 -17.023 -9.356 1.00 85.81 342 SER A O 1
ATOM 2516 N N . SER A 1 343 ? 18.842 -16.554 -11.369 1.00 83.75 343 SER A N 1
ATOM 2517 C CA . SER A 1 343 ? 18.192 -17.644 -12.110 1.00 83.75 343 SER A CA 1
ATOM 2518 C C . SER A 1 343 ? 18.715 -19.037 -11.754 1.00 83.75 343 SER A C 1
ATOM 2520 O O . SER A 1 343 ? 17.980 -20.017 -11.832 1.00 83.75 343 SER A O 1
ATOM 2522 N N . ALA A 1 344 ? 19.977 -19.139 -11.327 1.00 79.88 344 ALA A N 1
ATOM 2523 C CA . ALA A 1 344 ? 20.652 -20.421 -11.171 1.00 79.88 344 ALA A CA 1
ATOM 2524 C C . ALA A 1 344 ? 20.104 -21.302 -10.035 1.00 79.88 344 ALA A C 1
ATOM 2526 O O . ALA A 1 344 ? 20.568 -22.434 -9.913 1.00 79.88 344 ALA A O 1
ATOM 2527 N N . GLY A 1 345 ? 19.188 -20.814 -9.179 1.00 68.25 345 GLY A N 1
ATOM 2528 C CA . GLY A 1 345 ? 18.486 -21.582 -8.128 1.00 68.25 345 GLY A CA 1
ATOM 2529 C C . GLY A 1 345 ? 19.377 -22.285 -7.090 1.00 68.25 345 GLY A C 1
ATOM 2530 O O . GLY A 1 345 ? 18.891 -22.854 -6.116 1.00 68.25 345 GLY A O 1
ATOM 2531 N N . SER A 1 346 ? 20.693 -22.241 -7.279 1.00 59.97 346 SER A N 1
ATOM 2532 C CA . SER A 1 346 ? 21.686 -22.942 -6.500 1.00 59.97 346 SER A CA 1
ATOM 2533 C C . SER A 1 346 ? 21.763 -22.276 -5.136 1.00 59.97 346 SER A C 1
ATOM 2535 O O . SER A 1 346 ? 22.292 -21.170 -4.968 1.00 59.97 346 SER A O 1
ATOM 2537 N N . VAL A 1 347 ? 21.185 -22.960 -4.152 1.00 56.09 347 VAL A N 1
ATOM 2538 C CA . VAL A 1 347 ? 21.400 -22.761 -2.715 1.00 56.09 347 VAL A CA 1
ATOM 2539 C C . VAL A 1 347 ? 22.764 -23.358 -2.351 1.00 56.09 347 VAL A C 1
ATOM 2541 O O . VAL A 1 347 ? 22.893 -24.156 -1.431 1.00 56.09 347 VAL A O 1
ATOM 2544 N N . ALA A 1 348 ? 23.808 -23.046 -3.121 1.00 53.84 348 ALA A N 1
ATOM 2545 C CA . ALA A 1 348 ? 25.152 -23.358 -2.679 1.00 53.84 348 ALA A CA 1
ATOM 2546 C C . ALA A 1 348 ? 25.455 -22.423 -1.505 1.00 53.84 348 ALA A C 1
ATOM 2548 O O . ALA A 1 348 ? 25.535 -21.208 -1.685 1.00 53.84 348 ALA A O 1
ATOM 2549 N N . GLU A 1 349 ? 25.597 -23.008 -0.314 1.00 53.31 349 GLU A N 1
ATOM 2550 C CA . GLU A 1 349 ? 26.043 -22.408 0.952 1.00 53.31 349 GLU A CA 1
ATOM 2551 C C . GLU A 1 349 ? 27.486 -21.864 0.865 1.00 53.31 349 GLU A C 1
ATOM 2553 O O . GLU A 1 349 ? 28.343 -22.130 1.707 1.00 53.31 349 GLU A O 1
ATOM 2558 N N . ALA A 1 350 ? 27.812 -21.111 -0.183 1.00 47.19 350 ALA A N 1
ATOM 2559 C CA . ALA A 1 350 ? 29.077 -20.413 -0.282 1.00 47.19 350 ALA A CA 1
ATOM 2560 C C . ALA A 1 350 ? 29.005 -19.195 0.648 1.00 47.19 350 ALA A C 1
ATOM 2562 O O . ALA A 1 350 ? 28.454 -18.158 0.288 1.00 47.19 350 ALA A O 1
ATOM 2563 N N . GLY A 1 351 ? 29.535 -19.353 1.864 1.00 47.88 351 GLY A N 1
ATOM 2564 C CA . GLY A 1 351 ? 29.608 -18.353 2.935 1.00 47.88 351 GLY A CA 1
ATOM 2565 C C . GLY A 1 351 ? 30.470 -17.118 2.632 1.00 47.88 351 GLY A C 1
ATOM 2566 O O . GLY A 1 351 ? 31.321 -16.751 3.437 1.00 47.88 351 GLY A O 1
ATOM 2567 N N . GLY A 1 352 ? 30.260 -16.468 1.485 1.00 48.44 352 GLY A N 1
ATOM 2568 C CA . GLY A 1 352 ? 30.774 -15.138 1.170 1.00 48.44 352 GLY A CA 1
ATOM 2569 C C . GLY A 1 352 ? 29.691 -14.093 1.427 1.00 48.44 352 GLY A C 1
ATOM 2570 O O . GLY A 1 352 ? 28.743 -13.982 0.655 1.00 48.44 352 GLY A O 1
ATOM 2571 N N . ILE A 1 353 ? 29.818 -13.346 2.523 1.00 48.59 353 ILE A N 1
ATOM 2572 C CA . ILE A 1 353 ? 28.746 -12.509 3.086 1.00 48.59 353 ILE A CA 1
ATOM 2573 C C . ILE A 1 353 ? 28.439 -11.235 2.267 1.00 48.59 353 ILE A C 1
ATOM 2575 O O . ILE A 1 353 ? 27.345 -10.701 2.398 1.00 48.59 353 ILE A O 1
ATOM 2579 N N . ASP A 1 354 ? 29.291 -10.758 1.354 1.00 54.03 354 ASP A N 1
ATOM 2580 C CA . ASP A 1 354 ? 29.286 -9.299 1.120 1.00 54.03 354 ASP A CA 1
ATOM 2581 C C . ASP A 1 354 ? 28.839 -8.743 -0.248 1.00 54.03 354 ASP A C 1
ATOM 2583 O O . ASP A 1 354 ? 28.854 -7.525 -0.404 1.00 54.03 354 ASP A O 1
ATOM 2587 N N . ALA A 1 355 ? 28.385 -9.527 -1.241 1.00 55.34 355 ALA A N 1
ATOM 2588 C CA . ALA A 1 355 ? 27.996 -8.900 -2.530 1.00 55.34 355 ALA A CA 1
ATOM 2589 C C . ALA A 1 355 ? 26.841 -9.527 -3.334 1.00 55.34 355 ALA A C 1
ATOM 2591 O O . ALA A 1 355 ? 26.127 -8.799 -4.023 1.00 55.34 355 ALA A O 1
ATOM 2592 N N . GLY A 1 356 ? 26.631 -10.847 -3.276 1.00 56.97 356 GLY A N 1
ATOM 2593 C CA . GLY A 1 356 ? 25.693 -11.528 -4.188 1.00 56.97 356 GLY A CA 1
ATOM 2594 C C . GLY A 1 356 ? 24.309 -11.852 -3.614 1.00 56.97 356 GLY A C 1
ATOM 2595 O O . GLY A 1 356 ? 23.349 -11.975 -4.369 1.00 56.97 356 GLY A O 1
ATOM 2596 N N . GLY A 1 357 ? 24.181 -11.995 -2.290 1.00 65.44 357 GLY A N 1
ATOM 2597 C CA . GLY A 1 357 ? 22.995 -12.612 -1.677 1.00 65.44 357 GLY A CA 1
ATOM 2598 C C . GLY A 1 357 ? 21.741 -11.736 -1.638 1.00 65.44 357 GLY A C 1
ATOM 2599 O O . GLY A 1 357 ? 20.628 -12.256 -1.692 1.00 65.44 357 GLY A O 1
ATOM 2600 N N . ASN A 1 358 ? 21.904 -10.414 -1.578 1.00 82.88 358 ASN A N 1
ATOM 2601 C CA . ASN A 1 358 ? 20.777 -9.522 -1.302 1.00 82.88 358 ASN A CA 1
ATOM 2602 C C . ASN A 1 358 ? 19.848 -9.342 -2.513 1.00 82.88 358 ASN A C 1
ATOM 2604 O O . ASN A 1 358 ? 18.651 -9.157 -2.337 1.00 82.88 358 ASN A O 1
ATOM 2608 N N . TRP A 1 359 ? 20.349 -9.483 -3.745 1.00 87.88 359 TRP A N 1
ATOM 2609 C CA . TRP A 1 359 ? 19.554 -9.262 -4.964 1.00 87.88 359 TRP A CA 1
ATOM 2610 C C . TRP A 1 359 ? 18.364 -10.210 -5.118 1.00 87.88 359 TRP A C 1
ATOM 2612 O O . TRP A 1 359 ? 17.362 -9.832 -5.716 1.00 87.88 359 TRP A O 1
ATOM 2622 N N . ARG A 1 360 ? 18.423 -11.395 -4.495 1.00 86.00 360 ARG A N 1
ATOM 2623 C CA . ARG A 1 360 ? 17.317 -12.368 -4.467 1.00 86.00 360 ARG A CA 1
ATOM 2624 C C . ARG A 1 360 ? 16.066 -11.858 -3.746 1.00 86.00 360 ARG A C 1
ATOM 2626 O O . ARG A 1 360 ? 15.023 -12.496 -3.825 1.00 86.00 360 ARG A O 1
ATOM 2633 N N . GLN A 1 361 ? 16.171 -10.751 -3.013 1.00 88.88 361 GLN A N 1
ATOM 2634 C CA . GLN A 1 361 ? 15.037 -10.146 -2.319 1.00 88.88 361 GLN A CA 1
ATOM 2635 C C . GLN A 1 361 ? 14.114 -9.399 -3.284 1.00 88.88 361 GLN A C 1
ATOM 2637 O O . GLN A 1 361 ? 12.916 -9.338 -3.014 1.00 88.88 361 GLN A O 1
ATOM 2642 N N . ILE A 1 362 ? 14.645 -8.887 -4.404 1.00 90.75 362 ILE A N 1
ATOM 2643 C CA . ILE A 1 362 ? 13.842 -8.226 -5.436 1.00 90.75 362 ILE A CA 1
ATOM 2644 C C . ILE A 1 362 ? 13.063 -9.300 -6.208 1.00 90.75 362 ILE A C 1
ATOM 2646 O O . ILE A 1 362 ? 13.684 -10.225 -6.742 1.00 90.75 362 ILE A O 1
ATOM 2650 N N . PRO A 1 363 ? 11.725 -9.195 -6.319 1.00 91.19 363 PRO A N 1
ATOM 2651 C CA . PRO A 1 363 ? 10.945 -10.124 -7.125 1.00 91.19 363 PRO A CA 1
ATOM 2652 C C . PRO A 1 363 ? 11.444 -10.161 -8.573 1.00 91.19 363 PRO A C 1
ATOM 2654 O O . PRO A 1 363 ? 11.673 -9.123 -9.196 1.00 91.19 363 PRO A O 1
ATOM 2657 N N . LEU A 1 364 ? 11.588 -11.365 -9.134 1.00 90.88 364 LEU A N 1
ATOM 2658 C CA . LEU A 1 364 ? 12.165 -11.546 -10.469 1.00 90.88 364 LEU A CA 1
ATOM 2659 C C . LEU A 1 364 ? 11.412 -10.753 -11.549 1.00 90.88 364 LEU A C 1
ATOM 2661 O O . LEU A 1 364 ? 12.048 -10.162 -12.417 1.00 90.88 364 LEU A O 1
ATOM 2665 N N . LEU A 1 365 ? 10.077 -10.692 -11.480 1.00 90.62 365 LEU A N 1
ATOM 2666 C CA . LEU A 1 365 ? 9.276 -9.907 -12.426 1.00 90.62 365 LEU A CA 1
ATOM 2667 C C . LEU A 1 365 ? 9.623 -8.414 -12.380 1.00 90.62 365 LEU A C 1
ATOM 2669 O O . LEU A 1 365 ? 9.765 -7.803 -13.434 1.00 90.62 365 LEU A O 1
ATOM 2673 N N . ASP A 1 366 ? 9.848 -7.852 -11.190 1.00 92.94 366 ASP A N 1
ATOM 2674 C CA . ASP A 1 366 ? 10.219 -6.441 -11.040 1.00 92.94 366 ASP A CA 1
ATOM 2675 C C . ASP A 1 366 ? 11.631 -6.178 -11.584 1.00 92.94 366 ASP A C 1
ATOM 2677 O O . ASP A 1 366 ? 11.883 -5.153 -12.222 1.00 92.94 366 ASP A O 1
ATOM 2681 N N . MET A 1 367 ? 12.557 -7.120 -11.378 1.00 93.94 367 MET A N 1
ATOM 2682 C CA . MET A 1 367 ? 13.917 -7.038 -11.920 1.00 93.94 367 MET A CA 1
ATOM 2683 C C . MET A 1 367 ? 13.932 -7.147 -13.456 1.00 93.94 367 MET A C 1
ATOM 2685 O O . MET A 1 367 ? 14.708 -6.459 -14.128 1.00 93.94 367 MET A O 1
ATOM 2689 N N . LEU A 1 368 ? 13.055 -7.973 -14.029 1.00 93.50 368 LEU A N 1
ATOM 2690 C CA . LEU A 1 368 ? 12.884 -8.101 -15.476 1.00 93.50 368 LEU A CA 1
ATOM 2691 C C . LEU A 1 368 ? 12.221 -6.863 -16.087 1.00 93.50 368 LEU A C 1
ATOM 2693 O O . LEU A 1 368 ? 12.708 -6.382 -17.107 1.00 93.50 368 LEU A O 1
ATOM 2697 N N . ASP A 1 369 ? 11.184 -6.307 -15.453 1.00 93.31 369 ASP A N 1
ATOM 2698 C CA . ASP A 1 369 ? 10.576 -5.031 -15.856 1.00 93.31 369 ASP A CA 1
ATOM 2699 C C . ASP A 1 369 ? 11.636 -3.919 -15.910 1.00 93.31 369 ASP A C 1
ATOM 2701 O O . ASP A 1 369 ? 11.778 -3.239 -16.929 1.00 93.31 369 ASP A O 1
ATOM 2705 N N . HIS A 1 370 ? 12.455 -3.798 -14.856 1.00 94.19 370 HIS A N 1
ATOM 2706 C CA . HIS A 1 370 ? 13.568 -2.847 -14.824 1.00 94.19 370 HIS A CA 1
ATOM 2707 C C . HIS A 1 370 ? 14.554 -3.065 -15.977 1.00 94.19 370 HIS A C 1
ATOM 2709 O O . HIS A 1 370 ? 14.965 -2.115 -16.648 1.00 94.19 370 HIS A O 1
ATOM 2715 N N . THR A 1 371 ? 14.905 -4.324 -16.237 1.00 93.88 371 THR A N 1
ATOM 2716 C CA . THR A 1 371 ? 15.822 -4.697 -17.316 1.00 93.88 371 THR A CA 1
ATOM 2717 C C . THR A 1 371 ? 15.259 -4.319 -18.685 1.00 93.88 371 THR A C 1
ATOM 2719 O O . THR A 1 371 ? 15.966 -3.715 -19.490 1.00 93.88 371 THR A O 1
ATOM 2722 N N . VAL A 1 372 ? 13.980 -4.594 -18.943 1.00 93.56 372 VAL A N 1
ATOM 2723 C CA . VAL A 1 372 ? 13.305 -4.231 -20.197 1.00 93.56 372 VAL A CA 1
ATOM 2724 C C . VAL A 1 372 ? 13.256 -2.713 -20.379 1.00 93.56 372 VAL A C 1
ATOM 2726 O O . VAL A 1 372 ? 13.632 -2.218 -21.443 1.00 93.56 372 VAL A O 1
ATOM 2729 N N . CYS A 1 373 ? 12.865 -1.956 -19.347 1.00 92.12 373 CYS A N 1
ATOM 2730 C CA . CYS A 1 373 ? 12.854 -0.489 -19.387 1.00 92.12 373 CYS A CA 1
ATOM 2731 C C . CYS A 1 373 ? 14.244 0.088 -19.674 1.00 92.12 373 CYS A C 1
ATOM 2733 O O . CYS A 1 373 ? 14.396 1.028 -20.463 1.00 92.12 373 CYS A O 1
ATOM 2735 N N . ARG A 1 374 ? 15.278 -0.500 -19.077 1.00 92.69 374 ARG A N 1
ATOM 2736 C CA . ARG A 1 374 ? 16.660 -0.092 -19.298 1.00 92.69 374 ARG A CA 1
ATOM 2737 C C . ARG A 1 374 ? 17.145 -0.403 -20.708 1.00 92.69 374 ARG A C 1
ATOM 2739 O O . ARG A 1 374 ? 17.678 0.490 -21.357 1.00 92.69 374 ARG A O 1
ATOM 2746 N N . LEU A 1 375 ? 16.921 -1.619 -21.203 1.00 92.31 375 LEU A N 1
ATOM 2747 C CA . LEU A 1 375 ? 17.268 -2.007 -22.572 1.00 92.31 375 LEU A CA 1
ATOM 2748 C C . LEU A 1 375 ? 16.564 -1.107 -23.594 1.00 92.31 375 LEU A C 1
ATOM 2750 O O . LEU A 1 375 ? 17.199 -0.631 -24.530 1.00 92.31 375 LEU A O 1
ATOM 2754 N N . ALA A 1 376 ? 15.281 -0.801 -23.391 1.00 90.06 376 ALA A N 1
ATOM 2755 C CA . ALA A 1 376 ? 14.564 0.149 -24.236 1.00 90.06 376 ALA A CA 1
ATOM 2756 C C . ALA A 1 376 ? 15.188 1.558 -24.181 1.00 90.06 376 ALA A C 1
ATOM 2758 O O . ALA A 1 376 ? 15.270 2.238 -25.206 1.00 90.06 376 ALA A O 1
ATOM 2759 N N . THR A 1 377 ? 15.654 1.997 -23.004 1.00 89.25 377 THR A N 1
ATOM 2760 C CA . THR A 1 377 ? 16.261 3.329 -22.820 1.00 89.25 377 THR A CA 1
ATOM 2761 C C . THR A 1 377 ? 17.617 3.403 -23.503 1.00 89.25 377 THR A C 1
ATOM 2763 O O . THR A 1 377 ? 17.871 4.338 -24.249 1.00 89.25 377 THR A O 1
ATOM 2766 N N . GLU A 1 378 ? 18.488 2.429 -23.256 1.00 90.50 378 GLU A N 1
ATOM 2767 C CA . GLU A 1 378 ? 19.873 2.450 -23.727 1.00 90.50 378 GLU A CA 1
ATOM 2768 C C . GLU A 1 378 ? 19.985 2.063 -25.208 1.00 90.50 378 GLU A C 1
ATOM 2770 O O . GLU A 1 378 ? 20.787 2.650 -25.927 1.00 90.50 378 GLU A O 1
ATOM 2775 N N . ALA A 1 379 ? 19.175 1.110 -25.684 1.00 87.56 379 ALA A N 1
ATOM 2776 C CA . ALA A 1 379 ? 19.315 0.558 -27.032 1.00 87.56 379 ALA A CA 1
ATOM 2777 C C . ALA A 1 379 ? 18.391 1.188 -28.083 1.00 87.56 379 ALA A C 1
ATOM 2779 O O . ALA A 1 379 ? 18.684 1.082 -29.269 1.00 87.56 379 ALA A O 1
ATOM 2780 N N . CYS A 1 380 ? 17.254 1.778 -27.690 1.00 84.75 380 CYS A N 1
ATOM 2781 C CA . CYS A 1 380 ? 16.247 2.251 -28.655 1.00 84.75 380 CYS A CA 1
ATOM 2782 C C . CYS A 1 380 ? 16.022 3.765 -28.607 1.00 84.75 380 CYS A C 1
ATOM 2784 O O . CYS A 1 380 ? 15.852 4.386 -29.655 1.00 84.75 380 CYS A O 1
ATOM 2786 N N . ALA A 1 381 ? 16.015 4.372 -27.416 1.00 82.44 381 ALA A N 1
ATOM 2787 C CA . ALA A 1 381 ? 15.706 5.794 -27.279 1.00 82.44 381 ALA A CA 1
ATOM 2788 C C . ALA A 1 381 ? 16.673 6.749 -28.018 1.00 82.44 381 ALA A C 1
ATOM 2790 O O . ALA A 1 381 ? 16.169 7.728 -28.573 1.00 82.44 381 ALA A O 1
ATOM 2791 N N . PRO A 1 382 ? 18.001 6.499 -28.087 1.00 85.12 382 PRO A N 1
ATOM 2792 C CA . PRO A 1 382 ? 18.928 7.392 -28.789 1.00 85.12 382 PRO A CA 1
ATOM 2793 C C . PRO A 1 382 ? 18.644 7.516 -30.292 1.00 85.12 382 PRO A C 1
ATOM 2795 O O . PRO A 1 382 ? 18.788 8.601 -30.850 1.00 85.12 382 PRO A O 1
ATOM 2798 N N . ASP A 1 383 ? 18.203 6.426 -30.927 1.00 78.25 383 ASP A N 1
ATOM 2799 C CA . ASP A 1 383 ? 18.026 6.353 -32.383 1.00 78.25 383 ASP A CA 1
ATOM 2800 C C . ASP A 1 383 ? 16.588 6.656 -32.826 1.00 78.25 383 ASP A C 1
ATOM 2802 O O . ASP A 1 383 ? 16.357 7.255 -33.876 1.00 78.25 383 ASP A O 1
ATOM 2806 N N . GLU A 1 384 ? 15.601 6.200 -32.051 1.00 83.12 384 GLU A N 1
ATOM 2807 C CA . GLU A 1 384 ? 14.189 6.188 -32.453 1.00 83.12 384 GLU A CA 1
ATOM 2808 C C . GLU A 1 384 ? 13.319 7.196 -31.686 1.00 83.12 384 GLU A C 1
ATOM 2810 O O . GLU A 1 384 ? 12.160 7.408 -32.056 1.00 83.12 384 GLU A O 1
ATOM 2815 N N . GLY A 1 385 ? 13.868 7.822 -30.641 1.00 87.00 385 GLY A N 1
ATOM 2816 C CA . GLY A 1 385 ? 13.130 8.666 -29.706 1.00 87.00 385 GLY A CA 1
ATOM 2817 C C . GLY A 1 385 ? 12.315 7.867 -28.681 1.00 87.00 385 GLY A C 1
ATOM 2818 O O . GLY A 1 385 ? 12.045 6.672 -28.838 1.00 87.00 385 GLY A O 1
ATOM 2819 N N . PHE A 1 386 ? 11.907 8.539 -27.602 1.00 85.75 386 PHE A N 1
ATOM 2820 C CA . PHE A 1 386 ? 11.232 7.898 -26.466 1.00 85.75 386 PHE A CA 1
ATOM 2821 C C . PHE A 1 386 ? 9.882 7.273 -26.837 1.00 85.75 386 PHE A C 1
ATOM 2823 O O . PHE A 1 386 ? 9.613 6.140 -26.444 1.00 85.75 386 PHE A O 1
ATOM 2830 N N . ASP A 1 387 ? 9.067 7.950 -27.648 1.00 86.88 387 ASP A N 1
ATOM 2831 C CA . ASP A 1 387 ? 7.722 7.476 -28.005 1.00 86.88 387 ASP A CA 1
ATOM 2832 C C . ASP A 1 387 ? 7.740 6.140 -28.751 1.00 86.88 387 ASP A C 1
ATOM 2834 O O . ASP A 1 387 ? 6.869 5.288 -28.569 1.00 86.88 387 ASP A O 1
ATOM 2838 N N . ARG A 1 388 ? 8.755 5.933 -29.593 1.00 87.56 388 ARG A N 1
ATOM 2839 C CA . ARG A 1 388 ? 8.912 4.683 -30.332 1.00 87.56 388 ARG A CA 1
ATOM 2840 C C . ARG A 1 388 ? 9.495 3.587 -29.450 1.00 87.56 388 ARG A C 1
ATOM 2842 O O . ARG A 1 388 ? 9.053 2.445 -29.542 1.00 87.56 388 ARG A O 1
ATOM 2849 N N . ALA A 1 389 ? 10.409 3.938 -28.547 1.00 87.44 389 ALA A N 1
ATOM 2850 C CA . ALA A 1 389 ? 10.951 3.010 -27.563 1.00 87.44 389 ALA A CA 1
ATOM 2851 C C . ALA A 1 389 ? 9.868 2.449 -26.609 1.00 87.44 389 ALA A C 1
ATOM 2853 O O . ALA A 1 389 ? 9.932 1.279 -26.228 1.00 87.44 389 ALA A O 1
ATOM 2854 N N . LEU A 1 390 ? 8.818 3.227 -26.305 1.00 88.44 390 LEU A N 1
ATOM 2855 C CA . LEU A 1 390 ? 7.668 2.767 -25.509 1.00 88.44 390 LEU A CA 1
ATOM 2856 C C . LEU A 1 390 ? 6.955 1.546 -26.113 1.00 88.44 390 LEU A C 1
ATOM 2858 O O . LEU A 1 390 ? 6.382 0.754 -25.370 1.00 88.44 390 LEU A O 1
ATOM 2862 N N . GLN A 1 391 ? 7.006 1.353 -27.436 1.00 89.44 391 GLN A N 1
ATOM 2863 C CA . GLN A 1 391 ? 6.353 0.226 -28.119 1.00 89.44 391 GLN A CA 1
ATOM 2864 C C . GLN A 1 391 ? 7.000 -1.131 -27.802 1.00 89.44 391 GLN A C 1
ATOM 2866 O O . GLN A 1 391 ? 6.397 -2.174 -28.059 1.00 89.44 391 GLN A O 1
ATOM 2871 N N . TYR A 1 392 ? 8.219 -1.127 -27.255 1.00 89.31 392 TYR A N 1
ATOM 2872 C CA . TYR A 1 392 ? 8.929 -2.339 -26.848 1.00 89.31 392 TYR A CA 1
ATOM 2873 C C . TYR A 1 392 ? 8.698 -2.698 -25.370 1.00 89.31 392 TYR A C 1
ATOM 2875 O O . TYR A 1 392 ? 9.011 -3.816 -24.956 1.00 89.31 392 TYR A O 1
ATOM 2883 N N . LEU A 1 393 ? 8.131 -1.786 -24.571 1.00 91.31 393 LEU A N 1
ATOM 2884 C CA . LEU A 1 393 ? 7.805 -2.051 -23.167 1.00 91.31 393 LEU A CA 1
ATOM 2885 C C . LEU A 1 393 ? 6.594 -2.992 -23.045 1.00 91.31 393 LEU A C 1
ATOM 2887 O O . LEU A 1 393 ? 5.750 -2.995 -23.945 1.00 91.31 393 LEU A O 1
ATOM 2891 N N . PRO A 1 394 ? 6.435 -3.735 -21.931 1.00 87.12 394 PRO A N 1
ATOM 2892 C CA . PRO A 1 394 ? 5.347 -4.704 -21.770 1.00 87.12 394 PRO A CA 1
ATOM 2893 C C . PRO A 1 394 ? 3.965 -4.080 -21.975 1.00 87.12 394 PRO A C 1
ATOM 2895 O O . PRO A 1 394 ? 3.127 -4.601 -22.711 1.00 87.12 394 PRO A O 1
ATOM 2898 N N . ASN A 1 395 ? 3.751 -2.895 -21.401 1.00 86.06 395 ASN A N 1
ATOM 2899 C CA . ASN A 1 395 ? 2.515 -2.140 -21.566 1.00 86.06 395 ASN A CA 1
ATOM 2900 C C . ASN A 1 395 ? 2.319 -1.626 -23.004 1.00 86.06 395 ASN A C 1
ATOM 2902 O O . ASN A 1 395 ? 1.191 -1.597 -23.492 1.00 86.06 395 ASN A O 1
ATOM 2906 N N . GLY A 1 396 ? 3.398 -1.279 -23.711 1.00 85.38 396 GLY A N 1
ATOM 2907 C CA . GLY A 1 396 ? 3.349 -0.885 -25.121 1.00 85.38 396 GLY A CA 1
ATOM 2908 C C . GLY A 1 396 ? 3.008 -2.044 -26.057 1.00 85.38 396 GLY A C 1
ATOM 2909 O O . GLY A 1 396 ? 2.181 -1.878 -26.950 1.00 85.38 396 GLY A O 1
ATOM 2910 N N . ILE A 1 397 ? 3.578 -3.229 -25.815 1.00 84.56 397 ILE A N 1
ATOM 2911 C CA . ILE A 1 397 ? 3.298 -4.451 -26.588 1.00 84.56 397 ILE A CA 1
ATOM 2912 C C . ILE A 1 397 ? 1.857 -4.878 -26.426 1.00 84.56 397 ILE A C 1
ATOM 2914 O O . ILE A 1 397 ? 1.196 -5.233 -27.402 1.00 84.56 397 ILE A O 1
ATOM 2918 N N . LEU A 1 398 ? 1.378 -4.837 -25.187 1.00 83.00 398 LEU A N 1
ATOM 2919 C CA . LEU A 1 398 ? -0.007 -5.133 -24.910 1.00 83.00 398 LEU A CA 1
ATOM 2920 C C . LEU A 1 398 ? -0.898 -4.049 -25.505 1.00 83.00 398 LEU A C 1
ATOM 2922 O O . LEU A 1 398 ? -1.945 -4.382 -26.032 1.00 83.00 398 LEU A O 1
ATOM 2926 N N . GLY A 1 399 ? -0.499 -2.778 -25.490 1.00 84.19 399 GLY A N 1
ATOM 2927 C CA . GLY A 1 399 ? -1.401 -1.659 -25.761 1.00 84.19 399 GLY A CA 1
ATOM 2928 C C . GLY A 1 399 ? -2.282 -1.368 -24.544 1.00 84.19 399 GLY A C 1
ATOM 2929 O O . GLY A 1 399 ? -3.475 -1.091 -24.676 1.00 84.19 399 GLY A O 1
ATOM 2930 N N . CYS A 1 400 ? -1.712 -1.512 -23.348 1.00 85.69 400 CYS A N 1
ATOM 2931 C CA . CYS A 1 400 ? -2.335 -1.174 -22.076 1.00 85.69 400 CYS A CA 1
ATOM 2932 C C . CYS A 1 400 ? -1.595 -0.003 -21.413 1.00 85.69 400 CYS A C 1
ATOM 2934 O O . CYS A 1 400 ? -0.491 0.386 -21.804 1.00 85.69 400 CYS A O 1
ATOM 2936 N N . THR A 1 401 ? -2.215 0.609 -20.410 1.00 87.44 401 THR A N 1
ATOM 2937 C CA . THR A 1 401 ? -1.557 1.661 -19.631 1.00 87.44 401 THR A CA 1
ATOM 2938 C C . THR A 1 401 ? -0.546 1.055 -18.658 1.00 87.44 401 THR A C 1
ATOM 2940 O O . THR A 1 401 ? -0.668 -0.097 -18.240 1.00 87.44 401 THR A O 1
ATOM 2943 N N . ARG A 1 402 ? 0.446 1.845 -18.229 1.00 88.69 402 ARG A N 1
ATOM 2944 C CA . ARG A 1 402 ? 1.397 1.427 -17.183 1.00 88.69 402 ARG A CA 1
ATOM 2945 C C . ARG A 1 402 ? 0.682 1.018 -15.890 1.00 88.69 402 ARG A C 1
ATOM 2947 O O . ARG A 1 402 ? 1.020 -0.006 -15.308 1.00 88.69 402 ARG A O 1
ATOM 2954 N N . ARG A 1 403 ? -0.366 1.759 -15.506 1.00 87.62 403 ARG A N 1
ATOM 2955 C CA . ARG A 1 403 ? -1.281 1.414 -14.404 1.00 87.62 403 ARG A CA 1
ATOM 2956 C C . ARG A 1 403 ? -1.901 0.024 -14.568 1.00 87.62 403 ARG A C 1
ATOM 2958 O O . ARG A 1 403 ? -1.915 -0.746 -13.613 1.00 87.62 403 ARG A O 1
ATOM 2965 N N . GLN A 1 404 ? -2.387 -0.312 -15.764 1.00 86.12 404 GLN A N 1
ATOM 2966 C CA . GLN A 1 404 ? -2.964 -1.632 -16.043 1.00 86.12 404 GLN A CA 1
ATOM 2967 C C . GLN A 1 404 ? -1.918 -2.747 -15.946 1.00 86.12 404 GLN A C 1
ATOM 2969 O O . GLN A 1 404 ? -2.203 -3.783 -15.352 1.00 86.12 404 GLN A O 1
ATOM 2974 N N . TRP A 1 405 ? -0.708 -2.531 -16.473 1.00 89.88 405 TRP A N 1
ATOM 2975 C CA . TRP A 1 405 ? 0.387 -3.497 -16.341 1.00 89.88 405 TRP A CA 1
ATOM 2976 C C . TRP A 1 405 ? 0.767 -3.732 -14.874 1.00 89.88 405 TRP A C 1
ATOM 2978 O O . TRP A 1 405 ? 0.770 -4.873 -14.422 1.00 89.88 405 TRP A O 1
ATOM 2988 N N . MET A 1 406 ? 0.973 -2.661 -14.101 1.00 90.00 406 MET A N 1
ATOM 2989 C CA . MET A 1 406 ? 1.270 -2.755 -12.667 1.00 90.00 406 MET A CA 1
ATOM 2990 C C . MET A 1 406 ? 0.215 -3.552 -11.902 1.00 90.00 406 MET A C 1
ATOM 2992 O O . MET A 1 406 ? 0.569 -4.390 -11.078 1.00 90.00 406 MET A O 1
ATOM 2996 N N . ALA A 1 407 ? -1.071 -3.323 -12.183 1.00 85.44 407 ALA A N 1
ATOM 2997 C CA . ALA A 1 407 ? -2.154 -4.080 -11.562 1.00 85.44 407 ALA A CA 1
ATOM 2998 C C . ALA A 1 407 ? -2.059 -5.585 -11.868 1.00 85.44 407 ALA A C 1
ATOM 3000 O O . ALA A 1 407 ? -2.248 -6.407 -10.974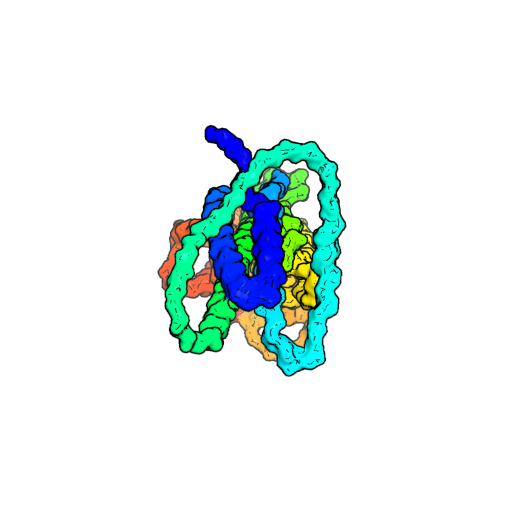 1.00 85.44 407 ALA A O 1
ATOM 3001 N N . CYS A 1 408 ? -1.704 -5.953 -13.102 1.00 84.94 408 CYS A N 1
ATOM 3002 C CA . CYS A 1 408 ? -1.554 -7.355 -13.501 1.00 84.94 408 CYS A CA 1
ATOM 3003 C C . CYS A 1 408 ? -0.379 -8.037 -12.797 1.00 84.94 408 CYS A C 1
ATOM 3005 O O . CYS A 1 408 ? -0.531 -9.143 -12.279 1.00 84.94 408 CYS A O 1
ATOM 3007 N N . VAL A 1 409 ? 0.778 -7.374 -12.732 1.00 87.38 409 VAL A N 1
ATOM 3008 C CA . VAL A 1 409 ? 1.951 -7.923 -12.036 1.00 87.38 409 VAL A CA 1
ATOM 3009 C C . VAL A 1 409 ? 1.679 -8.027 -10.530 1.00 87.38 409 VAL A C 1
ATOM 3011 O O . VAL A 1 409 ? 1.987 -9.042 -9.920 1.00 87.38 409 VAL A O 1
ATOM 3014 N N . SER A 1 410 ? 0.994 -7.051 -9.931 1.00 87.31 410 SER A N 1
ATOM 3015 C CA . SER A 1 410 ? 0.597 -7.101 -8.515 1.00 87.31 410 SER A CA 1
ATOM 3016 C C . SER A 1 410 ? -0.377 -8.219 -8.180 1.00 87.31 410 SER A C 1
ATOM 3018 O O . SER A 1 410 ? -0.207 -8.875 -7.151 1.00 87.31 410 SER A O 1
ATOM 3020 N N . ALA A 1 411 ? -1.308 -8.532 -9.080 1.00 84.50 411 ALA A N 1
ATOM 3021 C CA . ALA A 1 411 ? -2.168 -9.697 -8.922 1.00 84.50 411 ALA A CA 1
ATOM 3022 C C . ALA A 1 411 ? -1.373 -11.023 -8.893 1.00 84.50 411 ALA A C 1
ATOM 3024 O O . ALA A 1 411 ? -1.792 -11.963 -8.219 1.00 84.50 411 ALA A O 1
ATOM 3025 N N . CYS A 1 412 ? -0.205 -11.103 -9.551 1.00 83.56 412 CYS A N 1
ATOM 3026 C CA . CYS A 1 412 ? 0.667 -12.291 -9.520 1.00 83.56 412 CYS A CA 1
ATOM 3027 C C . CYS A 1 412 ? 1.299 -12.554 -8.143 1.00 83.56 412 CYS A C 1
ATOM 3029 O O . CYS A 1 412 ? 1.750 -13.674 -7.883 1.00 83.56 412 CYS A O 1
ATOM 3031 N N . ASP A 1 413 ? 1.348 -11.533 -7.287 1.00 82.94 413 ASP A N 1
ATOM 3032 C CA . ASP A 1 413 ? 1.933 -11.588 -5.944 1.00 82.94 413 ASP A CA 1
ATOM 3033 C C . ASP A 1 413 ? 0.867 -11.583 -4.840 1.00 82.94 413 ASP A C 1
ATOM 3035 O O . ASP A 1 413 ? 1.197 -11.476 -3.659 1.00 82.94 413 ASP A O 1
ATOM 3039 N N . GLY A 1 414 ? -0.414 -11.683 -5.214 1.00 82.38 414 GLY A N 1
ATOM 3040 C CA . GLY A 1 414 ? -1.537 -11.630 -4.279 1.00 82.38 414 GLY A CA 1
ATOM 3041 C C . GLY A 1 414 ? -1.776 -10.246 -3.667 1.00 82.38 414 GLY A C 1
ATOM 3042 O O . GLY A 1 414 ? -2.481 -10.147 -2.666 1.00 82.38 414 GLY A O 1
ATOM 3043 N N . LEU A 1 415 ? -1.202 -9.183 -4.242 1.00 80.62 415 LEU A N 1
ATOM 3044 C CA . LEU A 1 415 ? -1.486 -7.812 -3.826 1.00 80.62 415 LEU A CA 1
ATOM 3045 C C . LEU A 1 415 ? -2.825 -7.377 -4.430 1.00 80.62 415 LEU A C 1
ATOM 3047 O O . LEU A 1 415 ? -2.948 -7.234 -5.650 1.00 80.62 415 LEU A O 1
ATOM 3051 N N . ASP A 1 416 ? -3.820 -7.156 -3.572 1.00 75.69 416 ASP A N 1
ATOM 3052 C CA . ASP A 1 416 ? -5.134 -6.659 -3.980 1.00 75.69 416 ASP A CA 1
ATOM 3053 C C . ASP A 1 416 ? -5.074 -5.144 -4.213 1.00 75.69 416 ASP A C 1
ATOM 3055 O O . ASP A 1 416 ? -5.283 -4.331 -3.315 1.00 75.69 416 ASP A O 1
ATOM 3059 N N . ILE A 1 417 ? -4.729 -4.741 -5.434 1.00 74.31 417 ILE A N 1
ATOM 3060 C CA . ILE A 1 417 ? -4.830 -3.336 -5.829 1.00 74.31 417 ILE A CA 1
ATOM 3061 C C . ILE A 1 417 ? -6.288 -3.074 -6.156 1.00 74.31 417 ILE A C 1
ATOM 3063 O O . ILE A 1 417 ? -6.715 -3.415 -7.254 1.00 74.31 417 ILE A O 1
ATOM 3067 N N . ALA A 1 418 ? -7.030 -2.461 -5.228 1.00 63.09 418 ALA A N 1
ATOM 3068 C CA . ALA A 1 418 ? -8.433 -2.094 -5.404 1.00 63.09 418 ALA A CA 1
ATOM 3069 C C . ALA A 1 418 ? -8.667 -1.448 -6.781 1.00 63.09 418 ALA A C 1
ATOM 3071 O O . ALA A 1 418 ? -8.241 -0.326 -7.065 1.00 63.09 418 ALA A O 1
ATOM 3072 N N . TRP A 1 419 ? -9.331 -2.190 -7.657 1.00 64.00 419 TRP A N 1
ATOM 3073 C CA . TRP A 1 419 ? -9.495 -1.852 -9.056 1.00 64.00 419 TRP A CA 1
ATOM 3074 C C . TRP A 1 419 ? -10.976 -1.922 -9.389 1.00 64.00 419 TRP A C 1
ATOM 3076 O O . TRP A 1 419 ? -11.615 -2.966 -9.282 1.00 64.00 419 TRP A O 1
ATOM 3086 N N . GLU A 1 420 ? -11.541 -0.777 -9.763 1.00 54.59 420 GLU A N 1
ATOM 3087 C CA . GLU A 1 420 ? -12.994 -0.620 -9.869 1.00 54.59 420 GLU A CA 1
ATOM 3088 C C . GLU A 1 420 ? -13.620 -1.406 -11.032 1.00 54.59 420 GLU A C 1
ATOM 3090 O O . GLU A 1 420 ? -14.840 -1.540 -11.072 1.00 54.59 420 GLU A O 1
ATOM 3095 N N . SER A 1 421 ? -12.834 -2.019 -11.934 1.00 52.53 421 SER A N 1
ATOM 3096 C CA . SER A 1 421 ? -13.351 -3.128 -12.743 1.00 52.53 421 SER A CA 1
ATOM 3097 C C . SER A 1 421 ? -12.272 -4.025 -13.381 1.00 52.53 421 SER A C 1
ATOM 3099 O O . SER A 1 421 ? -11.426 -3.583 -14.160 1.00 52.53 421 SER A O 1
ATOM 3101 N N . THR A 1 422 ? -12.437 -5.339 -13.193 1.00 52.78 422 THR A N 1
ATOM 3102 C CA . THR A 1 422 ? -12.010 -6.444 -14.093 1.00 52.78 422 THR A CA 1
ATOM 3103 C C . THR A 1 422 ? -12.269 -6.198 -15.573 1.00 52.78 422 THR A C 1
ATOM 3105 O O . THR A 1 422 ? -11.615 -6.777 -16.443 1.00 52.78 422 THR A O 1
ATOM 3108 N N . VAL A 1 423 ? -13.208 -5.308 -15.870 1.00 50.97 423 VAL A N 1
ATOM 3109 C CA . VAL A 1 423 ? -13.764 -5.073 -17.193 1.00 50.97 423 VAL A CA 1
ATOM 3110 C C . VAL A 1 423 ? -12.815 -4.267 -18.092 1.00 50.97 423 VAL A C 1
ATOM 3112 O O . VAL A 1 423 ? -12.821 -4.496 -19.302 1.00 50.97 423 VAL A O 1
ATOM 3115 N N . ASP A 1 424 ? -11.947 -3.405 -17.547 1.00 55.06 424 ASP A N 1
ATOM 3116 C CA . ASP A 1 424 ? -11.054 -2.564 -18.366 1.00 55.06 424 ASP A CA 1
ATOM 3117 C C . ASP A 1 424 ? -9.762 -3.257 -18.812 1.00 55.06 424 ASP A C 1
ATOM 3119 O O . ASP A 1 424 ? -9.350 -3.078 -19.960 1.00 55.06 424 ASP A O 1
ATOM 3123 N N . ILE A 1 425 ? -9.166 -4.120 -17.981 1.00 54.56 425 ILE A N 1
ATOM 3124 C CA . ILE A 1 425 ? -8.037 -4.978 -18.401 1.00 54.56 425 ILE A CA 1
ATOM 3125 C C . ILE A 1 425 ? -8.493 -5.902 -19.540 1.00 54.56 425 ILE A C 1
ATOM 3127 O O . ILE A 1 425 ? -7.786 -6.108 -20.527 1.00 54.56 425 ILE A O 1
ATOM 3131 N N . CYS A 1 426 ? -9.747 -6.356 -19.463 1.00 51.44 426 CYS A N 1
ATOM 3132 C CA . CYS A 1 426 ? -10.392 -7.148 -20.495 1.00 51.44 426 CYS A CA 1
ATOM 3133 C C . CYS A 1 426 ? -10.685 -6.377 -21.789 1.00 51.44 426 CYS A C 1
ATOM 3135 O O . CYS A 1 426 ? -11.112 -7.019 -22.740 1.00 51.44 426 CYS A O 1
ATOM 3137 N N . LYS A 1 427 ? -10.531 -5.052 -21.908 1.00 56.09 427 LYS A N 1
ATOM 3138 C CA . LYS A 1 427 ? -10.759 -4.373 -23.206 1.00 56.09 427 LYS A CA 1
ATOM 3139 C C . LYS A 1 427 ? -9.643 -4.644 -24.205 1.00 56.09 427 LYS A C 1
ATOM 3141 O O . LYS A 1 427 ? -9.896 -4.618 -25.407 1.00 56.09 427 LYS A O 1
ATOM 3146 N N . ASN A 1 428 ? -8.458 -4.976 -23.710 1.00 58.16 428 ASN A N 1
ATOM 3147 C CA . ASN A 1 428 ? -7.349 -5.392 -24.536 1.00 58.16 428 ASN A CA 1
ATOM 3148 C C . ASN A 1 428 ? -7.489 -6.886 -24.898 1.00 58.16 428 ASN A C 1
ATOM 3150 O O . ASN A 1 428 ? -7.477 -7.715 -23.988 1.00 58.16 428 ASN A O 1
ATOM 3154 N N . PRO A 1 429 ? -7.647 -7.257 -26.183 1.00 65.19 429 PRO A N 1
ATOM 3155 C CA . PRO A 1 429 ? -7.854 -8.651 -26.581 1.00 65.19 429 PRO A CA 1
ATOM 3156 C C . PRO A 1 429 ? -6.715 -9.572 -26.128 1.00 65.19 429 PRO A C 1
ATOM 3158 O O . PRO A 1 429 ? -6.985 -10.663 -25.642 1.00 65.19 429 PRO A O 1
ATOM 3161 N N . ALA A 1 430 ? -5.466 -9.096 -26.182 1.00 62.84 430 ALA A N 1
ATOM 3162 C CA . ALA A 1 430 ? -4.299 -9.876 -25.777 1.00 62.84 430 ALA A CA 1
ATOM 3163 C C . ALA A 1 430 ? -4.296 -10.161 -24.266 1.00 62.84 430 ALA A C 1
ATOM 3165 O O . ALA A 1 430 ? -4.070 -11.294 -23.847 1.00 62.84 430 ALA A O 1
ATOM 3166 N N . MET A 1 431 ? -4.637 -9.162 -23.442 1.00 64.38 431 MET A N 1
ATOM 3167 C CA . MET A 1 431 ? -4.796 -9.361 -21.992 1.00 64.38 431 MET A CA 1
ATOM 3168 C C . MET A 1 431 ? -6.024 -10.192 -21.648 1.00 64.38 431 MET A C 1
ATOM 3170 O O . MET A 1 431 ? -6.022 -10.938 -20.675 1.00 64.38 431 MET A O 1
ATOM 3174 N N . ARG A 1 432 ? -7.089 -10.070 -22.440 1.00 68.56 432 ARG A N 1
ATOM 3175 C CA . ARG A 1 432 ? -8.308 -10.850 -22.264 1.00 68.56 432 ARG A CA 1
ATOM 3176 C C . ARG A 1 432 ? -8.044 -12.332 -22.506 1.00 68.56 432 ARG A C 1
ATOM 3178 O O . ARG A 1 432 ? -8.579 -13.128 -21.750 1.00 68.56 432 ARG A O 1
ATOM 3185 N N . ASP A 1 433 ? -7.242 -12.697 -23.499 1.00 66.19 433 ASP A N 1
ATOM 3186 C CA . ASP A 1 433 ? -6.913 -14.099 -23.781 1.00 66.19 433 ASP A CA 1
ATOM 3187 C C . ASP A 1 433 ? -5.999 -14.687 -22.696 1.00 66.19 433 ASP A C 1
ATOM 3189 O O . ASP A 1 433 ? -6.261 -15.781 -22.196 1.00 66.19 433 ASP A O 1
ATOM 3193 N N . VAL A 1 434 ? -5.020 -13.899 -22.239 1.00 63.84 434 VAL A N 1
ATOM 3194 C CA . VAL A 1 434 ? -4.201 -14.173 -21.045 1.00 63.84 434 VAL A CA 1
ATOM 3195 C C . VAL A 1 434 ? -5.070 -14.432 -19.808 1.00 63.84 434 VAL A C 1
ATOM 3197 O O . VAL A 1 434 ? -4.891 -15.426 -19.110 1.00 63.84 434 VAL A O 1
ATOM 3200 N N . TRP A 1 435 ? -6.051 -13.564 -19.554 1.00 67.81 435 TRP A N 1
ATOM 3201 C CA . TRP A 1 435 ? -6.871 -13.607 -18.343 1.00 67.81 435 TRP A CA 1
ATOM 3202 C C . TRP A 1 435 ? -7.996 -14.653 -18.410 1.00 67.81 435 TRP A C 1
ATOM 3204 O O . TRP A 1 435 ? -8.286 -15.332 -17.427 1.00 67.81 435 TRP A O 1
ATOM 3214 N N . ARG A 1 436 ? -8.672 -14.790 -19.558 1.00 65.56 436 ARG A N 1
ATOM 3215 C CA . ARG A 1 436 ? -9.815 -15.706 -19.746 1.00 65.56 436 ARG A CA 1
ATOM 3216 C C . ARG A 1 436 ? -9.400 -17.145 -19.995 1.00 65.56 436 ARG A C 1
ATOM 3218 O O . ARG A 1 436 ? -10.221 -18.029 -19.775 1.00 65.56 436 ARG A O 1
ATOM 3225 N N . GLY A 1 437 ? -8.168 -17.391 -20.436 1.00 59.56 437 GLY A N 1
ATOM 3226 C CA . GLY A 1 437 ? -7.680 -18.743 -20.697 1.00 59.56 437 GLY A CA 1
ATOM 3227 C C . GLY A 1 437 ? -7.562 -19.629 -19.451 1.00 59.56 437 GLY A C 1
ATOM 3228 O O . GLY A 1 437 ? -7.184 -20.787 -19.587 1.00 59.56 437 GLY A O 1
ATOM 3229 N N . GLY A 1 438 ? -7.841 -19.112 -18.244 1.00 53.34 438 GLY A N 1
ATOM 3230 C CA . GLY A 1 438 ? -7.561 -19.824 -16.991 1.00 53.34 438 GLY A CA 1
ATOM 3231 C C . GLY A 1 438 ? -6.065 -20.091 -16.795 1.00 53.34 438 GLY A C 1
ATOM 3232 O O . GLY A 1 438 ? -5.690 -20.959 -16.011 1.00 53.34 438 GLY A O 1
ATOM 3233 N N . VAL A 1 439 ? -5.220 -19.377 -17.545 1.00 62.81 439 VAL A N 1
ATOM 3234 C CA . VAL A 1 439 ? -3.767 -19.486 -17.497 1.00 62.81 439 VAL A CA 1
ATOM 3235 C C . VAL A 1 439 ? -3.283 -18.799 -16.226 1.00 62.81 439 VAL A C 1
ATOM 3237 O O . VAL A 1 439 ? -3.831 -17.781 -15.804 1.00 62.81 439 VAL A O 1
ATOM 3240 N N . ASP A 1 440 ? -2.242 -19.359 -15.623 1.00 83.88 440 ASP A N 1
ATOM 3241 C CA . ASP A 1 440 ? -1.494 -18.712 -14.553 1.00 83.88 440 ASP A CA 1
ATOM 3242 C C . ASP A 1 440 ? -1.111 -17.271 -14.965 1.00 83.88 440 ASP A C 1
ATOM 3244 O O . ASP A 1 440 ? -0.411 -17.051 -15.964 1.00 83.88 440 ASP A O 1
ATOM 3248 N N . MET A 1 441 ? -1.594 -16.275 -14.206 1.00 82.88 441 MET A N 1
ATOM 3249 C CA . MET A 1 441 ? -1.331 -14.849 -14.453 1.00 82.88 441 MET A CA 1
ATOM 3250 C C . MET A 1 441 ? 0.171 -14.577 -14.525 1.00 82.88 441 MET A C 1
ATOM 3252 O O . MET A 1 441 ? 0.638 -13.823 -15.380 1.00 82.88 441 MET A O 1
ATOM 3256 N N . ARG A 1 442 ? 0.943 -15.263 -13.677 1.00 87.06 442 ARG A N 1
ATOM 3257 C CA . ARG A 1 442 ? 2.396 -15.140 -13.627 1.00 87.06 442 ARG A CA 1
ATOM 3258 C C . ARG A 1 442 ? 3.032 -15.630 -14.923 1.00 87.06 442 ARG A C 1
ATOM 3260 O O . ARG A 1 442 ? 3.850 -14.920 -15.507 1.00 87.06 442 ARG A O 1
ATOM 3267 N N . ALA A 1 443 ? 2.623 -16.800 -15.415 1.00 85.75 443 ALA A N 1
ATOM 3268 C CA . ALA A 1 443 ? 3.089 -17.336 -16.695 1.00 85.75 443 ALA A CA 1
ATOM 3269 C C . ALA A 1 443 ? 2.780 -16.386 -17.863 1.00 85.75 443 ALA A C 1
ATOM 3271 O O . ALA A 1 443 ? 3.596 -16.221 -18.774 1.00 85.75 443 ALA A O 1
ATOM 3272 N N . SER A 1 444 ? 1.633 -15.714 -17.806 1.00 85.25 444 SER A N 1
ATOM 3273 C CA . SER A 1 444 ? 1.228 -14.752 -18.825 1.00 85.25 444 SER A CA 1
ATOM 3274 C C . SER A 1 444 ? 2.061 -13.469 -18.797 1.00 85.25 444 SER A C 1
ATOM 3276 O O . SER A 1 444 ? 2.562 -13.050 -19.840 1.00 85.25 444 SER A O 1
ATOM 3278 N N . CYS A 1 445 ? 2.303 -12.889 -17.617 1.00 88.00 445 CYS A N 1
ATOM 3279 C CA . CYS A 1 445 ? 3.218 -11.753 -17.468 1.00 88.00 445 CYS A CA 1
ATOM 3280 C C . CYS A 1 445 ? 4.631 -12.101 -17.973 1.00 88.00 445 CYS A C 1
ATOM 3282 O O . CYS A 1 445 ? 5.235 -11.325 -18.714 1.00 88.00 445 CYS A O 1
ATOM 3284 N N . ARG A 1 446 ? 5.130 -13.309 -17.670 1.00 88.69 446 ARG A N 1
ATOM 3285 C CA . ARG A 1 446 ? 6.412 -13.810 -18.200 1.00 88.69 446 ARG A CA 1
ATOM 3286 C C . ARG A 1 446 ? 6.421 -13.905 -19.726 1.00 88.69 446 ARG A C 1
ATOM 3288 O O . ARG A 1 446 ? 7.430 -13.582 -20.347 1.00 88.69 446 ARG A O 1
ATOM 3295 N N . ALA A 1 447 ? 5.328 -14.356 -20.343 1.00 87.38 447 ALA A N 1
ATOM 3296 C CA . ALA A 1 447 ? 5.232 -14.445 -21.799 1.00 87.38 447 ALA A CA 1
ATOM 3297 C C . ALA A 1 447 ? 5.326 -13.062 -22.463 1.00 87.38 447 ALA A C 1
ATOM 3299 O O . ALA A 1 447 ? 6.035 -12.915 -23.458 1.00 87.38 447 ALA A O 1
ATOM 3300 N N . VAL A 1 448 ? 4.686 -12.046 -21.877 1.00 88.31 448 VAL A N 1
ATOM 3301 C CA . VAL A 1 448 ? 4.773 -10.657 -22.355 1.00 88.31 448 VAL A CA 1
ATOM 3302 C C . VAL A 1 448 ? 6.195 -10.116 -22.214 1.00 88.31 448 VAL A C 1
ATOM 3304 O O . VAL A 1 448 ? 6.734 -9.567 -23.171 1.00 88.31 448 VAL A O 1
ATOM 3307 N N . LEU A 1 449 ? 6.839 -10.325 -21.061 1.00 90.56 449 LEU A N 1
ATOM 3308 C CA . LEU A 1 449 ? 8.235 -9.923 -20.849 1.00 90.56 449 LEU A CA 1
ATOM 3309 C C . LEU A 1 449 ? 9.190 -10.602 -21.839 1.00 90.56 449 LEU A C 1
ATOM 3311 O O . LEU A 1 449 ? 10.095 -9.959 -22.370 1.00 90.56 449 LEU A O 1
ATOM 3315 N N . ARG A 1 450 ? 8.964 -11.885 -22.138 1.00 91.00 450 ARG A N 1
ATOM 3316 C CA . ARG A 1 450 ? 9.741 -12.630 -23.137 1.00 91.00 450 ARG A CA 1
ATOM 3317 C C . ARG A 1 450 ? 9.587 -12.034 -24.535 1.00 91.00 450 ARG A C 1
ATOM 3319 O O . ARG A 1 450 ? 10.577 -11.893 -25.245 1.00 91.00 450 ARG A O 1
ATOM 3326 N N . GLU A 1 451 ? 8.369 -11.661 -24.918 1.00 89.88 451 GLU A N 1
ATOM 3327 C CA . GLU A 1 451 ? 8.102 -10.986 -26.193 1.00 89.88 451 GLU A CA 1
ATOM 3328 C C . GLU A 1 451 ? 8.778 -9.603 -26.250 1.00 89.88 451 GLU A C 1
ATOM 3330 O O . GLU A 1 451 ? 9.419 -9.277 -27.252 1.00 89.88 451 GLU A O 1
ATOM 3335 N N . SER A 1 452 ? 8.724 -8.819 -25.165 1.00 90.62 452 SER A N 1
ATOM 3336 C CA . SER A 1 452 ? 9.472 -7.557 -25.033 1.00 90.62 452 SER A CA 1
ATOM 3337 C C . SER A 1 452 ? 10.963 -7.738 -25.267 1.00 90.62 452 SER A C 1
ATOM 3339 O O . SER A 1 452 ? 11.549 -7.039 -26.098 1.00 90.62 452 SER A O 1
ATOM 3341 N N . LEU A 1 453 ? 11.572 -8.700 -24.576 1.00 93.44 453 LEU A N 1
ATOM 3342 C CA . LEU A 1 453 ? 12.994 -8.987 -24.714 1.00 93.44 453 LEU A CA 1
ATOM 3343 C C . LEU A 1 453 ? 13.334 -9.460 -26.124 1.00 93.44 453 LEU A C 1
ATOM 3345 O O . LEU A 1 453 ? 14.271 -8.935 -26.708 1.00 93.44 453 LEU A O 1
ATOM 3349 N N . SER A 1 454 ? 12.536 -10.345 -26.725 1.00 91.50 454 SER A N 1
ATOM 3350 C CA . SER A 1 454 ? 12.781 -10.827 -28.089 1.00 91.50 454 SER A CA 1
ATOM 3351 C C . SER A 1 454 ? 12.821 -9.682 -29.113 1.00 91.50 454 SER A C 1
ATOM 3353 O O . SER A 1 454 ? 13.741 -9.603 -29.938 1.00 91.50 454 SER A O 1
ATOM 3355 N N . ARG A 1 455 ? 11.874 -8.735 -29.023 1.00 91.62 455 ARG A N 1
ATOM 3356 C CA . ARG A 1 455 ? 11.839 -7.553 -29.901 1.00 91.62 455 ARG A CA 1
ATOM 3357 C C . ARG A 1 455 ? 13.043 -6.637 -29.691 1.00 91.62 455 ARG A C 1
ATOM 3359 O O . ARG A 1 455 ? 13.599 -6.137 -30.673 1.00 91.62 455 ARG A O 1
ATOM 3366 N N . LEU A 1 456 ? 13.451 -6.431 -28.438 1.00 91.25 456 LEU A N 1
ATOM 3367 C CA . LEU A 1 456 ? 14.629 -5.633 -28.088 1.00 91.25 456 LEU A CA 1
ATOM 3368 C C . LEU A 1 456 ? 15.929 -6.315 -28.546 1.00 91.25 456 LEU A C 1
ATOM 3370 O O . LEU A 1 456 ? 16.754 -5.676 -29.195 1.00 91.25 456 LEU A O 1
ATOM 3374 N N . SER A 1 457 ? 16.091 -7.618 -28.315 1.00 92.25 457 SER A N 1
ATOM 3375 C CA . SER A 1 457 ? 17.245 -8.426 -28.736 1.00 92.25 457 SER A CA 1
ATOM 3376 C C . SER A 1 457 ? 17.479 -8.346 -30.251 1.00 92.25 457 SER A C 1
ATOM 3378 O O . SER A 1 457 ? 18.601 -8.092 -30.696 1.00 92.25 457 SER A O 1
ATOM 3380 N N . GLY A 1 458 ? 16.422 -8.466 -31.067 1.00 90.50 458 GLY A N 1
ATOM 3381 C CA . GLY A 1 458 ? 16.517 -8.335 -32.530 1.00 90.50 458 GLY A CA 1
ATOM 3382 C C . GLY A 1 458 ? 16.903 -6.929 -33.023 1.00 90.50 458 GLY A C 1
ATOM 3383 O O . GLY A 1 458 ? 17.280 -6.740 -34.188 1.00 90.50 458 GLY A O 1
ATOM 3384 N N . ARG A 1 459 ? 16.805 -5.915 -32.157 1.00 88.31 459 ARG A N 1
ATOM 3385 C CA . ARG A 1 459 ? 17.315 -4.560 -32.405 1.00 88.31 459 ARG A CA 1
ATOM 3386 C C . ARG A 1 459 ? 18.757 -4.406 -31.951 1.00 88.31 459 ARG A C 1
ATOM 3388 O O . ARG A 1 459 ? 19.577 -3.956 -32.742 1.00 88.31 459 ARG A O 1
ATOM 3395 N N . ILE A 1 460 ? 19.063 -4.850 -30.737 1.00 90.50 460 ILE A N 1
ATOM 3396 C CA . ILE A 1 460 ? 20.393 -4.797 -30.115 1.00 90.50 460 ILE A CA 1
ATOM 3397 C C . ILE A 1 460 ? 21.455 -5.450 -31.017 1.00 90.50 460 ILE A C 1
ATOM 3399 O O . ILE A 1 460 ? 22.524 -4.880 -31.228 1.00 90.50 460 ILE A O 1
ATOM 3403 N N . GLN A 1 461 ? 21.135 -6.581 -31.656 1.00 86.94 461 GLN A N 1
ATOM 3404 C CA . GLN A 1 461 ? 22.040 -7.276 -32.588 1.00 86.94 461 GLN A CA 1
ATOM 3405 C C . GLN A 1 461 ? 22.503 -6.430 -33.792 1.00 86.94 461 GLN A C 1
ATOM 3407 O O . GLN A 1 461 ? 23.460 -6.807 -34.463 1.00 86.94 461 GLN A O 1
ATOM 3412 N N . ARG A 1 462 ? 21.846 -5.300 -34.088 1.00 83.06 462 ARG A N 1
ATOM 3413 C CA . ARG A 1 462 ? 22.163 -4.437 -35.236 1.00 83.06 462 ARG A CA 1
ATOM 3414 C C . ARG A 1 462 ? 23.120 -3.281 -34.927 1.00 83.06 462 ARG A C 1
ATOM 3416 O O . ARG A 1 462 ? 23.408 -2.518 -35.844 1.00 83.06 462 ARG A O 1
ATOM 3423 N N . GLY A 1 463 ? 23.636 -3.159 -33.702 1.00 74.94 463 GLY A N 1
ATOM 3424 C CA . GLY A 1 463 ? 24.643 -2.130 -33.401 1.00 74.94 463 GLY A CA 1
ATOM 3425 C C . GLY A 1 463 ? 24.841 -1.750 -31.935 1.00 74.94 463 GLY A C 1
ATOM 3426 O O . GLY A 1 463 ? 25.459 -0.722 -31.679 1.00 74.94 463 GLY A O 1
ATOM 3427 N N . ALA A 1 464 ? 24.317 -2.517 -30.978 1.00 74.81 464 ALA A N 1
ATOM 3428 C CA . ALA A 1 464 ? 24.436 -2.173 -29.565 1.00 74.81 464 ALA A CA 1
ATOM 3429 C C . ALA A 1 464 ? 25.756 -2.645 -28.933 1.00 74.81 464 ALA A C 1
ATOM 3431 O O . ALA A 1 464 ? 26.404 -3.579 -29.409 1.00 74.81 464 ALA A O 1
ATOM 3432 N N . ASP A 1 465 ? 26.098 -2.001 -27.817 1.00 87.69 465 ASP A N 1
ATOM 3433 C CA . ASP A 1 465 ? 27.193 -2.371 -26.920 1.00 87.69 465 ASP A CA 1
ATOM 3434 C C . ASP A 1 465 ? 27.077 -3.839 -26.452 1.00 87.69 465 ASP A C 1
ATOM 3436 O O . ASP A 1 465 ? 25.983 -4.348 -26.182 1.00 87.69 465 ASP A O 1
ATOM 3440 N N . GLU A 1 466 ? 28.219 -4.517 -26.318 1.00 91.00 466 GLU A N 1
ATOM 3441 C CA . GLU A 1 466 ? 28.333 -5.903 -25.851 1.00 91.00 466 GLU A CA 1
ATOM 3442 C C . GLU A 1 466 ? 27.638 -6.094 -24.494 1.00 91.00 466 GLU A C 1
ATOM 3444 O O . GLU A 1 466 ? 26.943 -7.091 -24.281 1.00 91.00 466 GLU A O 1
ATOM 3449 N N . GLY A 1 467 ? 27.732 -5.094 -23.608 1.00 91.00 467 GLY A N 1
ATOM 3450 C CA . GLY A 1 467 ? 27.063 -5.097 -22.305 1.00 91.00 467 GLY A CA 1
ATOM 3451 C C . GLY A 1 467 ? 25.536 -5.203 -22.386 1.00 91.00 467 GLY A C 1
ATOM 3452 O O . GLY A 1 467 ? 24.922 -5.922 -21.599 1.00 91.00 467 GLY A O 1
ATOM 3453 N N . ILE A 1 468 ? 24.920 -4.532 -23.360 1.00 90.31 468 ILE A N 1
ATOM 3454 C CA . ILE A 1 468 ? 23.467 -4.558 -23.594 1.00 90.31 468 ILE A CA 1
ATOM 3455 C C . ILE A 1 468 ? 23.054 -5.927 -24.157 1.00 90.31 468 ILE A C 1
ATOM 3457 O O . ILE A 1 468 ? 22.035 -6.492 -23.754 1.00 90.31 468 ILE A O 1
ATOM 3461 N N . GLY A 1 469 ? 23.876 -6.501 -25.043 1.00 91.62 469 GLY A N 1
ATOM 3462 C CA . GLY A 1 469 ? 23.670 -7.848 -25.577 1.00 91.62 469 GLY A CA 1
ATOM 3463 C C . GLY A 1 469 ? 23.744 -8.945 -24.511 1.00 91.62 469 GLY A C 1
ATOM 3464 O O . GLY A 1 469 ? 22.932 -9.872 -24.533 1.00 91.62 469 GLY A O 1
ATOM 3465 N N . MET A 1 470 ? 24.681 -8.839 -23.564 1.00 92.88 470 MET A N 1
ATOM 3466 C CA . MET A 1 470 ? 24.764 -9.755 -22.419 1.00 92.88 470 MET A CA 1
ATOM 3467 C C . MET A 1 470 ? 23.534 -9.643 -21.515 1.00 92.88 470 MET A C 1
ATOM 3469 O O . MET A 1 470 ? 22.955 -10.663 -21.149 1.00 92.88 470 MET A O 1
ATOM 3473 N N . LEU A 1 471 ? 23.095 -8.417 -21.215 1.00 93.50 471 LEU A N 1
ATOM 3474 C CA . LEU A 1 471 ? 21.927 -8.171 -20.370 1.00 93.50 471 LEU A CA 1
ATOM 3475 C C . LEU A 1 471 ? 20.644 -8.783 -20.949 1.00 93.50 471 LEU A C 1
ATOM 3477 O O . LEU A 1 471 ? 19.891 -9.431 -20.223 1.00 93.50 471 LEU A O 1
ATOM 3481 N N . ALA A 1 472 ? 20.415 -8.631 -22.256 1.00 92.62 472 ALA A N 1
ATOM 3482 C CA . ALA A 1 472 ? 19.254 -9.219 -22.919 1.00 92.62 472 ALA A CA 1
ATOM 3483 C C . ALA A 1 472 ? 19.250 -10.758 -22.833 1.00 92.62 472 ALA A C 1
ATOM 3485 O O . ALA A 1 472 ? 18.232 -11.354 -22.485 1.00 92.62 472 ALA A O 1
ATOM 3486 N N . LYS A 1 473 ? 20.405 -11.401 -23.061 1.00 94.12 473 LYS A N 1
ATOM 3487 C CA . LYS A 1 473 ? 20.549 -12.864 -22.946 1.00 94.12 473 LYS A CA 1
ATOM 3488 C C . LYS A 1 473 ? 20.330 -13.367 -21.519 1.00 94.12 473 LYS A C 1
ATOM 3490 O O . LYS A 1 473 ? 19.642 -14.367 -21.336 1.00 94.12 473 LYS A O 1
ATOM 3495 N N . ALA A 1 474 ? 20.881 -12.675 -20.522 1.00 93.69 474 ALA A N 1
ATOM 3496 C CA . ALA A 1 474 ? 20.696 -13.030 -19.116 1.00 93.69 474 ALA A CA 1
ATOM 3497 C C . ALA A 1 474 ? 19.219 -12.925 -18.697 1.00 93.69 474 ALA A C 1
ATOM 3499 O O . ALA A 1 474 ? 18.696 -13.799 -18.009 1.00 93.69 474 ALA A O 1
ATOM 3500 N N . ALA A 1 475 ? 18.504 -11.900 -19.172 1.00 92.75 475 ALA A N 1
ATOM 3501 C CA . ALA A 1 475 ? 17.071 -11.753 -18.926 1.00 92.75 475 ALA A CA 1
ATOM 3502 C C . ALA A 1 475 ? 16.238 -12.874 -19.584 1.00 92.75 475 ALA A C 1
ATOM 3504 O O . ALA A 1 475 ? 15.326 -13.418 -18.958 1.00 92.75 475 ALA A O 1
ATOM 3505 N N . GLU A 1 476 ? 16.570 -13.262 -20.821 1.00 93.44 476 GLU A N 1
ATOM 3506 C CA . GLU A 1 476 ? 15.953 -14.407 -21.509 1.00 93.44 476 GLU A CA 1
ATOM 3507 C C . GLU A 1 476 ? 16.203 -15.725 -20.756 1.00 93.44 476 GLU A C 1
ATOM 3509 O O . GLU A 1 476 ? 15.275 -16.517 -20.571 1.00 93.44 476 GLU A O 1
ATOM 3514 N N . HIS A 1 477 ? 17.431 -15.937 -20.271 1.00 94.19 477 HIS A N 1
ATOM 3515 C CA . HIS A 1 477 ? 17.796 -17.103 -19.469 1.00 94.19 477 HIS A CA 1
ATOM 3516 C C . HIS A 1 477 ? 17.043 -17.135 -18.131 1.00 94.19 477 HIS A C 1
ATOM 3518 O O . HIS A 1 477 ? 16.463 -18.163 -17.779 1.00 94.19 477 HIS A O 1
ATOM 3524 N N . ALA A 1 478 ? 16.952 -16.003 -17.426 1.00 92.19 478 ALA A N 1
ATOM 3525 C CA . ALA A 1 478 ? 16.215 -15.902 -16.169 1.00 92.19 478 ALA A CA 1
ATOM 3526 C C . ALA A 1 478 ? 14.717 -16.217 -16.336 1.00 92.19 478 ALA A C 1
ATOM 3528 O O . ALA A 1 478 ? 14.141 -16.948 -15.529 1.00 92.19 478 ALA A O 1
ATOM 3529 N N . LEU A 1 479 ? 14.094 -15.747 -17.423 1.00 90.31 479 LEU A N 1
ATOM 3530 C CA . LEU A 1 479 ? 12.708 -16.086 -17.773 1.00 90.31 479 LEU A CA 1
ATOM 3531 C C . LEU A 1 479 ? 12.504 -17.556 -18.158 1.00 90.31 479 LEU A C 1
ATOM 3533 O O . LEU A 1 479 ? 11.384 -18.063 -18.047 1.00 90.31 479 LEU A O 1
ATOM 3537 N N . ALA A 1 480 ? 13.533 -18.218 -18.688 1.00 91.75 480 ALA A N 1
ATOM 3538 C CA . ALA A 1 480 ? 13.487 -19.642 -19.000 1.00 91.75 480 ALA A CA 1
ATOM 3539 C C . ALA A 1 480 ? 13.640 -20.492 -17.728 1.00 91.75 480 ALA A C 1
ATOM 3541 O O . ALA A 1 480 ? 12.894 -21.452 -17.550 1.00 91.75 480 ALA A O 1
ATOM 3542 N N . ALA A 1 481 ? 14.541 -20.107 -16.822 1.00 90.00 481 ALA A N 1
ATOM 3543 C CA . ALA A 1 481 ? 14.791 -20.818 -15.569 1.00 90.00 481 ALA A CA 1
ATOM 3544 C C . ALA A 1 481 ? 13.575 -20.822 -14.625 1.00 90.00 481 ALA A C 1
ATOM 3546 O O . ALA A 1 481 ? 13.278 -21.843 -14.020 1.00 90.00 481 ALA A O 1
ATOM 3547 N N . ASP A 1 482 ? 12.824 -19.721 -14.558 1.00 84.81 482 ASP A N 1
ATOM 3548 C CA . ASP A 1 482 ? 11.649 -19.563 -13.681 1.00 84.81 482 ASP A CA 1
ATOM 3549 C C . ASP A 1 482 ? 10.398 -20.346 -14.162 1.00 84.81 482 ASP A C 1
ATOM 3551 O O . ASP A 1 482 ? 9.329 -20.273 -13.555 1.00 84.81 482 ASP A O 1
ATOM 3555 N N . SER A 1 483 ? 10.488 -21.061 -15.293 1.00 76.56 483 SER A N 1
ATOM 3556 C CA . SER A 1 483 ? 9.375 -21.831 -15.879 1.00 76.56 483 SER A CA 1
ATOM 3557 C C . SER A 1 483 ? 9.295 -23.300 -15.443 1.00 76.56 483 SER A C 1
ATOM 3559 O O . SER A 1 483 ? 8.303 -23.956 -15.770 1.00 76.56 483 SER A O 1
ATOM 3561 N N . GLY A 1 484 ? 10.303 -23.793 -14.717 1.00 58.91 484 GLY A N 1
ATOM 3562 C CA . GLY A 1 484 ? 10.301 -25.098 -14.045 1.00 58.91 484 GLY A CA 1
ATOM 3563 C C . GLY A 1 484 ? 10.028 -24.947 -12.560 1.00 58.91 484 GLY A C 1
ATOM 3564 O O . GLY A 1 484 ? 9.355 -25.850 -12.016 1.00 58.91 484 GLY A O 1
#

Organism: NCBI:txid1286918

Foldseek 3Di:
DDPPPCVPLADALVVLLVLLVVLLVQCVVCLVPLLSNLVSLLVNLVVLVVVLVVRVVSVVVVVVDLVQLQLLDPPRHPVLLVLLSNLQSLVVSLVSLCVSLVQPPVVPDDDDPCPVVPPVVVVVPPDDPDDDDDDDDDDDPDDDDDDDDDDDDDDDPPPVSVVSSVSSSVSSVVSSVSSVVSSVVSLCVNVVSLLLQLLVLLLVLLQQQQPPPVPDPPPPPDRRSLVSNLSSLVCCLPSHLLSHQDQCLVVLLVSLLLSLLLNLLSLLLDPPLDPVNLVVVLVSLVVSLVSSQSSQQSSDRPVDPDDRCHCVVSPLSSLSSVVSNVVSVQFLLRLLVLLLLLLPPDPPPPPPPPDRPNSVSRPLLSSLSNLLNHLLNQQPCVPPNRVVSCCLHLCNVQVHGPSLLSCLVCVLVVNPNPDPDPVVLCVRVLSVCCVVVPDRSVLSSLVSSLSSLVVSLVRCVVDHDPSSNSSSVSSNSSSVSVPD